Protein AF-A0A8T4CJ80-F1 (afdb_monomer_lite)

Structure (mmCIF, N/CA/C/O backbone):
data_AF-A0A8T4CJ80-F1
#
_entry.id   AF-A0A8T4CJ80-F1
#
loop_
_atom_site.group_PDB
_atom_site.id
_atom_site.type_symbol
_atom_site.label_atom_id
_atom_site.label_alt_id
_atom_site.label_comp_id
_atom_site.label_asym_id
_atom_site.label_entity_id
_atom_site.label_seq_id
_atom_site.pdbx_PDB_ins_code
_atom_site.Cartn_x
_atom_site.Cartn_y
_atom_site.Cartn_z
_atom_site.occupancy
_atom_site.B_iso_or_equiv
_atom_site.auth_seq_id
_atom_site.auth_comp_id
_atom_site.auth_asym_id
_atom_site.auth_atom_id
_atom_site.pdbx_PDB_model_num
ATOM 1 N N . MET A 1 1 ? 26.804 6.834 -13.868 1.00 74.44 1 MET A N 1
ATOM 2 C CA . MET A 1 1 ? 25.940 6.673 -15.054 1.00 74.44 1 MET A CA 1
ATOM 3 C C . MET A 1 1 ? 25.341 5.275 -15.182 1.00 74.44 1 MET A C 1
ATOM 5 O O . MET A 1 1 ? 24.161 5.162 -14.907 1.00 74.44 1 MET A O 1
ATOM 9 N N . PHE A 1 2 ? 26.087 4.205 -15.516 1.00 83.94 2 PHE A N 1
ATOM 10 C CA . PHE A 1 2 ? 25.503 2.849 -15.661 1.00 83.94 2 PHE A CA 1
ATOM 11 C C . PHE A 1 2 ? 24.674 2.415 -14.438 1.00 83.94 2 PHE A C 1
ATOM 13 O O . PHE A 1 2 ? 23.489 2.118 -14.555 1.00 83.94 2 PHE A O 1
ATOM 20 N N . SER A 1 3 ? 25.291 2.445 -13.252 1.00 81.19 3 SER A N 1
ATOM 21 C CA . SER A 1 3 ? 24.628 2.026 -12.013 1.00 81.19 3 SER A CA 1
ATOM 22 C C . SER A 1 3 ? 23.407 2.896 -11.685 1.00 81.19 3 SER A C 1
ATOM 24 O O . SER A 1 3 ? 22.388 2.382 -11.243 1.00 81.19 3 SER A O 1
ATOM 26 N N . GLU A 1 4 ? 23.478 4.193 -11.989 1.00 82.25 4 GLU A N 1
ATOM 27 C CA . GLU A 1 4 ? 22.396 5.155 -11.750 1.00 82.25 4 GLU A CA 1
ATOM 28 C C . GLU A 1 4 ? 21.189 4.863 -12.648 1.00 82.25 4 GLU A C 1
ATOM 30 O O . GLU A 1 4 ? 20.060 4.832 -12.177 1.00 82.25 4 GLU A O 1
ATOM 35 N N . VAL A 1 5 ? 21.432 4.566 -13.926 1.00 84.69 5 VAL A N 1
ATOM 36 C CA . VAL A 1 5 ? 20.388 4.276 -14.916 1.00 84.69 5 VAL A CA 1
ATOM 37 C C . VAL A 1 5 ? 19.645 2.971 -14.596 1.00 84.69 5 VAL A C 1
ATOM 39 O O . VAL A 1 5 ? 18.416 2.930 -14.639 1.00 84.69 5 VAL A O 1
ATOM 42 N N . PHE A 1 6 ? 20.362 1.896 -14.250 1.00 85.75 6 PHE A N 1
ATOM 43 C CA . PHE A 1 6 ? 19.729 0.593 -14.002 1.00 85.75 6 PHE A CA 1
ATOM 44 C C . PHE A 1 6 ? 19.243 0.410 -12.561 1.00 85.75 6 PHE A C 1
ATOM 46 O O . PHE A 1 6 ? 18.170 -0.155 -12.357 1.00 85.75 6 PHE A O 1
ATOM 53 N N . TYR A 1 7 ? 19.998 0.875 -11.563 1.00 82.94 7 TYR A N 1
ATOM 54 C CA . TYR A 1 7 ? 19.721 0.608 -10.145 1.00 82.94 7 TYR A CA 1
ATOM 55 C C . TYR A 1 7 ? 19.278 1.829 -9.339 1.00 82.94 7 TYR A C 1
ATOM 57 O O . TYR A 1 7 ? 18.952 1.660 -8.152 1.00 82.94 7 TYR A O 1
ATOM 65 N N . GLY A 1 8 ? 19.280 3.009 -9.962 1.00 78.62 8 GLY A N 1
ATOM 66 C CA . GLY A 1 8 ? 18.877 4.261 -9.346 1.00 78.62 8 GLY A CA 1
ATOM 67 C C . GLY A 1 8 ? 19.971 4.924 -8.511 1.00 78.62 8 GLY A C 1
ATOM 68 O O . GLY A 1 8 ? 21.073 4.398 -8.332 1.00 78.62 8 GLY A O 1
ATOM 69 N N . VAL A 1 9 ? 19.637 6.085 -7.951 1.00 72.00 9 VAL A N 1
ATOM 70 C CA . VAL A 1 9 ? 20.486 6.839 -7.020 1.00 72.00 9 VAL A CA 1
ATOM 71 C C . VAL A 1 9 ? 19.752 6.989 -5.697 1.00 72.00 9 VAL A C 1
ATOM 73 O O . VAL A 1 9 ? 18.664 7.553 -5.627 1.00 72.00 9 VAL A O 1
ATOM 76 N N . SER A 1 10 ? 20.363 6.490 -4.622 1.00 59.50 10 SER A N 1
ATOM 77 C CA . SER A 1 10 ? 19.779 6.523 -3.272 1.00 59.50 10 SER A CA 1
ATOM 78 C C . SER A 1 10 ? 20.200 7.748 -2.445 1.00 59.50 10 SER A C 1
ATOM 80 O O . SER A 1 10 ? 19.813 7.859 -1.285 1.00 59.50 10 SER A O 1
ATOM 82 N N . ALA A 1 11 ? 21.018 8.650 -2.999 1.00 49.66 11 ALA A N 1
ATOM 83 C CA . ALA A 1 11 ? 21.613 9.771 -2.273 1.00 49.66 11 ALA A CA 1
ATOM 84 C C . ALA A 1 11 ? 20.952 11.119 -2.626 1.00 49.66 11 ALA A C 1
ATOM 86 O O . ALA A 1 11 ? 20.947 11.529 -3.782 1.00 49.66 11 ALA A O 1
ATOM 87 N N . GLY A 1 12 ? 20.466 11.844 -1.609 1.00 50.69 12 GLY A N 1
ATOM 88 C CA . GLY A 1 12 ? 19.946 13.215 -1.729 1.00 50.69 12 GLY A CA 1
ATOM 89 C C . GLY A 1 12 ? 18.418 13.344 -1.615 1.00 50.69 12 GLY A C 1
ATOM 90 O O . GLY A 1 12 ? 17.713 12.380 -1.348 1.00 50.69 12 GLY A O 1
ATOM 91 N N . LYS A 1 13 ? 17.893 14.569 -1.799 1.00 45.50 13 LYS A N 1
ATOM 92 C CA . LYS A 1 13 ? 16.449 14.898 -1.691 1.00 45.50 13 LYS A CA 1
ATOM 93 C C .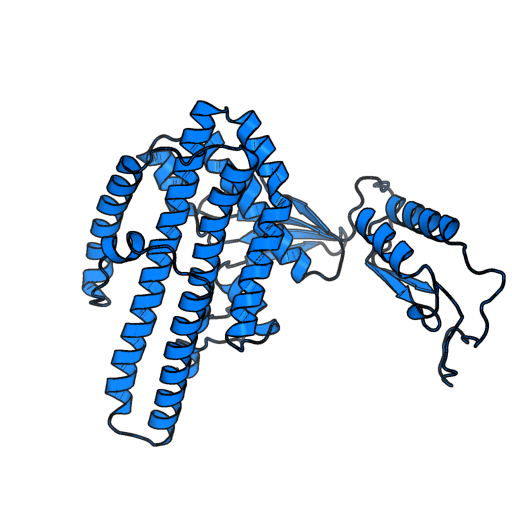 LYS A 1 13 ? 15.586 14.387 -2.861 1.00 45.50 13 LYS A C 1
ATOM 95 O O . LYS A 1 13 ? 14.375 14.574 -2.836 1.00 45.50 13 LYS A O 1
ATOM 100 N N . ARG A 1 14 ? 16.192 13.793 -3.892 1.00 55.84 14 ARG A N 1
ATOM 101 C CA . ARG A 1 14 ? 15.510 13.197 -5.049 1.00 55.84 14 ARG A CA 1
ATOM 102 C C . ARG A 1 14 ? 16.087 11.805 -5.264 1.00 55.84 14 ARG A C 1
ATOM 104 O O . ARG A 1 14 ? 17.134 11.672 -5.887 1.00 55.84 14 ARG A O 1
ATOM 111 N N . ALA A 1 15 ? 15.448 10.804 -4.669 1.00 63.31 15 ALA A N 1
ATOM 112 C CA . ALA A 1 15 ? 15.777 9.417 -4.947 1.00 63.31 15 ALA A CA 1
ATOM 113 C C . ALA A 1 15 ? 15.276 9.071 -6.354 1.00 63.31 15 ALA A C 1
ATOM 115 O O . ALA A 1 15 ? 14.109 9.310 -6.658 1.00 63.31 15 ALA A O 1
ATOM 116 N N . ASP A 1 16 ? 16.158 8.535 -7.191 1.00 70.44 16 ASP A N 1
ATOM 117 C CA . ASP A 1 16 ? 15.797 7.990 -8.499 1.00 70.44 16 ASP A CA 1
ATOM 118 C C . ASP A 1 16 ? 15.747 6.461 -8.366 1.00 70.44 16 ASP A C 1
ATOM 120 O O . ASP A 1 16 ? 16.745 5.875 -7.928 1.00 70.44 16 ASP A O 1
ATOM 124 N N . PRO A 1 17 ? 14.619 5.799 -8.676 1.00 74.06 17 PRO A N 1
ATOM 125 C CA . PRO A 1 17 ? 14.503 4.346 -8.585 1.00 74.06 17 PRO A CA 1
ATOM 126 C C . PRO A 1 17 ? 15.299 3.589 -9.667 1.00 74.06 17 PRO A C 1
ATOM 128 O O . PRO A 1 17 ? 15.524 2.382 -9.516 1.00 74.06 17 PRO A O 1
ATOM 131 N N . GLY A 1 18 ? 15.730 4.262 -10.740 1.00 83.88 18 GLY A N 1
ATOM 132 C CA . GLY A 1 18 ? 16.305 3.647 -11.935 1.00 83.88 18 GLY A CA 1
ATOM 133 C C . GLY A 1 18 ? 15.326 2.702 -12.640 1.00 83.88 18 GLY A C 1
ATOM 134 O O . GLY A 1 18 ? 14.174 2.531 -12.232 1.00 83.88 18 GLY A O 1
ATOM 135 N N . MET A 1 19 ? 15.790 2.023 -13.692 1.00 87.75 19 MET A N 1
ATOM 136 C CA . MET A 1 19 ? 14.949 1.077 -14.441 1.00 87.75 19 MET A CA 1
ATOM 137 C C . MET A 1 19 ? 14.449 -0.094 -13.582 1.00 87.75 19 MET A C 1
ATOM 139 O O . MET A 1 19 ? 13.290 -0.493 -13.699 1.00 87.75 19 MET A O 1
ATOM 143 N N . ALA A 1 20 ? 15.284 -0.617 -12.678 1.00 86.25 20 ALA A N 1
ATOM 144 C CA . ALA A 1 20 ? 14.893 -1.704 -11.785 1.00 86.25 20 ALA A CA 1
ATOM 145 C C . ALA A 1 20 ? 13.763 -1.298 -10.830 1.00 86.25 20 ALA A C 1
ATOM 147 O O . ALA A 1 20 ? 12.785 -2.034 -10.687 1.00 86.25 20 ALA A O 1
ATOM 148 N N . GLY A 1 21 ? 13.874 -0.134 -10.185 1.00 81.88 21 GLY A N 1
ATOM 149 C CA . GLY A 1 21 ? 12.830 0.339 -9.282 1.00 81.88 21 GLY A CA 1
ATOM 150 C C . GLY A 1 21 ? 11.551 0.732 -10.025 1.00 81.88 21 GLY A C 1
ATOM 151 O O . GLY A 1 21 ? 10.471 0.371 -9.565 1.00 81.88 21 GLY A O 1
ATOM 152 N N . SER A 1 22 ? 11.664 1.364 -11.200 1.00 84.50 22 SER A N 1
ATOM 153 C CA . SER A 1 22 ? 10.511 1.716 -12.045 1.00 84.50 22 SER A CA 1
ATOM 154 C C . SER A 1 22 ? 9.720 0.479 -12.494 1.00 84.50 22 SER A C 1
ATOM 156 O O . SER A 1 22 ? 8.495 0.441 -12.368 1.00 84.50 22 SER A O 1
ATOM 158 N N . LEU A 1 23 ? 10.401 -0.583 -12.944 1.00 86.44 23 LEU A N 1
ATOM 159 C CA . LEU A 1 23 ? 9.721 -1.816 -13.345 1.00 86.44 23 LEU A CA 1
ATOM 160 C C . LEU A 1 23 ? 8.989 -2.470 -12.163 1.00 86.44 23 LEU A C 1
ATOM 162 O O . LEU A 1 23 ? 7.819 -2.832 -12.290 1.00 86.44 23 LEU A O 1
ATOM 166 N N . LEU A 1 24 ? 9.650 -2.582 -11.004 1.00 83.56 24 LEU A N 1
ATOM 167 C CA . LEU A 1 24 ? 9.034 -3.142 -9.795 1.00 83.56 24 LEU A CA 1
ATOM 168 C C . LEU A 1 24 ? 7.819 -2.337 -9.341 1.00 83.56 24 LEU A C 1
ATOM 170 O O . LEU A 1 24 ? 6.811 -2.929 -8.950 1.00 83.56 24 LEU A O 1
ATOM 174 N N . TYR A 1 25 ? 7.898 -1.008 -9.419 1.00 81.75 25 TYR A N 1
ATOM 175 C CA . TYR A 1 25 ? 6.777 -0.132 -9.113 1.00 81.75 25 TYR A CA 1
ATOM 176 C C . TYR A 1 25 ? 5.570 -0.451 -10.001 1.00 81.75 25 TYR A C 1
ATOM 178 O O . TYR A 1 25 ? 4.498 -0.760 -9.479 1.00 81.75 25 TYR A O 1
ATOM 186 N N . HIS A 1 26 ? 5.735 -0.471 -11.327 1.00 83.88 26 HIS A N 1
ATOM 187 C CA . HIS A 1 26 ? 4.613 -0.752 -12.226 1.00 83.88 26 HIS A CA 1
ATOM 188 C C . HIS A 1 26 ? 4.068 -2.176 -12.054 1.00 83.88 26 HIS A C 1
ATOM 190 O O . HIS A 1 26 ? 2.856 -2.373 -12.083 1.00 83.88 26 HIS A O 1
ATOM 196 N N . MET A 1 27 ? 4.918 -3.170 -11.782 1.00 83.88 27 MET A N 1
ATOM 197 C CA . MET A 1 27 ? 4.465 -4.533 -11.469 1.00 83.88 27 MET A CA 1
ATOM 198 C C . MET A 1 27 ? 3.608 -4.589 -10.194 1.00 83.88 27 MET A C 1
ATOM 200 O O . MET A 1 27 ? 2.592 -5.297 -10.152 1.00 83.88 27 MET A O 1
ATOM 204 N N . ALA A 1 28 ? 4.001 -3.847 -9.154 1.00 80.56 28 ALA A N 1
ATOM 205 C CA . ALA A 1 28 ? 3.231 -3.730 -7.921 1.00 80.56 28 ALA A CA 1
ATOM 206 C C . ALA A 1 28 ? 1.901 -3.004 -8.167 1.00 80.56 28 ALA A C 1
ATOM 208 O O . ALA A 1 28 ? 0.858 -3.470 -7.708 1.00 80.56 28 ALA A O 1
ATOM 209 N N . MET A 1 29 ? 1.919 -1.923 -8.952 1.00 81.12 29 MET A N 1
ATOM 210 C CA . MET A 1 29 ? 0.723 -1.156 -9.302 1.00 81.12 29 MET A CA 1
ATOM 211 C C . MET A 1 29 ? -0.276 -1.968 -10.124 1.00 81.12 29 MET A C 1
ATOM 213 O O . MET A 1 29 ? -1.451 -1.970 -9.780 1.00 81.12 29 MET A O 1
ATOM 217 N N . VAL A 1 30 ? 0.158 -2.722 -11.140 1.00 84.12 30 VAL A N 1
ATOM 218 C CA . VAL A 1 30 ? -0.733 -3.629 -11.892 1.00 84.12 30 VAL A CA 1
ATOM 219 C C . VAL A 1 30 ? -1.451 -4.579 -10.934 1.00 84.12 30 VAL A C 1
ATOM 221 O O . VAL A 1 30 ? -2.672 -4.688 -10.960 1.00 84.12 30 VAL A O 1
ATOM 224 N N . THR A 1 31 ? -0.706 -5.199 -10.016 1.00 82.56 31 THR A N 1
ATOM 225 C CA . THR A 1 31 ? -1.287 -6.156 -9.064 1.00 82.56 31 THR A CA 1
ATOM 226 C C . THR A 1 31 ? -2.237 -5.484 -8.064 1.00 82.56 31 THR A C 1
ATOM 228 O O . THR A 1 31 ? -3.257 -6.064 -7.687 1.00 82.56 31 THR A O 1
ATOM 231 N N . LYS A 1 32 ? -1.933 -4.246 -7.651 1.00 84.25 32 LYS A N 1
ATOM 232 C CA . LYS A 1 32 ? -2.827 -3.410 -6.840 1.00 84.25 32 LYS A CA 1
ATOM 233 C C . LYS A 1 32 ? -4.156 -3.187 -7.564 1.00 84.25 32 LYS A C 1
ATOM 235 O O . LYS A 1 32 ? -5.191 -3.526 -7.001 1.00 84.25 32 LYS A O 1
ATOM 240 N N . MET A 1 33 ? -4.122 -2.696 -8.804 1.00 84.12 33 MET A N 1
ATOM 241 C CA . MET A 1 33 ? -5.334 -2.375 -9.572 1.00 84.12 33 MET A CA 1
ATOM 242 C C . MET A 1 33 ? -6.177 -3.628 -9.889 1.00 84.12 33 MET A C 1
ATOM 244 O O . MET A 1 33 ? -7.403 -3.589 -9.785 1.00 84.12 33 MET A O 1
ATOM 248 N N . GLU A 1 34 ? -5.543 -4.773 -10.175 1.00 84.62 34 GLU A N 1
ATOM 249 C CA . GLU A 1 34 ? -6.237 -6.067 -10.341 1.00 84.62 34 GLU A CA 1
ATOM 250 C C . GLU A 1 34 ? -6.986 -6.480 -9.057 1.00 84.62 34 GLU A C 1
ATOM 252 O O . GLU A 1 34 ? -8.118 -6.974 -9.102 1.00 84.62 34 GLU A O 1
ATOM 257 N N . THR A 1 35 ? -6.363 -6.256 -7.894 1.00 86.31 35 THR A N 1
ATOM 258 C CA . THR A 1 35 ? -6.918 -6.616 -6.580 1.00 86.31 35 THR A CA 1
ATOM 259 C C . THR A 1 35 ? -8.133 -5.758 -6.220 1.00 86.31 35 THR A C 1
ATOM 261 O O . THR A 1 35 ? -9.095 -6.295 -5.674 1.00 86.31 35 THR A O 1
ATOM 264 N N . GLU A 1 36 ? -8.123 -4.462 -6.559 1.00 86.31 36 GLU A N 1
ATOM 265 C CA . GLU A 1 36 ? -9.229 -3.519 -6.298 1.00 86.31 36 GLU A CA 1
ATOM 266 C C . GLU A 1 36 ? -10.553 -4.041 -6.864 1.00 86.31 36 GLU A C 1
ATOM 268 O O . GLU A 1 36 ? -11.538 -4.202 -6.141 1.00 86.31 36 GLU A O 1
ATOM 273 N N . THR A 1 37 ? -10.548 -4.374 -8.156 1.00 86.81 37 THR A N 1
ATOM 274 C CA . THR A 1 37 ? -11.738 -4.850 -8.870 1.00 86.81 37 THR A CA 1
ATOM 275 C C . THR A 1 37 ? -12.209 -6.198 -8.329 1.00 86.81 37 THR A C 1
ATOM 277 O O . THR A 1 37 ? -13.397 -6.386 -8.070 1.00 86.81 37 THR A O 1
ATOM 280 N N . ARG A 1 38 ? -11.282 -7.142 -8.123 1.00 90.31 38 ARG A N 1
ATOM 281 C CA . ARG A 1 38 ? -11.610 -8.494 -7.655 1.00 90.31 38 ARG A CA 1
ATOM 282 C C . ARG A 1 38 ? -12.254 -8.480 -6.271 1.00 90.31 38 ARG A C 1
ATOM 284 O O . ARG A 1 38 ? -13.310 -9.073 -6.084 1.00 90.31 38 ARG A O 1
ATOM 291 N N . VAL A 1 39 ? -11.623 -7.809 -5.309 1.00 90.19 39 VAL A N 1
ATOM 292 C CA . VAL A 1 39 ? -12.095 -7.779 -3.919 1.00 90.19 39 VAL A CA 1
ATOM 293 C C . VAL A 1 39 ? -13.457 -7.084 -3.815 1.00 90.19 39 VAL A C 1
ATOM 295 O O . VAL A 1 39 ? -14.304 -7.510 -3.032 1.00 90.19 39 VAL A O 1
ATOM 298 N N . LEU A 1 40 ? -13.699 -6.062 -4.639 1.00 90.25 40 LEU A N 1
ATOM 299 C CA . LEU A 1 40 ? -14.994 -5.391 -4.709 1.00 90.25 40 LEU A CA 1
ATOM 300 C C . LEU A 1 40 ? -16.111 -6.307 -5.234 1.00 90.25 40 LEU A C 1
ATOM 302 O O . LEU A 1 40 ? -17.201 -6.334 -4.664 1.00 90.25 40 LEU A O 1
ATOM 306 N N . LEU A 1 41 ? -15.844 -7.066 -6.301 1.00 91.19 41 LEU A N 1
ATOM 307 C CA . LEU A 1 41 ? -16.800 -8.031 -6.858 1.00 91.19 41 LEU A CA 1
ATOM 308 C C . LEU A 1 41 ? -17.100 -9.171 -5.874 1.00 91.19 41 LEU A C 1
ATOM 310 O O . LEU A 1 41 ? -18.261 -9.555 -5.725 1.00 91.19 41 LEU A O 1
ATOM 314 N N . GLU A 1 42 ? -16.077 -9.668 -5.166 1.00 92.25 42 GLU A N 1
ATOM 315 C CA . GLU A 1 42 ? -16.224 -10.675 -4.103 1.00 92.25 42 GLU A CA 1
ATOM 316 C C . GLU A 1 42 ? -17.163 -10.190 -2.987 1.00 92.25 42 GLU A C 1
ATOM 318 O O . GLU A 1 42 ? -18.074 -10.922 -2.596 1.00 92.25 42 GLU A O 1
ATOM 323 N N . GLU A 1 43 ? -16.978 -8.957 -2.501 1.00 92.81 43 GLU A N 1
ATOM 324 C CA . GLU A 1 43 ? -17.809 -8.380 -1.434 1.00 92.81 43 GLU A CA 1
ATOM 325 C C . GLU A 1 43 ? -19.258 -8.181 -1.876 1.00 92.81 43 GLU A C 1
ATOM 327 O O . GLU A 1 43 ? -20.203 -8.548 -1.178 1.00 92.81 43 GLU A O 1
ATOM 332 N N . LEU A 1 44 ? -19.451 -7.648 -3.083 1.00 91.81 44 LEU A N 1
ATOM 333 C CA . LEU A 1 44 ? -20.785 -7.423 -3.631 1.00 91.81 44 LEU A CA 1
ATOM 334 C C . LEU A 1 44 ? -21.475 -8.713 -4.084 1.00 91.81 44 LEU A C 1
ATOM 336 O O . LEU A 1 44 ? -22.679 -8.679 -4.352 1.00 91.81 44 LEU A O 1
ATOM 340 N N . ARG A 1 45 ? -20.739 -9.833 -4.157 1.00 91.69 45 ARG A N 1
ATOM 341 C CA . ARG A 1 45 ? -21.177 -11.099 -4.765 1.00 91.69 45 ARG A CA 1
ATOM 342 C C . ARG A 1 45 ? -21.761 -10.864 -6.159 1.00 91.69 45 ARG A C 1
ATOM 344 O O . ARG A 1 45 ? -22.841 -11.360 -6.480 1.00 91.69 45 ARG A O 1
ATOM 351 N N . ALA A 1 46 ? -21.067 -10.043 -6.939 1.00 90.25 46 ALA A N 1
ATOM 352 C CA . ALA A 1 46 ? -21.490 -9.616 -8.262 1.00 90.25 46 ALA A CA 1
ATOM 353 C C . ALA A 1 46 ? -20.582 -10.218 -9.336 1.00 90.25 46 ALA A C 1
ATOM 355 O O . ALA A 1 46 ? -19.371 -10.337 -9.144 1.00 90.25 46 ALA A O 1
ATOM 356 N N . ASP A 1 47 ? -21.173 -10.554 -10.479 1.00 90.88 47 ASP A N 1
ATOM 357 C CA . ASP A 1 47 ? -20.416 -10.933 -11.666 1.00 90.88 47 ASP A CA 1
ATOM 358 C C . ASP A 1 47 ? -19.765 -9.704 -12.312 1.00 90.88 47 ASP A C 1
ATOM 360 O O . ASP A 1 47 ? -20.211 -8.566 -12.138 1.00 90.88 47 ASP A O 1
ATOM 364 N N . MET A 1 48 ? -18.702 -9.944 -13.082 1.00 88.75 48 MET A N 1
ATOM 365 C CA . MET A 1 48 ? -18.019 -8.904 -13.847 1.00 88.75 48 MET A CA 1
ATOM 366 C C . MET A 1 48 ? -18.995 -8.255 -14.850 1.00 88.75 48 MET A C 1
ATOM 368 O O . MET A 1 48 ? -19.508 -8.962 -15.722 1.00 88.75 48 MET A O 1
ATOM 372 N N . PRO A 1 49 ? -19.235 -6.930 -14.782 1.00 91.06 49 PRO A N 1
ATOM 373 C CA . PRO A 1 49 ? -20.068 -6.237 -15.761 1.00 91.06 49 PRO A CA 1
ATOM 374 C C . PRO A 1 49 ? -19.456 -6.280 -17.167 1.00 91.06 49 PRO A C 1
ATOM 376 O O . PRO A 1 49 ? -18.230 -6.279 -17.316 1.00 91.06 49 PRO A O 1
ATOM 379 N N . ASP A 1 50 ? -20.298 -6.258 -18.203 1.00 89.75 50 ASP A N 1
ATOM 380 C CA . ASP A 1 50 ? -19.817 -6.138 -19.582 1.00 89.75 50 ASP A CA 1
ATOM 381 C C . ASP A 1 50 ? -19.339 -4.708 -19.864 1.00 89.75 50 ASP A C 1
ATOM 383 O O . ASP A 1 50 ? -20.120 -3.760 -19.951 1.00 89.75 50 ASP A O 1
ATOM 387 N N . ILE A 1 51 ? -18.021 -4.572 -19.981 1.00 88.50 51 ILE A N 1
ATOM 388 C CA . ILE A 1 51 ? -17.315 -3.314 -20.250 1.00 88.50 51 ILE A CA 1
ATOM 389 C C . ILE A 1 51 ? -16.384 -3.432 -21.466 1.00 88.50 51 ILE A C 1
ATOM 391 O O . ILE A 1 51 ? -15.482 -2.612 -21.660 1.00 88.50 51 ILE A O 1
ATOM 395 N N . ALA A 1 52 ? -16.544 -4.491 -22.269 1.00 84.75 52 ALA A N 1
ATOM 396 C CA . ALA A 1 52 ? -15.599 -4.836 -23.326 1.00 84.75 52 ALA A CA 1
ATOM 397 C C . ALA A 1 52 ? -15.560 -3.788 -24.449 1.00 84.75 52 ALA A C 1
ATOM 399 O O . ALA A 1 52 ? -14.516 -3.561 -25.062 1.00 84.75 52 ALA A O 1
ATOM 400 N N . GLU A 1 53 ? -16.685 -3.139 -24.749 1.00 84.31 53 GLU A N 1
ATOM 401 C CA . GLU A 1 53 ? -16.746 -2.073 -25.752 1.00 84.31 53 GLU A CA 1
ATOM 402 C C . GLU A 1 53 ? -16.056 -0.791 -25.271 1.00 84.31 53 GLU A C 1
ATOM 404 O O . GLU A 1 53 ? -15.216 -0.242 -25.984 1.00 84.31 53 GLU A O 1
ATOM 409 N N . GLN A 1 54 ? -16.345 -0.361 -24.041 1.00 85.06 54 GLN A N 1
ATOM 410 C CA . GLN A 1 54 ? -15.760 0.828 -23.423 1.00 85.06 54 GLN A CA 1
ATOM 411 C C . GLN A 1 54 ? -14.241 0.684 -23.293 1.00 85.06 54 GLN A C 1
ATOM 413 O O . GLN A 1 54 ? -13.502 1.605 -23.644 1.00 85.06 54 GLN A O 1
ATOM 418 N N . LEU A 1 55 ? -13.768 -0.493 -22.864 1.00 82.94 55 LEU A N 1
ATOM 419 C CA . LEU A 1 55 ? -12.340 -0.796 -22.817 1.00 82.94 55 LEU A CA 1
ATOM 420 C C . LEU A 1 55 ? -11.717 -0.771 -24.213 1.00 82.94 55 LEU A C 1
ATOM 422 O O . LEU A 1 55 ? -10.709 -0.098 -24.403 1.00 82.94 55 LEU A O 1
ATOM 426 N N . ARG A 1 56 ? -12.315 -1.434 -25.213 1.00 80.50 56 ARG A N 1
ATOM 427 C CA . ARG A 1 56 ? -11.789 -1.401 -26.592 1.00 80.50 56 ARG A CA 1
ATOM 428 C C . ARG A 1 56 ? -11.667 0.022 -27.132 1.00 80.50 56 ARG A C 1
ATOM 430 O O . ARG A 1 56 ? -10.679 0.318 -27.796 1.00 80.50 56 ARG A O 1
ATOM 437 N N . ARG A 1 57 ? -12.636 0.892 -26.834 1.00 80.75 57 ARG A N 1
ATOM 438 C CA . ARG A 1 57 ? -12.605 2.301 -27.238 1.00 80.75 57 ARG A CA 1
ATOM 439 C C . ARG A 1 57 ? -11.452 3.059 -26.580 1.00 80.75 57 ARG A C 1
ATOM 441 O O . ARG A 1 57 ? -10.645 3.631 -27.303 1.00 80.75 57 ARG A O 1
ATOM 448 N N . PHE A 1 58 ? -11.331 2.995 -25.251 1.00 80.94 58 PHE A N 1
ATOM 449 C CA . PHE A 1 58 ? -10.211 3.618 -24.533 1.00 80.94 58 PHE A CA 1
ATOM 450 C C . PHE A 1 58 ? -8.863 3.137 -25.082 1.00 80.94 58 PHE A C 1
ATOM 452 O O . PHE A 1 58 ? -7.966 3.935 -25.329 1.00 80.94 58 PHE A O 1
ATOM 459 N N . TYR A 1 59 ? -8.732 1.831 -25.324 1.00 74.50 59 TYR A N 1
ATOM 460 C CA . TYR A 1 59 ? -7.493 1.245 -25.825 1.00 74.50 59 TYR A CA 1
ATOM 461 C C . TYR A 1 59 ? -7.154 1.636 -27.256 1.00 74.50 59 TYR A C 1
ATOM 463 O O . TYR A 1 59 ? -5.975 1.785 -27.570 1.00 74.50 59 TYR A O 1
ATOM 471 N N . GLY A 1 60 ? -8.162 1.815 -28.111 1.00 72.19 60 GLY A N 1
ATOM 472 C CA . GLY A 1 60 ? -7.970 2.368 -29.448 1.00 72.19 60 GLY A CA 1
ATOM 473 C C . GLY A 1 60 ? -7.385 3.779 -29.391 1.00 72.19 60 GLY A C 1
ATOM 474 O O . GLY A 1 60 ? -6.359 4.034 -30.022 1.00 72.19 60 GLY A O 1
ATOM 475 N N . ASP A 1 61 ? -7.990 4.652 -28.581 1.00 73.38 61 ASP A N 1
ATOM 476 C CA . ASP A 1 61 ? -7.534 6.034 -28.385 1.00 73.38 61 ASP A CA 1
ATOM 477 C C . ASP A 1 61 ? -6.103 6.057 -27.809 1.00 73.38 61 ASP A C 1
ATOM 479 O O . ASP A 1 61 ? -5.190 6.661 -28.371 1.00 73.38 61 ASP A O 1
ATOM 483 N N . PHE A 1 62 ? -5.870 5.293 -26.741 1.00 73.88 62 PHE A N 1
ATOM 484 C CA . PHE A 1 62 ? -4.590 5.233 -26.040 1.00 73.88 62 PHE A CA 1
ATOM 485 C C . PHE A 1 62 ? -3.442 4.677 -26.895 1.00 73.88 62 PHE A C 1
ATOM 487 O O . PHE A 1 62 ? -2.315 5.177 -26.836 1.00 73.88 62 PHE A O 1
ATOM 494 N N . ALA A 1 63 ? -3.702 3.643 -27.704 1.00 68.62 63 ALA A N 1
ATOM 495 C CA . ALA A 1 63 ? -2.707 3.082 -28.614 1.00 68.62 63 ALA A CA 1
ATOM 496 C C . ALA A 1 63 ? -2.306 4.086 -29.704 1.00 68.62 63 ALA A C 1
ATOM 498 O O . ALA A 1 63 ? -1.123 4.187 -30.035 1.00 68.62 63 ALA A O 1
ATOM 499 N N . SER A 1 64 ? -3.280 4.839 -30.226 1.00 69.44 64 SER A N 1
ATOM 500 C CA . SER A 1 64 ? -3.046 5.915 -31.190 1.00 69.44 64 SER A CA 1
ATOM 501 C C . SER A 1 64 ? -2.169 7.018 -30.589 1.00 69.44 64 SER A C 1
ATOM 503 O O . SER A 1 64 ? -1.145 7.377 -31.172 1.00 69.44 64 SER A O 1
ATOM 505 N N . ASP A 1 65 ? -2.511 7.496 -29.391 1.00 69.88 65 ASP A N 1
ATOM 506 C CA . ASP A 1 65 ? -1.772 8.566 -28.710 1.00 69.88 65 ASP A CA 1
ATOM 507 C C . ASP A 1 65 ? -0.344 8.136 -28.345 1.00 69.88 65 ASP A C 1
ATOM 509 O O . ASP A 1 65 ? 0.620 8.877 -28.550 1.00 69.88 65 ASP A O 1
ATOM 513 N N . THR A 1 66 ? -0.182 6.902 -27.858 1.00 66.00 66 THR A N 1
ATOM 514 C CA . THR A 1 66 ? 1.135 6.343 -27.521 1.00 66.00 66 THR A CA 1
ATOM 515 C C . THR A 1 66 ? 2.033 6.253 -28.753 1.00 66.00 66 THR A C 1
ATOM 517 O O . THR A 1 66 ? 3.218 6.591 -28.676 1.00 66.00 66 THR A O 1
ATOM 520 N N . HIS A 1 67 ? 1.491 5.816 -29.895 1.00 66.62 67 HIS A N 1
ATOM 521 C CA . HIS A 1 67 ? 2.247 5.732 -31.144 1.00 66.62 67 HIS A CA 1
ATOM 522 C C . HIS A 1 67 ? 2.776 7.105 -31.578 1.00 66.62 67 HIS A C 1
ATOM 524 O O . HIS A 1 67 ? 3.946 7.223 -31.940 1.00 66.62 67 HIS A O 1
ATOM 530 N N . GLU A 1 68 ? 1.953 8.150 -31.483 1.00 67.88 68 GLU A N 1
ATOM 531 C CA . GLU A 1 68 ? 2.357 9.503 -31.872 1.00 67.88 68 GLU A CA 1
ATOM 532 C C . GLU A 1 68 ? 3.397 10.098 -30.907 1.00 67.88 68 GLU A C 1
ATOM 534 O O . GLU A 1 68 ? 4.400 10.659 -31.352 1.00 67.88 68 GLU A O 1
ATOM 539 N N . LEU A 1 69 ? 3.229 9.909 -29.591 1.00 63.31 69 LEU A N 1
ATOM 540 C CA . LEU A 1 69 ? 4.147 10.432 -28.568 1.00 63.31 69 LEU A CA 1
ATOM 541 C C . LEU A 1 69 ? 5.526 9.755 -28.571 1.00 63.31 69 LEU A C 1
ATOM 543 O O . LEU A 1 69 ? 6.529 10.379 -28.220 1.00 63.31 69 LEU A O 1
ATOM 547 N N . THR A 1 70 ? 5.598 8.474 -28.938 1.00 61.44 70 THR A N 1
ATOM 548 C CA . THR A 1 70 ? 6.848 7.690 -28.887 1.00 61.44 70 THR A CA 1
ATOM 549 C C . THR A 1 70 ? 7.636 7.693 -30.196 1.00 61.44 70 THR A C 1
ATOM 551 O O . THR A 1 70 ? 8.812 7.320 -30.204 1.00 61.44 70 THR A O 1
ATOM 554 N N . LYS A 1 71 ? 7.039 8.203 -31.280 1.00 66.19 71 LYS A N 1
ATOM 555 C CA . LYS A 1 71 ? 7.576 8.226 -32.651 1.00 66.19 71 LYS A CA 1
ATOM 556 C C . LYS A 1 71 ? 9.004 8.766 -32.784 1.00 66.19 71 LYS A C 1
ATOM 558 O O . LYS A 1 71 ? 9.732 8.337 -33.677 1.00 66.19 71 LYS A O 1
ATOM 563 N N . THR A 1 72 ? 9.411 9.705 -31.928 1.00 61.22 72 THR A N 1
ATOM 564 C CA . THR A 1 72 ? 10.698 10.419 -32.031 1.00 61.22 72 THR A CA 1
ATOM 565 C C . THR A 1 72 ? 11.764 9.984 -31.027 1.00 61.22 72 THR A C 1
ATOM 567 O O . THR A 1 72 ? 12.917 10.377 -31.186 1.00 61.22 72 THR A O 1
ATOM 570 N N . THR A 1 73 ? 11.410 9.221 -29.988 1.00 58.47 73 THR A N 1
ATOM 571 C CA . THR A 1 73 ? 12.282 9.042 -28.809 1.00 58.47 73 THR A CA 1
ATOM 572 C C . THR A 1 73 ? 12.843 7.626 -28.704 1.00 58.47 73 THR A C 1
ATOM 574 O O . THR A 1 73 ? 14.041 7.463 -28.494 1.00 58.47 73 THR A O 1
ATOM 577 N N . VAL A 1 74 ? 12.010 6.595 -28.888 1.00 55.56 74 VAL A N 1
ATOM 578 C CA . VAL A 1 74 ? 12.443 5.189 -28.942 1.00 55.56 74 VAL A CA 1
ATOM 579 C C . VAL A 1 74 ? 11.495 4.432 -29.873 1.00 55.56 74 VAL A C 1
ATOM 581 O O . VAL A 1 74 ? 10.289 4.434 -29.643 1.00 55.56 74 VAL A O 1
ATOM 584 N N . GLN A 1 75 ? 12.020 3.738 -30.890 1.00 58.75 75 GLN A N 1
ATOM 585 C CA . GLN A 1 75 ? 11.244 2.763 -31.671 1.00 58.75 75 GLN A CA 1
ATOM 586 C C . GLN A 1 75 ? 11.002 1.500 -30.827 1.00 58.75 75 GLN A C 1
ATOM 588 O O . GLN A 1 75 ? 11.551 0.432 -31.090 1.00 58.75 75 GLN A O 1
ATOM 593 N N . LEU A 1 76 ? 10.229 1.617 -29.748 1.00 61.12 76 LEU A N 1
ATOM 594 C CA . LEU A 1 76 ? 9.768 0.448 -29.012 1.00 61.12 76 LEU A CA 1
ATOM 595 C C . LEU A 1 76 ? 8.654 -0.203 -29.832 1.00 61.12 76 LEU A C 1
ATOM 597 O O . LEU A 1 76 ? 7.561 0.343 -29.947 1.00 61.12 76 LEU A O 1
ATOM 601 N N . ASN A 1 77 ? 8.918 -1.394 -30.374 1.00 62.47 77 ASN A N 1
ATOM 602 C CA . ASN A 1 77 ? 7.890 -2.266 -30.951 1.00 62.47 77 ASN A CA 1
ATOM 603 C C . ASN A 1 77 ? 7.028 -2.870 -29.826 1.00 62.47 77 ASN A C 1
ATOM 605 O O . ASN A 1 77 ? 7.059 -4.076 -29.580 1.00 62.47 77 ASN A O 1
ATOM 609 N N . VAL A 1 78 ? 6.301 -2.026 -29.094 1.00 64.62 78 VAL A N 1
ATOM 610 C CA . VAL A 1 78 ? 5.285 -2.456 -28.131 1.00 64.62 78 VAL A CA 1
ATOM 611 C C . VAL A 1 78 ? 3.944 -2.363 -28.831 1.00 64.62 78 VAL A C 1
ATOM 613 O O . VAL A 1 78 ? 3.522 -1.277 -29.211 1.00 64.62 78 VAL A O 1
ATOM 616 N N . ASN A 1 79 ? 3.272 -3.500 -29.005 1.00 70.19 79 ASN A N 1
ATOM 617 C CA . ASN A 1 79 ? 1.883 -3.524 -29.440 1.00 70.19 79 ASN A CA 1
ATOM 618 C C . ASN A 1 79 ? 0.992 -3.300 -28.204 1.00 70.19 79 ASN A C 1
ATOM 620 O O . ASN A 1 79 ? 0.908 -4.205 -27.365 1.00 70.19 79 ASN A O 1
ATOM 624 N N . PRO A 1 80 ? 0.319 -2.140 -28.063 1.00 67.50 80 PRO A N 1
ATOM 625 C CA . PRO A 1 80 ? -0.482 -1.848 -26.876 1.00 67.50 80 PRO A CA 1
ATOM 626 C C . PRO A 1 80 ? -1.621 -2.849 -26.687 1.00 67.50 80 PRO A C 1
ATOM 628 O O . PRO A 1 80 ? -1.929 -3.222 -25.560 1.00 67.50 80 PRO A O 1
ATOM 631 N N . GLN A 1 81 ? -2.196 -3.344 -27.787 1.00 67.00 81 GLN A N 1
ATOM 632 C CA . GLN A 1 81 ? -3.271 -4.326 -27.758 1.00 67.00 81 GLN A CA 1
ATOM 633 C C . GLN A 1 81 ? -2.771 -5.686 -27.259 1.00 67.00 81 GLN A C 1
ATOM 635 O O . GLN A 1 81 ? -3.432 -6.310 -26.435 1.00 67.00 81 GLN A O 1
ATOM 640 N N . GLU A 1 82 ? -1.588 -6.136 -27.683 1.00 70.31 82 GLU A N 1
ATOM 641 C CA . GLU A 1 82 ? -0.974 -7.375 -27.174 1.00 70.31 82 GLU A CA 1
ATOM 642 C C . GLU A 1 82 ? -0.576 -7.250 -25.694 1.00 70.31 82 GLU A C 1
ATOM 644 O O . GLU A 1 82 ? -0.744 -8.193 -24.918 1.00 70.31 82 GLU A O 1
ATOM 649 N N . ALA A 1 83 ? -0.083 -6.076 -25.286 1.00 67.06 83 ALA A N 1
ATOM 650 C CA . ALA A 1 83 ? 0.327 -5.816 -23.910 1.00 67.06 83 ALA A CA 1
ATOM 651 C C . ALA A 1 83 ? -0.832 -5.980 -22.917 1.00 67.06 83 ALA A C 1
ATOM 653 O O . ALA A 1 83 ? -0.597 -6.443 -21.803 1.00 67.06 83 ALA A O 1
ATOM 654 N N . VAL A 1 84 ? -2.063 -5.653 -23.322 1.00 66.94 84 VAL A N 1
ATOM 655 C CA . VAL A 1 84 ? -3.242 -5.697 -22.443 1.00 66.94 84 VAL A CA 1
ATOM 656 C C . VAL A 1 84 ? -4.157 -6.900 -22.654 1.00 66.94 84 VAL A C 1
ATOM 658 O O . VAL A 1 84 ? -4.875 -7.282 -21.737 1.00 66.94 84 VAL A O 1
ATOM 661 N N . THR A 1 85 ? -4.133 -7.526 -23.834 1.00 62.53 85 THR A N 1
ATOM 662 C CA . THR A 1 85 ? -4.912 -8.750 -24.103 1.00 62.53 85 THR A CA 1
ATOM 663 C C . THR A 1 85 ? -4.235 -10.015 -23.589 1.00 62.53 85 THR A C 1
ATOM 665 O O . THR A 1 85 ? -4.910 -11.026 -23.388 1.00 62.53 85 THR A O 1
ATOM 668 N N . LYS A 1 86 ? -2.916 -9.986 -23.342 1.00 61.84 86 LYS A N 1
ATOM 669 C CA . LYS A 1 86 ? -2.239 -11.069 -22.622 1.00 61.84 86 LYS A CA 1
ATOM 670 C C . LYS A 1 86 ? -2.842 -11.207 -21.228 1.00 61.84 86 LYS A C 1
ATOM 672 O O . LYS A 1 86 ? -2.935 -10.224 -20.497 1.00 61.84 86 LYS A O 1
ATOM 677 N N . THR A 1 87 ? -3.173 -12.445 -20.865 1.00 59.78 87 THR A N 1
ATOM 678 C CA . THR A 1 87 ? -3.634 -12.857 -19.535 1.00 59.78 87 THR A CA 1
ATOM 679 C C . THR A 1 87 ? -2.825 -12.160 -18.436 1.00 59.78 87 THR A C 1
ATOM 681 O O . THR A 1 87 ? -1.623 -11.912 -18.608 1.00 59.78 87 THR A O 1
ATOM 684 N N . SER A 1 88 ? -3.481 -11.815 -17.321 1.00 65.88 88 SER A N 1
ATOM 685 C CA . SER A 1 88 ? -2.831 -11.204 -16.153 1.00 65.88 88 SER A CA 1
ATOM 686 C C . SER A 1 88 ? -1.554 -11.971 -15.813 1.00 65.88 88 SER A C 1
ATOM 688 O O . SER A 1 88 ? -1.612 -13.184 -15.604 1.00 65.88 88 SER A O 1
ATOM 690 N N . LEU A 1 89 ? -0.411 -11.282 -15.771 1.00 72.69 89 LEU A N 1
ATOM 691 C CA . LEU A 1 89 ? 0.847 -11.921 -15.395 1.00 72.69 89 LEU A CA 1
ATOM 692 C C . LEU A 1 89 ? 0.765 -12.334 -13.927 1.00 72.69 89 LEU A C 1
ATOM 694 O O . LEU A 1 89 ? 0.550 -11.493 -13.041 1.00 72.69 89 LEU A O 1
ATOM 698 N N . SER A 1 90 ? 0.976 -13.620 -13.678 1.00 80.56 90 SER A N 1
ATOM 699 C CA . SER A 1 90 ? 1.104 -14.157 -12.332 1.00 80.56 90 SER A CA 1
ATOM 700 C C . SER A 1 90 ? 2.282 -13.510 -11.601 1.00 80.56 90 SER A C 1
ATOM 702 O O . SER A 1 90 ? 3.222 -12.975 -12.200 1.00 80.56 90 SER A O 1
ATOM 704 N N . THR A 1 91 ? 2.247 -13.560 -10.269 1.00 77.94 91 THR A N 1
ATOM 705 C CA . THR A 1 91 ? 3.348 -13.068 -9.433 1.00 77.94 91 THR A CA 1
ATOM 706 C C . THR A 1 91 ? 4.675 -13.747 -9.784 1.00 77.94 91 THR A C 1
ATOM 708 O O . THR A 1 91 ? 5.708 -13.082 -9.784 1.00 77.94 91 THR A O 1
ATOM 711 N N . ASP A 1 92 ? 4.658 -15.035 -10.132 1.00 82.12 92 ASP A N 1
ATOM 712 C CA . ASP A 1 92 ? 5.872 -15.784 -10.460 1.00 82.12 92 ASP A CA 1
ATOM 713 C C . ASP A 1 92 ? 6.434 -15.409 -11.841 1.00 82.12 92 ASP A C 1
ATOM 715 O O . ASP A 1 92 ? 7.643 -15.236 -11.967 1.00 82.12 92 ASP A O 1
ATOM 719 N N . GLU A 1 93 ? 5.587 -15.173 -12.851 1.00 84.81 93 GLU A N 1
ATOM 720 C CA . GLU A 1 93 ? 6.031 -14.662 -14.163 1.00 84.81 93 GLU A CA 1
ATOM 721 C C . GLU A 1 93 ? 6.643 -13.262 -14.049 1.00 84.81 93 GLU A C 1
ATOM 723 O O . GLU A 1 93 ? 7.690 -12.976 -14.632 1.00 84.81 93 GLU A O 1
ATOM 728 N N . LYS A 1 94 ? 6.009 -12.397 -13.247 1.00 84.31 94 LYS A N 1
ATOM 729 C CA . LYS A 1 94 ? 6.516 -11.071 -12.880 1.00 84.31 94 LYS A CA 1
ATOM 730 C C . LYS A 1 94 ? 7.931 -11.184 -12.278 1.00 84.31 94 LYS A C 1
ATOM 732 O O . LYS A 1 94 ? 8.850 -10.490 -12.718 1.00 84.31 94 LYS A O 1
ATOM 737 N N . ILE A 1 95 ? 8.125 -12.079 -11.308 1.00 83.38 95 ILE A N 1
ATOM 738 C CA . ILE A 1 95 ? 9.422 -12.303 -10.648 1.00 83.38 95 ILE A CA 1
ATOM 739 C C . ILE A 1 95 ? 10.463 -12.872 -11.619 1.00 83.38 95 ILE A C 1
ATOM 741 O O . ILE A 1 95 ? 11.586 -12.374 -11.652 1.00 83.38 95 ILE A O 1
ATOM 745 N N . ASP A 1 96 ? 10.114 -13.883 -12.415 1.00 87.38 96 ASP A N 1
ATOM 746 C CA . ASP A 1 96 ? 11.021 -14.505 -13.388 1.00 87.38 96 ASP A CA 1
ATOM 747 C C . ASP A 1 96 ? 11.529 -13.488 -14.421 1.00 87.38 96 ASP A C 1
ATOM 749 O O . ASP A 1 96 ? 12.735 -13.393 -14.665 1.00 87.38 96 ASP A O 1
ATOM 753 N N . MET A 1 97 ? 10.628 -12.660 -14.958 1.00 88.06 97 MET A N 1
ATOM 754 C CA . MET A 1 97 ? 10.968 -11.559 -15.861 1.00 88.06 97 MET A CA 1
ATOM 755 C C . MET A 1 97 ? 11.990 -10.605 -15.226 1.00 88.06 97 MET A C 1
ATOM 757 O O . MET A 1 97 ? 13.030 -10.317 -15.827 1.00 88.06 97 MET A O 1
ATOM 761 N N . PHE A 1 98 ? 11.725 -10.135 -14.003 1.00 88.94 98 PHE A N 1
ATOM 762 C CA . PHE A 1 98 ? 12.617 -9.213 -13.298 1.00 88.94 98 PHE A CA 1
ATOM 763 C C . PHE A 1 98 ? 13.986 -9.844 -12.997 1.00 88.94 98 PHE A C 1
ATOM 765 O O . PHE A 1 98 ? 15.029 -9.215 -13.205 1.00 88.94 98 PHE A O 1
ATOM 772 N N . THR A 1 99 ? 14.002 -11.100 -12.548 1.00 88.88 99 THR A N 1
ATOM 773 C CA . THR A 1 99 ? 15.235 -11.839 -12.251 1.00 88.88 99 THR A CA 1
ATOM 774 C C . THR A 1 99 ? 16.087 -12.012 -13.507 1.00 88.88 99 THR A C 1
ATOM 776 O O . THR A 1 99 ? 17.283 -11.726 -13.472 1.00 88.88 99 THR A O 1
ATOM 779 N N . LYS A 1 100 ? 15.487 -12.389 -14.644 1.00 91.38 100 LYS A N 1
ATOM 780 C CA . LYS A 1 100 ? 16.202 -12.517 -15.926 1.00 91.38 100 LYS A CA 1
ATOM 781 C C . LYS A 1 100 ? 16.849 -11.206 -16.360 1.00 91.38 100 LYS A C 1
ATOM 783 O O . LYS A 1 100 ? 18.018 -11.203 -16.742 1.00 91.38 100 LYS A O 1
ATOM 788 N N . LEU A 1 101 ? 16.120 -10.093 -16.284 1.00 91.56 101 LEU A N 1
ATOM 789 C CA . LEU A 1 101 ? 16.667 -8.776 -16.615 1.00 91.56 101 LEU A CA 1
ATOM 790 C C . LEU A 1 101 ? 17.818 -8.393 -15.682 1.00 91.56 101 LEU A C 1
ATOM 792 O O . LEU A 1 101 ? 18.847 -7.911 -16.145 1.00 91.56 101 LEU A O 1
ATOM 796 N N . THR A 1 102 ? 17.676 -8.668 -14.386 1.00 89.38 102 THR A N 1
ATOM 797 C CA . THR A 1 102 ? 18.710 -8.389 -13.383 1.00 89.38 102 THR A CA 1
ATOM 798 C C . THR A 1 102 ? 19.985 -9.196 -13.633 1.00 89.38 102 THR A C 1
ATOM 800 O O . THR A 1 102 ? 21.083 -8.645 -13.570 1.00 89.38 102 THR A O 1
ATOM 803 N N . GLU A 1 103 ? 19.872 -10.482 -13.971 1.00 91.44 103 GLU A N 1
ATOM 804 C CA . GLU A 1 103 ? 21.032 -11.316 -14.310 1.00 91.44 103 GLU A CA 1
ATOM 805 C C . GLU A 1 103 ? 21.741 -10.836 -15.582 1.00 91.44 103 GLU A C 1
ATOM 807 O O . GLU A 1 103 ? 22.974 -10.811 -15.637 1.00 91.44 103 GLU A O 1
ATOM 812 N N . ARG A 1 104 ? 20.984 -10.363 -16.580 1.00 93.38 104 ARG A N 1
ATOM 813 C CA . ARG A 1 104 ? 21.557 -9.718 -17.771 1.00 93.38 104 ARG A CA 1
ATOM 814 C C . ARG A 1 104 ? 22.270 -8.409 -17.432 1.00 93.38 104 ARG A C 1
ATOM 816 O O . ARG A 1 104 ? 23.363 -8.174 -17.940 1.00 93.38 104 ARG A O 1
ATOM 823 N N . THR A 1 105 ? 21.719 -7.596 -16.531 1.00 92.44 105 THR A N 1
ATOM 824 C CA . THR A 1 105 ? 22.385 -6.379 -16.038 1.00 92.44 105 THR A CA 1
ATOM 825 C C . THR A 1 105 ? 23.715 -6.708 -15.356 1.00 92.44 105 THR A C 1
ATOM 827 O O . THR A 1 105 ? 24.728 -6.089 -15.674 1.00 92.44 105 THR A O 1
ATOM 830 N N . LYS A 1 106 ? 23.765 -7.745 -14.509 1.00 91.31 106 LYS A N 1
ATOM 831 C CA . LYS A 1 106 ? 25.021 -8.221 -13.892 1.00 91.31 106 LYS A CA 1
ATOM 832 C C . LYS A 1 106 ? 26.017 -8.781 -14.912 1.00 91.31 106 LYS A C 1
ATOM 834 O O . LYS A 1 106 ? 27.229 -8.711 -14.709 1.00 91.31 106 LYS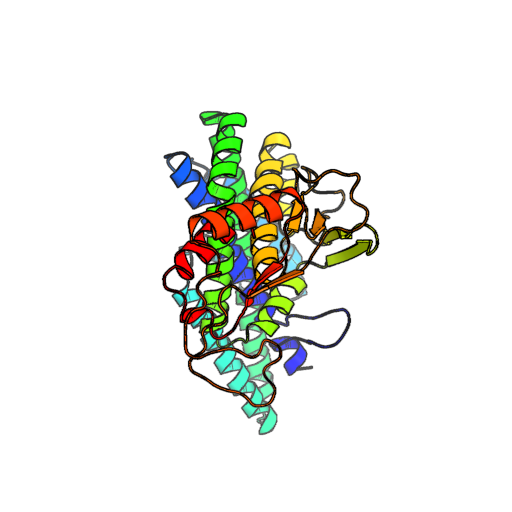 A O 1
ATOM 839 N N . ALA A 1 107 ? 25.540 -9.413 -15.985 1.00 92.44 107 ALA A N 1
ATOM 840 C CA . ALA A 1 107 ? 26.403 -9.870 -17.074 1.00 92.44 107 ALA A CA 1
ATOM 841 C C . ALA A 1 107 ? 27.056 -8.680 -17.789 1.00 92.44 107 ALA A C 1
ATOM 843 O O . ALA A 1 107 ? 28.270 -8.678 -17.981 1.00 92.44 107 ALA A O 1
ATOM 844 N N . LEU A 1 108 ? 26.279 -7.636 -18.080 1.00 91.88 108 LEU A N 1
ATOM 845 C CA . LEU A 1 108 ? 26.794 -6.404 -18.666 1.00 91.88 108 LEU A CA 1
ATOM 846 C C . LEU A 1 108 ? 27.802 -5.693 -17.751 1.00 91.88 108 LEU A C 1
ATOM 848 O O . LEU A 1 108 ? 28.833 -5.234 -18.232 1.00 91.88 108 LEU A O 1
ATOM 852 N N . GLU A 1 109 ? 27.572 -5.648 -16.435 1.00 90.69 109 GLU A N 1
ATOM 853 C CA . GLU A 1 109 ? 28.550 -5.098 -15.478 1.00 90.69 109 GLU A CA 1
ATOM 854 C C . GLU A 1 109 ? 29.909 -5.797 -15.554 1.00 90.69 109 GLU A C 1
ATOM 856 O O . GLU A 1 109 ? 30.954 -5.137 -15.537 1.00 90.69 109 GLU A O 1
ATOM 861 N N . ARG A 1 110 ? 29.904 -7.130 -15.678 1.00 92.38 110 ARG A N 1
ATOM 862 C CA . ARG A 1 110 ? 31.127 -7.916 -15.890 1.00 92.38 110 ARG A CA 1
ATOM 863 C C . ARG A 1 110 ? 31.782 -7.566 -17.225 1.00 92.38 110 ARG A C 1
ATOM 865 O O . ARG A 1 110 ? 32.957 -7.226 -17.239 1.00 92.38 110 ARG A O 1
ATOM 872 N N . MET A 1 111 ? 31.013 -7.524 -18.315 1.00 91.62 111 MET A N 1
ATOM 873 C CA . MET A 1 111 ? 31.527 -7.146 -19.640 1.00 91.62 111 MET A CA 1
ATOM 874 C C . MET A 1 111 ? 32.157 -5.745 -19.658 1.00 91.62 111 MET A C 1
ATOM 876 O O . MET A 1 111 ? 33.210 -5.554 -20.264 1.00 91.62 111 MET A O 1
ATOM 880 N N . LEU A 1 112 ? 31.541 -4.771 -18.979 1.00 89.25 112 LEU A N 1
ATOM 881 C CA . LEU A 1 112 ? 32.074 -3.413 -18.843 1.00 89.25 112 LEU A CA 1
ATOM 882 C C . LEU A 1 112 ? 33.368 -3.391 -18.016 1.00 89.25 112 LEU A C 1
ATOM 884 O O . LEU A 1 112 ? 34.307 -2.681 -18.375 1.00 89.25 112 LEU A O 1
ATOM 888 N N . SER A 1 113 ? 33.436 -4.186 -16.943 1.00 90.31 113 SER A N 1
ATOM 889 C CA . SER A 1 113 ? 34.641 -4.330 -16.108 1.00 90.31 113 SER A CA 1
ATOM 890 C C . SER A 1 113 ? 35.804 -4.949 -16.889 1.00 90.31 113 SER A C 1
ATOM 892 O O . SER A 1 113 ? 36.939 -4.482 -16.785 1.00 90.31 113 SER A O 1
ATOM 894 N N . ASP A 1 114 ? 35.499 -5.931 -17.736 1.00 93.25 114 ASP A N 1
ATOM 895 C CA . ASP A 1 114 ? 36.459 -6.635 -18.590 1.00 93.25 114 ASP A CA 1
ATOM 896 C C . ASP A 1 114 ? 36.824 -5.850 -19.866 1.00 93.25 114 ASP A C 1
ATOM 898 O O . ASP A 1 114 ? 37.629 -6.315 -20.673 1.00 93.25 114 ASP A O 1
ATOM 902 N N . LYS A 1 115 ? 36.251 -4.650 -20.064 1.00 90.31 115 LYS A N 1
ATOM 903 C CA . LYS A 1 115 ? 36.409 -3.812 -21.270 1.00 90.31 115 LYS A CA 1
ATOM 904 C C . LYS A 1 115 ? 36.088 -4.567 -22.567 1.00 90.31 115 LYS A C 1
ATOM 906 O O . LYS A 1 115 ? 36.733 -4.356 -23.595 1.00 90.31 115 LYS A O 1
ATOM 911 N N . ASN A 1 116 ? 35.091 -5.448 -22.517 1.00 91.12 116 ASN A N 1
ATOM 912 C CA . ASN A 1 116 ? 34.654 -6.226 -23.668 1.00 91.12 116 ASN A CA 1
ATOM 913 C C . ASN A 1 116 ? 34.098 -5.283 -24.764 1.00 91.12 116 ASN A C 1
ATOM 915 O O . ASN A 1 116 ? 33.207 -4.481 -24.467 1.00 91.12 116 ASN A O 1
ATOM 919 N N . PRO A 1 117 ? 34.575 -5.367 -26.022 1.00 89.31 117 PRO A N 1
ATOM 920 C CA . PRO A 1 117 ? 34.108 -4.509 -27.115 1.00 89.31 117 PRO A CA 1
ATOM 921 C C . PRO A 1 117 ? 32.615 -4.678 -27.450 1.00 89.31 117 PRO A C 1
ATOM 923 O O . PRO A 1 117 ? 31.997 -3.744 -27.952 1.00 89.31 117 PRO A O 1
ATOM 926 N N . GLU A 1 118 ? 32.009 -5.824 -27.132 1.00 92.56 118 GLU A N 1
ATOM 927 C CA . GLU A 1 118 ? 30.580 -6.098 -27.352 1.00 92.56 118 GLU A CA 1
ATOM 928 C C . GLU A 1 118 ? 29.672 -5.479 -26.276 1.00 92.56 118 GLU A C 1
ATOM 930 O O . GLU A 1 118 ? 28.449 -5.469 -26.423 1.00 92.56 118 GLU A O 1
ATOM 935 N N . ALA A 1 119 ? 30.241 -4.929 -25.195 1.00 90.06 119 ALA A N 1
ATOM 936 C CA . ALA A 1 119 ? 29.468 -4.395 -24.074 1.00 90.06 119 ALA A CA 1
ATOM 937 C C . ALA A 1 119 ? 28.525 -3.250 -24.483 1.00 90.06 119 ALA A C 1
ATOM 939 O O . ALA A 1 119 ? 27.457 -3.105 -23.896 1.00 90.06 119 ALA A O 1
ATOM 940 N N . ILE A 1 120 ? 28.890 -2.452 -25.494 1.00 88.00 120 ILE A N 1
ATOM 941 C CA . ILE A 1 120 ? 28.060 -1.335 -25.975 1.00 88.00 120 ILE A CA 1
ATOM 942 C C . ILE A 1 120 ? 26.801 -1.856 -26.680 1.00 88.00 120 ILE A C 1
ATOM 944 O O . ILE A 1 120 ? 25.699 -1.443 -26.332 1.00 88.00 120 ILE A O 1
ATOM 948 N N . ALA A 1 121 ? 26.946 -2.805 -27.609 1.00 89.00 121 ALA A N 1
ATOM 949 C CA . ALA A 1 121 ? 25.801 -3.405 -28.297 1.00 89.00 121 ALA A CA 1
ATOM 950 C C . ALA A 1 121 ? 24.881 -4.142 -27.307 1.00 89.00 121 ALA A C 1
ATOM 952 O O . ALA A 1 121 ? 23.659 -4.006 -27.360 1.00 89.00 121 ALA A O 1
ATOM 953 N N . TYR A 1 122 ? 25.47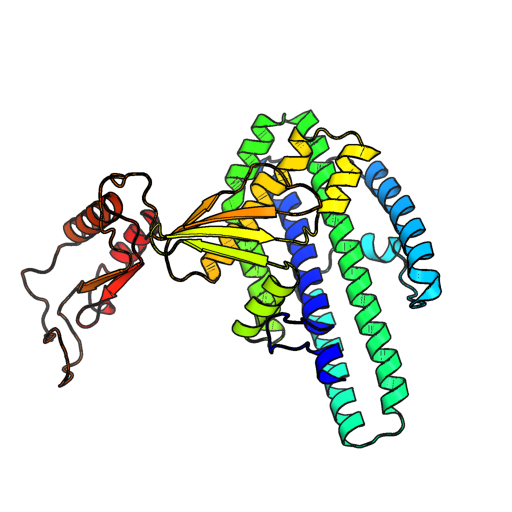2 -4.857 -26.341 1.00 92.19 122 TYR A N 1
ATOM 954 C CA . TYR A 1 122 ? 24.715 -5.520 -25.279 1.00 92.19 122 TYR A CA 1
ATOM 955 C C . TYR A 1 122 ? 23.970 -4.520 -24.378 1.00 92.19 122 TYR A C 1
ATOM 957 O O . TYR A 1 122 ? 22.843 -4.788 -23.960 1.00 92.19 122 TYR A O 1
ATOM 965 N N . LEU A 1 123 ? 24.574 -3.364 -24.075 1.00 90.31 123 LEU A N 1
ATOM 966 C CA . LEU A 1 123 ? 23.937 -2.284 -23.316 1.00 90.31 123 LEU A CA 1
ATOM 967 C C . LEU A 1 123 ? 22.706 -1.737 -24.035 1.00 90.31 123 LEU A C 1
ATOM 969 O O . LEU A 1 123 ? 21.667 -1.587 -23.395 1.00 90.31 123 LEU A O 1
ATOM 973 N N . GLU A 1 124 ? 22.807 -1.452 -25.333 1.00 86.75 124 GLU A N 1
ATOM 974 C CA . GLU A 1 124 ? 21.682 -0.951 -26.129 1.00 86.75 124 GLU A CA 1
ATOM 975 C C . GLU A 1 124 ? 20.523 -1.954 -26.148 1.00 86.75 124 GLU A C 1
ATOM 977 O O . GLU A 1 124 ? 19.383 -1.592 -25.845 1.00 86.75 124 GLU A O 1
ATOM 982 N N . GLU A 1 125 ? 20.816 -3.230 -26.409 1.00 90.00 125 GLU A N 1
ATOM 983 C CA . GLU A 1 125 ? 19.816 -4.301 -26.398 1.00 90.00 125 GLU A CA 1
ATOM 984 C C . GLU A 1 125 ? 19.167 -4.460 -25.011 1.00 90.00 125 GLU A C 1
ATOM 986 O O . GLU A 1 125 ? 17.947 -4.592 -24.880 1.00 90.00 125 GLU A O 1
ATOM 991 N N . LEU A 1 126 ? 19.970 -4.435 -23.944 1.00 91.44 126 LEU A N 1
ATOM 992 C CA . LEU A 1 126 ? 19.467 -4.548 -22.579 1.00 91.44 126 LEU A CA 1
ATOM 993 C C . LEU A 1 126 ? 18.597 -3.344 -22.197 1.00 91.44 126 LEU A C 1
ATOM 995 O O . LEU A 1 126 ? 17.534 -3.525 -21.603 1.00 91.44 126 LEU A O 1
ATOM 999 N N . PHE A 1 127 ? 19.019 -2.129 -22.547 1.00 89.50 127 PHE A N 1
ATOM 1000 C CA . PHE A 1 127 ? 18.263 -0.903 -22.300 1.00 89.50 127 PHE A CA 1
ATOM 1001 C C . PHE A 1 127 ? 16.904 -0.933 -23.010 1.00 89.50 127 PHE A C 1
ATOM 1003 O O . PHE A 1 127 ? 15.882 -0.603 -22.401 1.00 89.50 127 PHE A O 1
ATOM 1010 N N . GLN A 1 128 ? 16.867 -1.389 -24.267 1.00 85.19 128 GLN A N 1
ATOM 1011 C CA . GLN A 1 128 ? 15.621 -1.571 -25.013 1.00 85.19 128 GLN A CA 1
ATOM 1012 C C . GLN A 1 128 ? 14.700 -2.592 -24.339 1.00 85.19 128 GLN A C 1
ATOM 1014 O O . GLN A 1 128 ? 13.502 -2.339 -24.217 1.00 85.19 128 GLN A O 1
ATOM 1019 N N . HIS A 1 129 ? 15.239 -3.711 -23.846 1.00 88.81 129 HIS A N 1
ATOM 1020 C CA . HIS A 1 129 ? 14.450 -4.707 -23.120 1.00 88.81 129 HIS A CA 1
ATOM 1021 C C . HIS A 1 129 ? 13.843 -4.158 -21.828 1.00 88.81 129 HIS A C 1
ATOM 1023 O O . HIS A 1 129 ? 12.643 -4.320 -21.610 1.00 88.81 129 HIS A O 1
ATOM 1029 N N . TRP A 1 130 ? 14.631 -3.479 -20.992 1.00 90.75 130 TRP A N 1
ATOM 1030 C CA . TRP A 1 130 ? 14.107 -2.834 -19.785 1.00 90.75 130 TRP A CA 1
ATOM 1031 C C . TRP A 1 130 ? 13.027 -1.802 -20.117 1.00 90.75 130 TRP A C 1
ATOM 1033 O O . TRP A 1 130 ? 11.933 -1.859 -19.557 1.00 90.75 130 TRP A O 1
ATOM 1043 N N . SER A 1 131 ? 13.306 -0.910 -21.071 1.00 85.88 131 SER A N 1
ATOM 1044 C CA . SER A 1 131 ? 12.369 0.130 -21.509 1.00 85.88 131 SER A CA 1
ATOM 1045 C C . SER A 1 131 ? 11.056 -0.470 -22.009 1.00 85.88 131 SER A C 1
ATOM 1047 O O . SER A 1 131 ? 9.981 -0.021 -21.620 1.00 85.88 131 SER A O 1
ATOM 1049 N N . ARG A 1 132 ? 11.132 -1.532 -22.819 1.00 84.12 132 ARG A N 1
ATOM 1050 C CA . ARG A 1 132 ? 9.965 -2.260 -23.321 1.00 84.12 132 ARG A CA 1
ATOM 1051 C C . ARG A 1 132 ? 9.092 -2.785 -22.181 1.00 84.12 132 ARG A C 1
ATOM 1053 O O . ARG A 1 132 ? 7.893 -2.531 -22.188 1.00 84.12 132 ARG A O 1
ATOM 1060 N N . TYR A 1 133 ? 9.670 -3.492 -21.208 1.00 86.56 133 TYR A N 1
ATOM 1061 C CA . TYR A 1 133 ? 8.894 -4.061 -20.100 1.00 86.56 133 TYR A CA 1
ATOM 1062 C C . TYR A 1 133 ? 8.312 -2.993 -19.172 1.00 86.56 133 TYR A C 1
ATOM 1064 O O . TYR A 1 133 ? 7.176 -3.139 -18.728 1.00 86.56 133 TYR A O 1
ATOM 1072 N N . ILE A 1 134 ? 9.048 -1.909 -18.907 1.00 85.94 134 ILE A N 1
ATOM 1073 C CA . ILE A 1 134 ? 8.537 -0.767 -18.134 1.00 85.94 134 ILE A CA 1
ATOM 1074 C C . ILE A 1 134 ? 7.311 -0.173 -18.830 1.00 85.94 134 ILE A C 1
ATOM 1076 O O . ILE A 1 134 ? 6.267 -0.009 -18.198 1.00 85.94 134 ILE A O 1
ATOM 1080 N N . VAL A 1 135 ? 7.411 0.079 -20.139 1.00 82.19 135 VAL A N 1
ATOM 1081 C CA . VAL A 1 135 ? 6.291 0.588 -20.936 1.00 82.19 135 VAL A CA 1
ATOM 1082 C C . VAL A 1 135 ? 5.129 -0.400 -20.917 1.00 82.19 135 VAL A C 1
ATOM 1084 O O . VAL A 1 135 ? 4.031 -0.008 -20.547 1.00 82.19 135 VAL A O 1
ATOM 1087 N N . GLU A 1 136 ? 5.347 -1.685 -21.214 1.00 82.06 136 GLU A N 1
ATOM 1088 C CA . GLU A 1 136 ? 4.289 -2.706 -21.177 1.00 82.06 136 GLU A CA 1
ATOM 1089 C C . GLU A 1 136 ? 3.574 -2.763 -19.815 1.00 82.06 136 GLU A C 1
ATOM 1091 O O . GLU A 1 136 ? 2.343 -2.822 -19.771 1.00 82.06 136 GLU A O 1
ATOM 1096 N N . MET A 1 137 ? 4.312 -2.707 -18.699 1.00 84.62 137 MET A N 1
ATOM 1097 C CA . MET A 1 137 ? 3.710 -2.688 -17.362 1.00 84.62 137 MET A CA 1
ATOM 1098 C C . MET A 1 137 ? 2.941 -1.393 -17.097 1.00 84.62 137 MET A C 1
ATOM 1100 O O . MET A 1 137 ? 1.874 -1.447 -16.485 1.00 84.62 137 MET A O 1
ATOM 1104 N N . ARG A 1 138 ? 3.415 -0.241 -17.591 1.00 83.44 138 ARG A N 1
ATOM 1105 C CA . ARG A 1 138 ? 2.669 1.018 -17.486 1.00 83.44 138 ARG A CA 1
ATOM 1106 C C . ARG A 1 138 ? 1.361 0.970 -18.274 1.00 83.44 138 ARG A C 1
ATOM 1108 O O . ARG A 1 138 ? 0.335 1.373 -17.736 1.00 83.44 138 ARG A O 1
ATOM 1115 N N . LEU A 1 139 ? 1.369 0.441 -19.500 1.00 80.75 139 LEU A N 1
ATOM 1116 C CA . LEU A 1 139 ? 0.148 0.282 -20.303 1.00 80.75 139 LEU A CA 1
ATOM 1117 C C . LEU A 1 139 ? -0.868 -0.614 -19.571 1.00 80.75 139 LEU A C 1
ATOM 1119 O O . LEU A 1 139 ? -2.044 -0.275 -19.471 1.00 80.75 139 LEU A O 1
ATOM 1123 N N . ARG A 1 140 ? -0.411 -1.733 -18.991 1.00 82.94 140 ARG A N 1
ATOM 1124 C CA . ARG A 1 140 ? -1.262 -2.625 -18.182 1.00 82.94 140 ARG A CA 1
ATOM 1125 C C . ARG A 1 140 ? -1.792 -1.954 -16.917 1.00 82.94 140 ARG A C 1
ATOM 1127 O O . ARG A 1 140 ? -2.928 -2.202 -16.528 1.00 82.94 140 ARG A O 1
ATOM 1134 N N . GLN A 1 141 ? -0.989 -1.115 -16.267 1.00 84.81 141 GLN A N 1
ATOM 1135 C CA . GLN A 1 141 ? -1.432 -0.364 -15.096 1.00 84.81 141 GLN A CA 1
ATOM 1136 C C . GLN A 1 141 ? -2.608 0.553 -15.457 1.00 84.81 141 GLN A C 1
ATOM 1138 O O . GLN A 1 141 ? -3.612 0.548 -14.746 1.00 84.81 141 GLN A O 1
ATOM 1143 N N . GLU A 1 142 ? -2.517 1.300 -16.561 1.00 83.00 142 GLU A N 1
ATOM 1144 C CA . GLU A 1 142 ? -3.636 2.124 -17.045 1.00 83.00 142 GLU A CA 1
ATOM 1145 C C . GLU A 1 142 ? -4.854 1.259 -17.409 1.00 83.00 142 GLU A C 1
ATOM 1147 O O . GLU A 1 142 ? -5.986 1.633 -17.115 1.00 83.00 142 GLU A O 1
ATOM 1152 N N . TYR A 1 143 ? -4.643 0.059 -17.965 1.00 84.88 143 TYR A N 1
ATOM 1153 C CA . TYR A 1 143 ? -5.721 -0.892 -18.289 1.00 84.88 143 TYR A CA 1
ATOM 1154 C C . TYR A 1 143 ? -6.546 -1.260 -17.085 1.00 84.88 143 TYR A C 1
ATOM 1156 O O . TYR A 1 143 ? -7.760 -1.064 -17.079 1.00 84.88 143 TYR A O 1
ATOM 1164 N N . GLU A 1 144 ? -5.881 -1.769 -16.061 1.00 85.94 144 GLU A N 1
ATOM 1165 C CA . GLU A 1 144 ? -6.558 -2.218 -14.857 1.00 85.94 144 GLU A CA 1
ATOM 1166 C C . GLU A 1 144 ? -7.166 -1.034 -14.092 1.00 85.94 144 GLU A C 1
ATOM 1168 O O . GLU A 1 144 ? -8.233 -1.175 -13.498 1.00 85.94 144 GLU A O 1
ATOM 1173 N N . THR A 1 145 ? -6.568 0.159 -14.199 1.00 87.06 145 THR A N 1
ATOM 1174 C CA . THR A 1 145 ? -7.132 1.401 -13.648 1.00 87.06 145 THR A CA 1
ATOM 1175 C C . THR A 1 145 ? -8.464 1.760 -14.309 1.00 87.06 145 THR A C 1
ATOM 1177 O O . THR A 1 145 ? -9.486 1.859 -13.628 1.00 87.06 145 THR A O 1
ATOM 1180 N N . ILE A 1 146 ? -8.490 1.914 -15.638 1.00 87.31 146 ILE A N 1
ATOM 1181 C CA . ILE A 1 146 ? -9.712 2.253 -16.386 1.00 87.31 146 ILE A CA 1
ATOM 1182 C C . ILE A 1 146 ? -10.774 1.170 -16.226 1.00 87.31 146 ILE A C 1
ATOM 1184 O O . ILE A 1 146 ? -11.947 1.475 -16.013 1.00 87.31 146 ILE A O 1
ATOM 1188 N N . LYS A 1 147 ? -10.368 -0.101 -16.278 1.00 88.25 147 LYS A N 1
ATOM 1189 C CA . LYS A 1 147 ? -11.245 -1.241 -16.014 1.00 88.25 147 LYS A CA 1
ATOM 1190 C C . LYS A 1 147 ? -11.904 -1.127 -14.643 1.00 88.25 147 LYS A C 1
ATOM 1192 O O . LYS A 1 147 ? -13.125 -1.234 -14.571 1.00 88.25 147 LYS A O 1
ATOM 1197 N N . GLY A 1 148 ? -11.141 -0.863 -13.583 1.00 89.44 148 GLY A N 1
ATOM 1198 C CA . GLY A 1 148 ? -11.686 -0.698 -12.236 1.00 89.44 148 GLY A CA 1
ATOM 1199 C C . GLY A 1 148 ? -12.741 0.407 -12.161 1.00 89.44 148 GLY A C 1
ATOM 1200 O O . GLY A 1 148 ? -13.828 0.202 -11.609 1.00 89.44 148 GLY A O 1
ATOM 1201 N N . PHE A 1 149 ? -12.468 1.558 -12.772 1.00 89.25 149 PHE A N 1
ATOM 1202 C CA . PHE A 1 149 ? -13.427 2.658 -12.838 1.00 89.25 149 PHE A CA 1
ATOM 1203 C C . PHE A 1 149 ? -14.697 2.311 -13.618 1.00 89.25 149 PHE A C 1
ATOM 1205 O O . PHE A 1 149 ? -15.794 2.607 -13.146 1.00 89.25 149 PHE A O 1
ATOM 1212 N N . LEU A 1 150 ? -14.571 1.665 -14.780 1.00 89.81 150 LEU A N 1
ATOM 1213 C CA . LEU A 1 150 ? -15.714 1.225 -15.583 1.00 89.81 150 LEU A CA 1
ATOM 1214 C C . LEU A 1 150 ? -16.575 0.213 -14.822 1.00 89.81 150 LEU A C 1
ATOM 1216 O O . LEU A 1 150 ? -17.793 0.369 -14.772 1.00 89.81 150 LEU A O 1
ATOM 1220 N N . VAL A 1 151 ? -15.951 -0.775 -14.171 1.00 90.94 151 VAL A N 1
ATOM 1221 C CA . VAL A 1 151 ? -16.657 -1.739 -13.313 1.00 90.94 151 VAL A CA 1
ATOM 1222 C C . VAL A 1 151 ? -17.414 -1.014 -12.212 1.00 90.94 151 VAL A C 1
ATOM 1224 O O . VAL A 1 151 ? -18.598 -1.256 -12.015 1.00 90.94 151 VAL A O 1
ATOM 1227 N N . THR A 1 152 ? -16.756 -0.088 -11.523 1.00 90.44 152 THR A N 1
ATOM 1228 C CA . THR A 1 152 ? -17.360 0.679 -10.426 1.00 90.44 152 THR A CA 1
ATOM 1229 C C . THR A 1 152 ? -18.515 1.544 -10.921 1.00 90.44 152 THR A C 1
ATOM 1231 O O . THR A 1 152 ? -19.538 1.638 -10.249 1.00 90.44 152 THR A O 1
ATOM 1234 N N . ALA A 1 153 ? -18.409 2.119 -12.119 1.00 90.38 153 ALA A N 1
ATOM 1235 C CA . ALA A 1 153 ? -19.485 2.879 -12.740 1.00 90.38 153 ALA A CA 1
ATOM 1236 C C . ALA A 1 153 ? -20.688 2.012 -13.128 1.00 90.38 153 ALA A C 1
ATOM 1238 O O . ALA A 1 153 ? -21.824 2.413 -12.875 1.00 90.38 153 ALA A O 1
ATOM 1239 N N . GLU A 1 154 ? -20.470 0.821 -13.684 1.00 91.25 154 GLU A N 1
ATOM 1240 C CA . GLU A 1 154 ? -21.563 -0.111 -13.982 1.00 91.25 154 GLU A CA 1
ATOM 1241 C C . GLU A 1 154 ? -22.195 -0.681 -12.704 1.00 91.25 154 GLU A C 1
ATOM 1243 O O . GLU A 1 154 ? -23.420 -0.738 -12.585 1.00 91.25 154 GLU A O 1
ATOM 1248 N N . LEU A 1 155 ? -21.390 -1.011 -11.691 1.00 91.31 155 LEU A N 1
ATOM 1249 C CA . LEU A 1 155 ? -21.889 -1.419 -10.377 1.00 91.31 155 LEU A CA 1
ATOM 1250 C C . LEU A 1 155 ? -22.696 -0.298 -9.711 1.00 91.31 155 LEU A C 1
ATOM 1252 O O . LEU A 1 155 ? -23.758 -0.549 -9.148 1.00 91.31 155 LEU A O 1
ATOM 1256 N N . ALA A 1 156 ? -22.263 0.958 -9.823 1.00 90.94 156 ALA A N 1
ATOM 1257 C CA . ALA A 1 156 ? -23.007 2.093 -9.283 1.00 90.94 156 ALA A CA 1
ATOM 1258 C C . ALA A 1 156 ? -24.411 2.219 -9.897 1.00 90.94 156 ALA A C 1
ATOM 1260 O O . ALA A 1 156 ? -25.341 2.612 -9.189 1.00 90.94 156 ALA A O 1
ATOM 1261 N N . LYS A 1 157 ? -24.588 1.855 -11.176 1.00 90.56 157 LYS A N 1
ATOM 1262 C CA . LYS A 1 157 ? -25.905 1.823 -11.836 1.00 90.56 157 LYS A CA 1
ATOM 1263 C C . LYS A 1 157 ? -26.780 0.671 -11.339 1.00 90.56 157 LYS A C 1
ATOM 1265 O O . LYS A 1 157 ? -27.992 0.841 -11.256 1.00 90.56 157 LYS A O 1
ATOM 1270 N N . THR A 1 158 ? -26.192 -0.485 -11.026 1.00 89.38 158 THR A N 1
ATOM 1271 C CA . THR A 1 158 ? -26.945 -1.697 -10.656 1.00 89.38 158 THR A CA 1
ATOM 1272 C C . THR A 1 158 ? -27.256 -1.786 -9.164 1.00 89.38 158 THR A C 1
ATOM 1274 O O . THR A 1 158 ? -28.396 -2.063 -8.796 1.00 89.38 158 THR A O 1
ATOM 1277 N N . VAL A 1 159 ? -26.274 -1.542 -8.292 1.00 89.25 159 VAL A N 1
ATOM 1278 C CA . VAL A 1 159 ? -26.425 -1.664 -6.829 1.00 89.25 159 VAL A CA 1
ATOM 1279 C C . VAL A 1 159 ? -26.613 -0.325 -6.116 1.00 89.25 159 VAL A C 1
ATOM 1281 O O . VAL A 1 159 ? -27.008 -0.308 -4.949 1.00 89.25 159 VAL A O 1
ATOM 1284 N N . GLY A 1 160 ? -26.365 0.791 -6.806 1.00 90.31 160 GLY A N 1
ATOM 1285 C CA . GLY A 1 160 ? -26.432 2.140 -6.251 1.00 90.31 160 GLY A CA 1
ATOM 1286 C C . GLY A 1 160 ? -25.139 2.578 -5.554 1.00 90.31 160 GLY A C 1
ATOM 1287 O O . GLY A 1 160 ? -24.431 1.784 -4.934 1.00 90.31 160 GLY A O 1
ATOM 1288 N N . VAL A 1 161 ? -24.852 3.883 -5.612 1.00 89.31 161 VAL A N 1
ATOM 1289 C CA . VAL A 1 161 ? -23.610 4.489 -5.087 1.00 89.31 161 VAL A CA 1
ATOM 1290 C C . VAL A 1 161 ? -23.421 4.252 -3.585 1.00 89.31 161 VAL A C 1
ATOM 1292 O O . VAL A 1 161 ? -22.314 3.948 -3.157 1.00 89.31 161 VAL A O 1
ATOM 1295 N N . SER A 1 162 ? -24.490 4.340 -2.785 1.00 90.31 162 SER A N 1
ATOM 1296 C CA . SER A 1 162 ? -24.400 4.155 -1.326 1.00 90.31 162 SER A CA 1
ATOM 1297 C C . SER A 1 162 ? -23.947 2.742 -0.955 1.00 90.31 162 SER A C 1
ATOM 1299 O O . SER A 1 162 ? -23.035 2.573 -0.156 1.00 90.31 162 SER A O 1
ATOM 1301 N N . ARG A 1 163 ? -24.549 1.716 -1.570 1.00 90.31 163 ARG A N 1
ATOM 1302 C CA . ARG A 1 163 ? -24.196 0.319 -1.291 1.00 90.31 163 ARG A CA 1
ATOM 1303 C C . ARG A 1 163 ? -22.786 -0.013 -1.777 1.00 90.31 163 ARG A C 1
ATOM 1305 O O . ARG A 1 163 ? -22.080 -0.788 -1.141 1.00 90.31 163 ARG A O 1
ATOM 1312 N N . LEU A 1 164 ? -22.379 0.590 -2.892 1.00 90.88 164 LEU A N 1
ATOM 1313 C CA . LEU A 1 164 ? -21.026 0.477 -3.420 1.00 90.88 164 LEU A CA 1
ATOM 1314 C C . LEU A 1 164 ? -19.990 1.077 -2.458 1.00 90.88 164 LEU A C 1
ATOM 1316 O O . LEU A 1 164 ? -18.987 0.431 -2.170 1.00 90.88 164 LEU A O 1
ATOM 1320 N N . GLN A 1 165 ? -20.259 2.266 -1.911 1.00 90.75 165 GLN A N 1
ATOM 1321 C CA . GLN A 1 165 ? -19.427 2.896 -0.879 1.00 90.75 165 GLN A CA 1
ATOM 1322 C C . GLN A 1 165 ? -19.279 2.017 0.365 1.00 90.75 165 GLN A C 1
ATOM 1324 O O . GLN A 1 165 ? -18.168 1.846 0.866 1.00 90.75 165 GLN A O 1
ATOM 1329 N N . ASP A 1 166 ? -20.378 1.432 0.844 1.00 91.31 166 ASP A N 1
ATOM 1330 C CA . ASP A 1 166 ? -20.354 0.549 2.012 1.00 91.31 166 ASP A CA 1
ATOM 1331 C C . ASP A 1 166 ? -19.500 -0.701 1.762 1.00 91.31 166 ASP A C 1
ATOM 1333 O O . ASP A 1 166 ? -18.655 -1.039 2.593 1.00 91.31 166 ASP A O 1
ATOM 1337 N N . ALA A 1 167 ? -19.643 -1.334 0.593 1.00 91.31 167 ALA A N 1
ATOM 1338 C CA . ALA A 1 167 ? -18.823 -2.482 0.208 1.00 91.31 167 ALA A CA 1
ATOM 1339 C C . ALA A 1 167 ? -17.334 -2.111 0.105 1.00 91.31 167 ALA A C 1
ATOM 1341 O O . ALA A 1 167 ? -16.479 -2.791 0.670 1.00 91.31 167 ALA A O 1
ATOM 1342 N N . MET A 1 168 ? -17.008 -0.987 -0.545 1.00 90.88 168 MET A N 1
ATOM 1343 C CA . MET A 1 168 ? -15.627 -0.500 -0.645 1.00 90.88 168 MET A CA 1
ATOM 1344 C C . MET A 1 168 ? -15.016 -0.202 0.729 1.00 90.88 168 MET A C 1
ATOM 1346 O O . MET A 1 168 ? -13.844 -0.501 0.957 1.00 90.88 168 MET A O 1
ATOM 1350 N N . LYS A 1 169 ? -15.806 0.343 1.661 1.00 90.00 169 LYS A N 1
ATOM 1351 C CA . LYS A 1 169 ? -15.387 0.589 3.046 1.00 90.00 169 LYS A CA 1
ATOM 1352 C C . LYS A 1 169 ? -15.124 -0.712 3.808 1.00 90.00 169 LYS A C 1
ATOM 1354 O O . LYS A 1 169 ? -14.159 -0.770 4.566 1.00 90.00 169 LYS A O 1
ATOM 1359 N N . GLN A 1 170 ? -15.945 -1.743 3.609 1.00 89.19 170 GLN A N 1
ATOM 1360 C CA . GLN A 1 170 ? -15.785 -3.049 4.262 1.00 89.19 170 GLN A CA 1
ATOM 1361 C C . GLN A 1 170 ? -14.509 -3.765 3.821 1.00 89.19 170 GLN A C 1
ATOM 1363 O O . GLN A 1 170 ? -13.800 -4.338 4.646 1.00 89.19 170 GLN A O 1
ATOM 1368 N N . VAL A 1 171 ? -14.166 -3.682 2.536 1.00 88.56 171 VAL A N 1
ATOM 1369 C CA . VAL A 1 171 ? -12.966 -4.345 2.011 1.00 88.56 171 VAL A CA 1
ATOM 1370 C C . VAL A 1 171 ? -11.690 -3.523 2.134 1.00 88.56 171 VAL A C 1
ATOM 1372 O O . VAL A 1 171 ? -10.609 -4.018 1.822 1.00 88.56 171 VAL A O 1
ATOM 1375 N N . GLN A 1 172 ? -11.798 -2.273 2.575 1.00 86.88 172 GLN A N 1
ATOM 1376 C CA . GLN A 1 172 ? -10.719 -1.294 2.552 1.00 86.88 172 GLN A CA 1
ATOM 1377 C C . GLN A 1 172 ? -9.459 -1.781 3.286 1.00 86.88 172 GLN A C 1
ATOM 1379 O O . GLN A 1 172 ? -8.349 -1.649 2.773 1.00 86.88 172 GLN A O 1
ATOM 1384 N N . GLU A 1 173 ? -9.622 -2.373 4.470 1.00 83.62 173 GLU A N 1
ATOM 1385 C CA . GLU A 1 173 ? -8.501 -2.866 5.280 1.00 83.62 173 GLU A CA 1
ATOM 1386 C C . GLU A 1 173 ? -7.873 -4.120 4.667 1.00 83.62 173 GLU A C 1
ATOM 1388 O O . GLU A 1 173 ? -6.668 -4.132 4.413 1.00 83.62 173 GLU A O 1
ATOM 1393 N N . LYS A 1 174 ? -8.700 -5.112 4.303 1.00 85.06 174 LYS A N 1
ATOM 1394 C CA . LYS A 1 174 ? -8.272 -6.332 3.593 1.00 85.06 174 LYS A CA 1
ATOM 1395 C C . LYS A 1 174 ? -7.479 -5.992 2.327 1.00 85.06 174 LYS A C 1
ATOM 1397 O O . LYS A 1 174 ? -6.409 -6.547 2.094 1.00 85.06 174 LYS A O 1
ATOM 1402 N N . PHE A 1 175 ? -7.989 -5.057 1.528 1.00 87.12 175 PHE A N 1
ATOM 1403 C CA . PHE A 1 175 ? -7.343 -4.578 0.311 1.00 87.12 175 PHE A CA 1
ATOM 1404 C C . PHE A 1 175 ? -5.983 -3.922 0.599 1.00 87.12 175 PHE A C 1
ATOM 1406 O O . PHE A 1 175 ? -4.978 -4.243 -0.045 1.00 87.12 175 PHE A O 1
ATOM 1413 N N . GLY A 1 176 ? -5.932 -3.015 1.579 1.00 83.50 176 GLY A N 1
ATOM 1414 C CA . GLY A 1 176 ? -4.694 -2.345 1.973 1.00 83.50 176 GLY A CA 1
ATOM 1415 C C . GLY A 1 176 ? -3.611 -3.344 2.388 1.00 83.50 176 GLY A C 1
ATOM 1416 O O . GLY A 1 176 ? -2.497 -3.302 1.867 1.00 83.50 176 GLY A O 1
ATOM 1417 N N . GLU A 1 177 ? -3.945 -4.286 3.268 1.00 82.62 177 GLU A N 1
ATOM 1418 C CA . GLU A 1 177 ? -3.012 -5.316 3.737 1.00 82.62 177 GLU A CA 1
ATOM 1419 C C . GLU A 1 177 ? -2.538 -6.243 2.614 1.00 82.62 177 GLU A C 1
ATOM 1421 O O . GLU A 1 177 ? -1.343 -6.534 2.501 1.00 82.62 177 GLU A O 1
ATOM 1426 N N . GLU A 1 178 ? -3.456 -6.701 1.760 1.00 85.94 178 GLU A N 1
ATOM 1427 C CA . GLU A 1 178 ? -3.137 -7.614 0.666 1.00 85.94 178 GLU A CA 1
ATOM 1428 C C . GLU A 1 178 ? -2.179 -6.973 -0.344 1.00 85.94 178 GLU A C 1
ATOM 1430 O O . GLU A 1 178 ? -1.171 -7.586 -0.708 1.00 85.94 178 GLU A O 1
ATOM 1435 N N . THR A 1 179 ? -2.431 -5.722 -0.738 1.00 80.94 179 THR A N 1
ATOM 1436 C CA . THR A 1 179 ? -1.592 -5.019 -1.721 1.00 80.94 179 THR A CA 1
ATOM 1437 C C . THR A 1 179 ? -0.189 -4.731 -1.199 1.00 80.94 179 THR A C 1
ATOM 1439 O O . THR A 1 179 ? 0.791 -4.948 -1.917 1.00 80.94 179 THR A O 1
ATOM 1442 N N . VAL A 1 180 ? -0.059 -4.330 0.069 1.00 78.31 180 VAL A N 1
ATOM 1443 C CA . VAL A 1 180 ? 1.250 -4.120 0.705 1.00 78.31 180 VAL A CA 1
ATOM 1444 C C . VAL A 1 180 ? 2.004 -5.440 0.865 1.00 78.31 180 VAL A C 1
ATOM 1446 O O . VAL A 1 180 ? 3.194 -5.517 0.552 1.00 78.31 180 VAL A O 1
ATOM 1449 N N . ARG A 1 181 ? 1.323 -6.513 1.283 1.00 81.25 181 ARG A N 1
ATOM 1450 C CA . ARG A 1 181 ? 1.928 -7.844 1.427 1.00 81.25 181 ARG A CA 1
ATOM 1451 C C . ARG A 1 181 ? 2.451 -8.382 0.098 1.00 81.25 181 ARG A C 1
ATOM 1453 O O . ARG A 1 181 ? 3.547 -8.938 0.065 1.00 81.25 181 ARG A O 1
ATOM 1460 N N . ILE A 1 182 ? 1.693 -8.228 -0.987 1.00 76.94 182 ILE A N 1
ATOM 1461 C CA . ILE A 1 182 ? 2.124 -8.653 -2.324 1.00 76.94 182 ILE A CA 1
ATOM 1462 C C . ILE A 1 182 ? 3.376 -7.881 -2.750 1.00 76.94 182 ILE A C 1
ATOM 1464 O O . ILE A 1 182 ? 4.354 -8.505 -3.166 1.00 76.94 182 ILE A O 1
ATOM 1468 N N . ALA A 1 183 ? 3.382 -6.554 -2.588 1.00 73.06 183 ALA A N 1
ATOM 1469 C CA . ALA A 1 183 ? 4.539 -5.723 -2.919 1.00 73.06 183 ALA A CA 1
ATOM 1470 C C . ALA A 1 183 ? 5.788 -6.137 -2.117 1.00 73.06 183 ALA A C 1
ATOM 1472 O O . ALA A 1 183 ? 6.866 -6.318 -2.690 1.00 73.06 183 ALA A O 1
ATOM 1473 N N . LEU A 1 184 ? 5.637 -6.374 -0.809 1.00 73.94 184 LEU A N 1
ATOM 1474 C CA . LEU A 1 184 ? 6.713 -6.874 0.053 1.00 73.94 184 LEU A CA 1
ATOM 1475 C C . LEU A 1 184 ? 7.219 -8.250 -0.400 1.00 73.94 184 LEU A C 1
ATOM 1477 O O . LEU A 1 184 ? 8.427 -8.457 -0.484 1.00 73.94 184 LEU A O 1
ATOM 1481 N N . ASN A 1 185 ? 6.318 -9.180 -0.723 1.00 74.56 185 ASN A N 1
ATOM 1482 C CA . ASN A 1 185 ? 6.673 -10.537 -1.140 1.00 74.56 185 ASN A CA 1
ATOM 1483 C C . ASN A 1 185 ? 7.460 -10.544 -2.458 1.00 74.56 185 ASN A C 1
ATOM 1485 O O . ASN A 1 185 ? 8.528 -11.150 -2.527 1.00 74.56 185 ASN A O 1
ATOM 1489 N N . VAL A 1 186 ? 6.979 -9.822 -3.478 1.00 70.44 186 VAL A N 1
ATOM 1490 C CA . VAL A 1 186 ? 7.690 -9.675 -4.761 1.00 70.44 186 VAL A CA 1
ATOM 1491 C C . VAL A 1 186 ? 9.092 -9.130 -4.520 1.00 70.44 186 VAL A C 1
ATOM 1493 O O . VAL A 1 186 ? 10.067 -9.708 -4.989 1.00 70.44 186 VAL A O 1
ATOM 1496 N N . THR A 1 187 ? 9.201 -8.077 -3.713 1.00 69.25 187 THR A N 1
ATOM 1497 C CA . THR A 1 187 ? 10.472 -7.412 -3.413 1.00 69.25 187 THR A CA 1
ATOM 1498 C C . THR A 1 187 ? 11.477 -8.329 -2.718 1.00 69.25 187 THR A C 1
ATOM 1500 O O . THR A 1 187 ? 12.645 -8.391 -3.106 1.00 69.25 187 THR A O 1
ATOM 1503 N N . LEU A 1 188 ? 11.028 -9.060 -1.695 1.00 73.06 188 LEU A N 1
ATOM 1504 C CA . LEU A 1 188 ? 11.881 -9.990 -0.959 1.00 73.06 188 LEU A CA 1
ATOM 1505 C C . LEU A 1 188 ? 12.344 -11.142 -1.858 1.00 73.06 188 LEU A C 1
ATOM 1507 O O . LEU A 1 188 ? 13.514 -11.520 -1.815 1.00 73.06 188 LEU A O 1
ATOM 1511 N N . LYS A 1 189 ? 11.455 -11.663 -2.713 1.00 77.25 189 LYS A N 1
ATOM 1512 C CA . LYS A 1 189 ? 11.780 -12.745 -3.652 1.00 77.25 189 LYS A CA 1
ATOM 1513 C C . LYS A 1 189 ? 12.768 -12.324 -4.740 1.00 77.25 189 LYS A C 1
ATOM 1515 O O . LYS A 1 189 ? 13.580 -13.149 -5.146 1.00 77.25 189 LYS A O 1
ATOM 1520 N N . VAL A 1 190 ? 12.759 -11.061 -5.172 1.00 71.94 190 VAL A N 1
ATOM 1521 C CA . VAL A 1 190 ? 13.754 -10.537 -6.131 1.00 71.94 190 VAL A CA 1
ATOM 1522 C C . VAL A 1 190 ? 15.081 -10.122 -5.472 1.00 71.94 190 VAL A C 1
ATOM 1524 O O . VAL A 1 190 ? 15.937 -9.519 -6.117 1.00 71.94 190 VAL A O 1
ATOM 1527 N N . GLY A 1 191 ? 15.279 -10.438 -4.185 1.00 67.88 191 GLY A N 1
ATOM 1528 C CA . GLY A 1 191 ? 16.542 -10.217 -3.473 1.00 67.88 191 GLY A CA 1
ATOM 1529 C C . GLY A 1 191 ? 16.807 -8.762 -3.081 1.00 67.88 191 GLY A C 1
ATOM 1530 O O . GLY A 1 191 ? 17.943 -8.400 -2.768 1.00 67.88 191 GLY A O 1
ATOM 1531 N N . MET A 1 192 ? 15.780 -7.910 -3.094 1.00 71.62 192 MET A N 1
ATOM 1532 C CA . MET A 1 192 ? 15.905 -6.512 -2.701 1.00 71.62 192 MET A CA 1
ATOM 1533 C C . MET A 1 192 ? 15.704 -6.344 -1.189 1.00 71.62 192 MET A C 1
ATOM 1535 O O . MET A 1 192 ? 14.801 -6.924 -0.587 1.00 71.62 192 MET A O 1
ATOM 1539 N N . ARG A 1 193 ? 16.553 -5.521 -0.558 1.00 68.12 193 ARG A N 1
ATOM 1540 C CA . ARG A 1 193 ? 16.440 -5.207 0.875 1.00 68.12 193 ARG A CA 1
ATOM 1541 C C . ARG A 1 193 ? 15.197 -4.366 1.163 1.00 68.12 193 ARG A C 1
ATOM 1543 O O . ARG A 1 193 ? 14.839 -3.492 0.371 1.00 68.12 193 ARG A O 1
ATOM 1550 N N . ARG A 1 194 ? 14.598 -4.567 2.340 1.00 66.12 194 ARG A N 1
ATOM 1551 C CA . ARG A 1 194 ? 13.383 -3.861 2.779 1.00 66.12 194 ARG A CA 1
ATOM 1552 C C . ARG A 1 194 ? 13.572 -2.341 2.834 1.00 66.12 194 ARG A C 1
ATOM 1554 O O . ARG A 1 194 ? 12.652 -1.615 2.479 1.00 66.12 194 ARG A O 1
ATOM 1561 N N . GLU A 1 195 ? 14.756 -1.855 3.210 1.00 65.06 195 GLU A N 1
ATOM 1562 C CA . GLU A 1 195 ? 15.037 -0.408 3.241 1.00 65.06 195 GLU A CA 1
ATOM 1563 C C . GLU A 1 195 ? 14.946 0.234 1.845 1.00 65.06 195 GLU A C 1
ATOM 1565 O O . GLU A 1 195 ? 14.399 1.324 1.691 1.00 65.06 195 GLU A O 1
ATOM 1570 N N . LYS A 1 196 ? 15.425 -0.463 0.803 1.00 65.94 196 LYS A N 1
ATOM 1571 C CA . LYS A 1 196 ? 15.409 0.040 -0.582 1.00 65.94 196 LYS A CA 1
ATOM 1572 C C . LYS A 1 196 ? 13.989 0.071 -1.160 1.00 65.94 196 LYS A C 1
ATOM 1574 O O . LYS A 1 196 ? 13.679 0.937 -1.975 1.00 65.94 196 LYS A O 1
ATOM 1579 N N . LEU A 1 197 ? 13.115 -0.823 -0.691 1.00 63.56 197 LEU A N 1
ATOM 1580 C CA . LEU A 1 197 ? 11.699 -0.831 -1.057 1.00 63.56 197 LEU A CA 1
ATOM 1581 C C . LEU A 1 197 ? 10.989 0.448 -0.632 1.00 63.56 197 LEU A C 1
ATOM 1583 O O . LEU A 1 197 ? 10.237 1.014 -1.415 1.00 63.56 197 LEU A O 1
ATOM 1587 N N . GLN A 1 198 ? 11.236 0.902 0.600 1.00 61.56 198 GLN A N 1
ATOM 1588 C CA . GLN A 1 198 ? 10.628 2.129 1.111 1.00 61.56 198 GLN A CA 1
ATOM 1589 C C . GLN A 1 198 ? 10.991 3.306 0.208 1.00 61.56 198 GLN A C 1
ATOM 1591 O O . GLN A 1 198 ? 10.118 4.070 -0.183 1.00 61.56 198 GLN A O 1
ATOM 1596 N N . THR A 1 199 ? 12.254 3.399 -0.208 1.00 63.41 199 THR A N 1
ATOM 1597 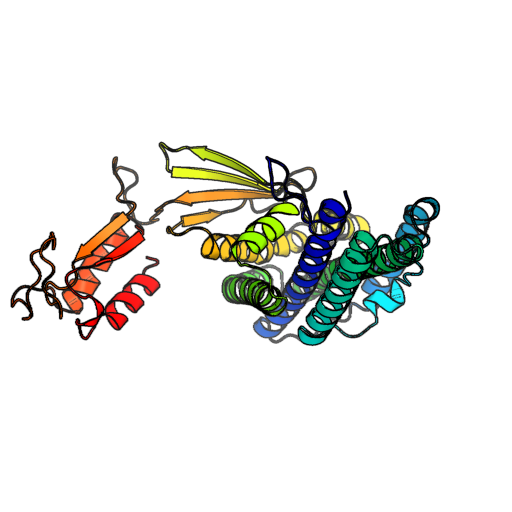C CA . THR A 1 199 ? 12.705 4.429 -1.146 1.00 63.41 199 THR A CA 1
ATOM 1598 C C . THR A 1 199 ? 12.019 4.319 -2.508 1.00 63.41 199 THR A C 1
ATOM 1600 O O . THR A 1 199 ? 11.575 5.334 -3.026 1.00 63.41 199 THR A O 1
ATOM 1603 N N . ILE A 1 200 ? 11.877 3.115 -3.071 1.00 64.12 200 ILE A N 1
ATOM 1604 C CA . ILE A 1 200 ? 11.235 2.914 -4.382 1.00 64.12 200 ILE A CA 1
ATOM 1605 C C . ILE A 1 200 ? 9.737 3.239 -4.322 1.00 64.12 200 ILE A C 1
ATOM 1607 O O . ILE A 1 200 ? 9.244 4.012 -5.140 1.00 64.12 200 ILE A O 1
ATOM 1611 N N . MET A 1 201 ? 9.015 2.734 -3.319 1.00 60.75 201 MET A N 1
ATOM 1612 C CA . MET A 1 201 ? 7.571 2.971 -3.174 1.00 60.75 201 MET A CA 1
ATOM 1613 C C . MET A 1 201 ? 7.232 4.441 -2.878 1.00 60.75 201 MET A C 1
ATOM 1615 O O . MET A 1 201 ? 6.149 4.910 -3.237 1.00 60.75 201 MET A O 1
ATOM 1619 N N . LEU A 1 202 ? 8.160 5.172 -2.251 1.00 59.72 202 LEU A N 1
ATOM 1620 C CA . LEU A 1 202 ? 8.055 6.611 -2.000 1.00 59.72 202 LEU A CA 1
ATOM 1621 C C . LEU A 1 202 ? 8.623 7.471 -3.142 1.00 59.72 202 LEU A C 1
ATOM 1623 O O . LEU A 1 202 ? 8.423 8.677 -3.118 1.00 59.72 202 LEU A O 1
ATOM 1627 N N . SER A 1 203 ? 9.337 6.899 -4.119 1.00 56.22 203 SER A N 1
ATOM 1628 C CA . SER A 1 203 ? 9.998 7.685 -5.177 1.00 56.22 203 SER A CA 1
ATOM 1629 C C . SER A 1 203 ? 9.053 8.146 -6.289 1.00 56.22 203 SER A C 1
ATOM 1631 O O . SER A 1 203 ? 9.180 9.278 -6.744 1.00 56.22 203 SER A O 1
ATOM 1633 N N . ASP A 1 204 ? 8.061 7.332 -6.670 1.00 56.03 204 ASP A N 1
ATOM 1634 C CA . ASP A 1 204 ? 7.072 7.701 -7.705 1.00 56.03 204 ASP A CA 1
ATOM 1635 C C . ASP A 1 204 ? 5.934 8.584 -7.183 1.00 56.03 204 ASP A C 1
ATOM 1637 O O . ASP A 1 204 ? 5.212 9.243 -7.935 1.00 56.03 204 ASP A O 1
ATOM 1641 N N . HIS A 1 205 ? 5.810 8.646 -5.865 1.00 63.50 205 HIS A N 1
ATOM 1642 C CA . HIS A 1 205 ? 4.984 9.608 -5.176 1.00 63.50 205 HIS A CA 1
ATOM 1643 C C . HIS A 1 205 ? 5.902 10.720 -4.688 1.00 63.50 205 HIS A C 1
ATOM 1645 O O . HIS A 1 205 ? 6.419 10.653 -3.579 1.00 63.50 205 HIS A O 1
ATOM 1651 N N . PHE A 1 206 ? 6.140 11.749 -5.499 1.00 65.00 206 PHE A N 1
ATOM 1652 C CA . PHE A 1 206 ? 6.847 12.929 -5.004 1.00 65.00 206 PHE A CA 1
ATOM 1653 C C . PHE A 1 206 ? 6.066 13.498 -3.812 1.00 65.00 206 PHE A C 1
ATOM 1655 O O . PHE A 1 206 ? 5.006 14.090 -3.999 1.00 65.00 206 PHE A O 1
ATOM 1662 N N . ILE A 1 207 ? 6.541 13.258 -2.589 1.00 71.56 207 ILE A N 1
ATOM 1663 C CA . ILE A 1 207 ? 5.820 13.620 -1.367 1.00 71.56 207 ILE A CA 1
ATOM 1664 C C . ILE A 1 207 ? 6.432 14.885 -0.778 1.00 71.56 207 ILE A C 1
ATOM 1666 O O . ILE A 1 207 ? 7.579 14.899 -0.331 1.00 71.56 207 ILE A O 1
ATOM 1670 N N . ASN A 1 208 ? 5.628 15.939 -0.711 1.00 77.88 208 ASN A N 1
ATOM 1671 C CA . ASN A 1 208 ? 5.858 17.045 0.206 1.00 77.88 208 ASN A CA 1
ATOM 1672 C C . ASN A 1 208 ? 5.227 16.699 1.551 1.00 77.88 208 ASN A C 1
ATOM 1674 O O . ASN A 1 208 ? 4.102 16.219 1.597 1.00 77.88 208 ASN A O 1
ATOM 1678 N N . TYR A 1 209 ? 5.900 16.975 2.661 1.00 82.88 209 TYR A N 1
ATOM 1679 C CA . TYR A 1 209 ? 5.301 16.778 3.977 1.00 82.88 209 TYR A CA 1
ATOM 1680 C C . TYR A 1 209 ? 5.662 17.906 4.934 1.00 82.88 209 TYR A C 1
ATOM 1682 O O . TYR A 1 209 ? 6.715 18.535 4.824 1.00 82.88 209 TYR A O 1
ATOM 1690 N N . THR A 1 210 ? 4.770 18.159 5.885 1.00 87.06 210 THR A N 1
ATOM 1691 C CA . THR A 1 210 ? 4.969 19.129 6.966 1.00 87.06 210 THR A CA 1
ATOM 1692 C C . THR A 1 210 ? 4.382 18.568 8.251 1.00 87.06 210 THR A C 1
ATOM 1694 O O . THR A 1 210 ? 3.225 18.153 8.241 1.00 87.06 210 THR A O 1
ATOM 1697 N N . MET A 1 211 ? 5.156 18.593 9.336 1.00 83.50 211 MET A N 1
ATOM 1698 C CA . MET A 1 211 ? 4.733 18.166 10.673 1.00 83.50 211 MET A CA 1
ATOM 1699 C C . MET A 1 211 ? 4.791 19.350 11.642 1.00 83.50 211 MET A C 1
ATOM 1701 O O . MET A 1 211 ? 5.799 20.056 11.686 1.00 83.50 211 MET A O 1
ATOM 1705 N N . ASP A 1 212 ? 3.740 19.540 12.434 1.00 82.94 212 ASP A N 1
ATOM 1706 C CA . ASP A 1 212 ? 3.719 20.420 13.601 1.00 82.94 212 ASP A CA 1
ATOM 1707 C C . ASP A 1 212 ? 4.079 19.584 14.837 1.00 82.94 212 ASP A C 1
ATOM 1709 O O . ASP A 1 212 ? 3.295 18.769 15.323 1.00 82.94 212 ASP A O 1
ATOM 1713 N N . LEU A 1 213 ? 5.294 19.770 15.356 1.00 78.56 213 LEU A N 1
ATOM 1714 C CA . LEU A 1 213 ? 5.780 19.022 16.520 1.00 78.56 213 LEU A CA 1
ATOM 1715 C C . LEU A 1 213 ? 5.035 19.370 17.816 1.00 78.56 213 LEU A C 1
ATOM 1717 O O . LEU A 1 213 ? 5.047 18.566 18.743 1.00 78.56 213 LEU A O 1
ATOM 1721 N N . ALA A 1 214 ? 4.399 20.542 17.901 1.00 71.69 214 ALA A N 1
ATOM 1722 C CA . ALA A 1 214 ? 3.644 20.935 19.088 1.00 71.69 214 ALA A CA 1
ATOM 1723 C C . ALA A 1 214 ? 2.272 20.252 19.134 1.00 71.69 214 ALA A C 1
ATOM 1725 O O . ALA A 1 214 ? 1.780 19.933 20.214 1.00 71.69 214 ALA A O 1
ATOM 1726 N N . LYS A 1 215 ? 1.660 20.020 17.968 1.00 74.94 215 LYS A N 1
ATOM 1727 C CA . LYS A 1 215 ? 0.339 19.376 17.846 1.00 74.94 215 LYS A CA 1
ATOM 1728 C C . LYS A 1 215 ? 0.401 17.897 17.486 1.00 74.94 215 LYS A C 1
ATOM 1730 O O . LYS A 1 215 ? -0.617 17.209 17.582 1.00 74.94 215 LYS A O 1
ATOM 1735 N N . LEU A 1 216 ? 1.583 17.424 17.086 1.00 77.31 216 LEU A N 1
ATOM 1736 C CA . LEU A 1 216 ? 1.836 16.072 16.590 1.00 77.31 216 LEU A CA 1
ATOM 1737 C C . LEU A 1 216 ? 0.928 15.697 15.414 1.00 77.31 216 LEU A C 1
ATOM 1739 O O . LEU A 1 216 ? 0.579 14.530 15.221 1.00 77.31 216 LEU A O 1
ATOM 1743 N N . ASP A 1 217 ? 0.548 16.696 14.627 1.00 85.75 217 ASP A N 1
ATOM 1744 C CA . ASP A 1 217 ? -0.199 16.536 13.393 1.00 85.75 217 ASP A CA 1
ATOM 1745 C C . ASP A 1 217 ? 0.614 17.041 12.203 1.00 85.75 217 ASP A C 1
ATOM 1747 O O . ASP A 1 217 ? 1.668 17.668 12.332 1.00 85.75 217 ASP A O 1
ATOM 1751 N N . GLY A 1 218 ? 0.172 16.679 11.010 1.00 87.44 218 GLY A N 1
ATOM 1752 C CA . GLY A 1 218 ? 0.847 17.074 9.796 1.00 87.44 218 GLY A CA 1
ATOM 1753 C C . GLY A 1 218 ? 0.078 16.698 8.552 1.00 87.44 218 GLY A C 1
ATOM 1754 O O . GLY A 1 218 ? -1.011 16.124 8.603 1.00 87.44 218 GLY A O 1
ATOM 1755 N N . ARG A 1 219 ? 0.676 17.031 7.413 1.00 87.81 219 ARG A N 1
ATOM 1756 C CA . ARG A 1 219 ? 0.164 16.679 6.092 1.00 87.81 219 ARG A CA 1
ATOM 1757 C C . ARG A 1 219 ? 1.251 16.078 5.219 1.00 87.81 219 ARG A C 1
ATOM 1759 O O . ARG A 1 219 ? 2.421 16.441 5.338 1.00 87.81 219 ARG A O 1
ATOM 1766 N N . MET A 1 220 ? 0.831 15.199 4.323 1.00 84.62 220 MET A N 1
ATOM 1767 C CA . MET A 1 220 ? 1.619 14.590 3.261 1.00 84.62 220 MET A CA 1
ATOM 1768 C C . MET A 1 220 ? 0.894 14.833 1.942 1.00 84.62 220 MET A C 1
ATOM 1770 O O . MET A 1 220 ? -0.228 14.377 1.750 1.00 84.62 220 MET A O 1
ATOM 1774 N N . GLN A 1 221 ? 1.528 15.560 1.040 1.00 82.50 221 GLN A N 1
ATOM 1775 C CA . GLN A 1 221 ? 1.024 15.890 -0.277 1.00 82.50 221 GLN A CA 1
ATOM 1776 C C . GLN A 1 221 ? 1.797 15.105 -1.330 1.00 82.50 221 GLN A C 1
ATOM 1778 O O . GLN A 1 221 ? 2.992 15.301 -1.513 1.00 82.50 221 GLN A O 1
ATOM 1783 N N . PHE A 1 222 ? 1.084 14.249 -2.041 1.00 79.62 222 PHE A N 1
ATOM 1784 C CA . PHE A 1 222 ? 1.544 13.484 -3.183 1.00 79.62 222 PHE A CA 1
ATOM 1785 C C . PHE A 1 222 ? 1.391 14.358 -4.427 1.00 79.62 222 PHE A C 1
ATOM 1787 O O . PHE A 1 222 ? 0.269 14.721 -4.777 1.00 79.62 222 PHE A O 1
ATOM 1794 N N . LEU A 1 223 ? 2.505 14.709 -5.068 1.00 76.38 223 LEU A N 1
ATOM 1795 C CA . LEU A 1 223 ? 2.551 15.654 -6.190 1.00 76.38 223 LEU A CA 1
ATOM 1796 C C . LEU A 1 223 ? 2.325 15.004 -7.563 1.00 76.38 223 LEU A C 1
ATOM 1798 O O . LEU A 1 223 ? 2.288 15.694 -8.575 1.00 76.38 223 LEU A O 1
ATOM 1802 N N . ASN A 1 224 ? 2.225 13.675 -7.608 1.00 77.31 224 ASN A N 1
ATOM 1803 C CA . ASN A 1 224 ? 1.982 12.922 -8.832 1.00 77.31 224 ASN A CA 1
ATOM 1804 C C . ASN A 1 224 ? 1.002 11.781 -8.547 1.00 77.31 224 ASN A C 1
ATOM 1806 O O . ASN A 1 224 ? 1.395 10.708 -8.088 1.00 77.31 224 ASN A O 1
ATOM 1810 N N . CYS A 1 225 ? -0.291 12.028 -8.753 1.00 78.69 225 CYS A N 1
ATOM 1811 C CA . CYS A 1 225 ? -1.308 10.993 -8.630 1.00 78.69 225 CYS A CA 1
ATOM 1812 C C . CYS A 1 225 ? -1.262 10.065 -9.858 1.00 78.69 225 CYS A C 1
ATOM 1814 O O . CYS A 1 225 ? -1.551 10.513 -10.971 1.00 78.69 225 CYS A O 1
ATOM 1816 N N . PRO A 1 226 ? -0.975 8.760 -9.684 1.00 75.81 226 PRO A N 1
ATOM 1817 C CA . PRO A 1 226 ? -0.819 7.840 -10.807 1.00 75.81 226 PRO A CA 1
ATOM 1818 C C . PRO A 1 226 ? -2.120 7.584 -11.576 1.00 75.81 226 PRO A C 1
ATOM 1820 O O . PRO A 1 226 ? -2.049 7.111 -12.703 1.00 75.81 226 PRO A O 1
ATOM 1823 N N . ILE A 1 227 ? -3.279 7.895 -10.985 1.00 80.19 227 ILE A N 1
ATOM 1824 C CA . ILE A 1 227 ? -4.603 7.699 -11.591 1.00 80.19 227 ILE A CA 1
ATOM 1825 C C . ILE A 1 227 ? -5.256 9.012 -12.052 1.00 80.19 227 ILE A C 1
ATOM 1827 O O . ILE A 1 227 ? -6.408 8.985 -12.474 1.00 80.19 227 ILE A O 1
ATOM 1831 N N . PHE A 1 228 ? -4.557 10.157 -11.974 1.00 83.75 228 PHE A N 1
ATOM 1832 C CA . PHE A 1 228 ? -5.128 11.470 -12.314 1.00 83.75 228 PHE A CA 1
ATOM 1833 C C . PHE A 1 228 ? -5.675 11.514 -13.745 1.00 83.75 228 PHE A C 1
ATOM 1835 O O . PHE A 1 228 ? -6.849 11.821 -13.928 1.00 83.75 228 PHE A O 1
ATOM 1842 N N . GLY A 1 229 ? -4.860 11.141 -14.738 1.00 82.00 229 GLY A N 1
ATOM 1843 C CA . GLY A 1 229 ? -5.278 11.158 -16.145 1.00 82.00 229 GLY A CA 1
ATOM 1844 C C . GLY A 1 229 ? -6.411 10.172 -16.441 1.00 82.00 229 GLY A C 1
ATOM 1845 O O . GLY A 1 229 ? -7.351 10.502 -17.157 1.00 82.00 229 GLY A O 1
ATOM 1846 N N . SER A 1 230 ? -6.377 8.987 -15.822 1.00 81.94 230 SER A N 1
ATOM 1847 C CA . SER A 1 230 ? -7.475 8.015 -15.899 1.00 81.94 230 SER A CA 1
ATOM 1848 C C . SER A 1 230 ? -8.783 8.593 -15.332 1.00 81.94 230 SER A C 1
ATOM 1850 O O . SER A 1 230 ? -9.832 8.498 -15.968 1.00 81.94 230 SER A O 1
ATOM 1852 N N . HIS A 1 231 ? -8.728 9.243 -14.166 1.00 82.69 231 HIS A N 1
ATOM 1853 C CA . HIS A 1 231 ? -9.888 9.892 -13.553 1.00 82.69 231 HIS A CA 1
ATOM 1854 C C . HIS A 1 231 ? -10.436 11.032 -14.429 1.00 82.69 231 HIS A C 1
ATOM 1856 O O . HIS A 1 231 ? -11.645 11.115 -14.627 1.00 82.69 231 HIS A O 1
ATOM 1862 N N . GLU A 1 232 ? -9.570 11.896 -14.967 1.00 83.25 232 GLU A N 1
ATOM 1863 C CA . GLU A 1 232 ? -9.954 12.984 -15.879 1.00 83.25 232 GLU A CA 1
ATOM 1864 C C . GLU A 1 232 ? -10.635 12.439 -17.142 1.00 83.25 232 GLU A C 1
ATOM 1866 O O . GLU A 1 232 ? -11.734 12.872 -17.484 1.00 83.25 232 GLU A O 1
ATOM 1871 N N . TYR A 1 233 ? -10.061 11.407 -17.774 1.00 83.06 233 TYR A N 1
ATOM 1872 C CA . TYR A 1 233 ? -10.660 10.756 -18.942 1.00 83.06 233 TYR A CA 1
ATOM 1873 C C . TYR A 1 233 ? -12.072 10.236 -18.643 1.00 83.06 233 TYR A C 1
ATOM 1875 O O . TYR A 1 233 ? -13.002 10.439 -19.421 1.00 83.06 233 TYR A O 1
ATOM 1883 N N . ILE A 1 234 ? -12.261 9.569 -17.508 1.00 82.06 234 ILE A N 1
ATOM 1884 C CA . ILE A 1 234 ? -13.547 8.971 -17.147 1.00 82.06 234 ILE A CA 1
ATOM 1885 C C . ILE A 1 234 ? -14.611 10.024 -16.818 1.00 82.06 234 ILE A C 1
ATOM 1887 O O . ILE A 1 234 ? -15.755 9.885 -17.265 1.00 82.06 234 ILE A O 1
ATOM 1891 N N . SER A 1 235 ? -14.246 11.084 -16.095 1.00 82.19 235 SER A N 1
ATOM 1892 C CA . SER A 1 235 ? -15.162 12.194 -15.816 1.00 82.19 235 SER A CA 1
ATOM 1893 C C . SER A 1 235 ? -15.517 12.962 -17.098 1.00 82.19 235 SER A C 1
ATOM 1895 O O . SER A 1 235 ? -16.694 13.188 -17.374 1.00 82.19 235 SER A O 1
ATOM 1897 N N . GLU A 1 236 ? -14.528 13.328 -17.920 1.00 83.88 236 GLU A N 1
ATOM 1898 C CA . GLU A 1 236 ? -14.733 14.229 -19.063 1.00 83.88 236 GLU A CA 1
ATOM 1899 C C . GLU A 1 236 ? -15.183 13.526 -20.349 1.00 83.88 236 GLU A C 1
ATOM 1901 O O . GLU A 1 236 ? -16.054 14.031 -21.059 1.00 83.88 236 GLU A O 1
ATOM 1906 N N . LYS A 1 237 ? -14.595 12.371 -20.689 1.00 81.06 237 LYS A N 1
ATOM 1907 C CA . LYS A 1 237 ? -14.866 11.664 -21.957 1.00 81.06 237 LYS A CA 1
ATOM 1908 C C . LYS A 1 237 ? -15.992 10.650 -21.841 1.00 81.06 237 LYS A C 1
ATOM 1910 O O . LYS A 1 237 ? -16.721 10.452 -22.813 1.00 81.06 237 LYS A O 1
ATOM 1915 N N . LEU A 1 238 ? -16.127 10.001 -20.685 1.00 78.81 238 LEU A N 1
ATOM 1916 C CA . LEU A 1 238 ? -17.157 8.982 -20.455 1.00 78.81 238 LEU A CA 1
ATOM 1917 C C . LEU A 1 238 ? -18.363 9.504 -19.666 1.00 78.81 238 LEU A C 1
ATOM 1919 O O . LEU A 1 238 ? -19.369 8.801 -19.573 1.00 78.81 238 LEU A O 1
ATOM 1923 N N . GLY A 1 239 ? -18.293 10.729 -19.133 1.00 79.81 239 GLY A N 1
ATOM 1924 C CA . GLY A 1 239 ? -19.404 11.375 -18.430 1.00 79.81 239 GLY A CA 1
ATOM 1925 C C . GLY A 1 239 ? -19.802 10.672 -17.131 1.00 79.81 239 GLY A C 1
ATOM 1926 O O . GLY A 1 239 ? -20.947 10.795 -16.688 1.00 79.81 239 GLY A O 1
ATOM 1927 N N . ILE A 1 240 ? -18.894 9.898 -16.530 1.00 82.81 240 ILE A N 1
ATOM 1928 C CA . ILE A 1 240 ? -19.129 9.268 -15.229 1.00 82.81 240 ILE A CA 1
ATOM 1929 C C . ILE A 1 240 ? -19.082 10.362 -14.163 1.00 82.81 240 ILE A C 1
ATOM 1931 O O . ILE A 1 240 ? -18.193 11.207 -14.159 1.00 82.81 240 ILE A O 1
ATOM 1935 N N . SER A 1 241 ? -20.059 10.366 -13.255 1.00 80.94 241 SER A N 1
ATOM 1936 C CA . SER A 1 241 ? -20.146 11.418 -12.245 1.00 80.94 241 SER A CA 1
ATOM 1937 C C . SER A 1 241 ? -18.941 11.393 -11.300 1.00 80.94 241 SER A C 1
ATOM 1939 O O . SER A 1 241 ? -18.491 10.330 -10.865 1.00 80.94 241 SER A O 1
ATOM 1941 N N . ASP A 1 242 ? -18.484 12.575 -10.887 1.00 79.88 242 ASP A N 1
ATOM 1942 C CA . ASP A 1 242 ? -17.401 12.721 -9.903 1.00 79.88 242 ASP A CA 1
ATOM 1943 C C . ASP A 1 242 ? -17.698 12.002 -8.579 1.00 79.88 242 ASP A C 1
ATOM 1945 O O . ASP A 1 242 ? -16.785 11.587 -7.867 1.00 79.88 242 ASP A O 1
ATOM 1949 N N . ALA A 1 243 ? -18.976 11.807 -8.242 1.00 79.75 243 ALA A N 1
ATOM 1950 C CA . ALA A 1 243 ? -19.380 11.051 -7.060 1.00 79.75 243 ALA A CA 1
ATOM 1951 C C . ALA A 1 243 ? -18.972 9.569 -7.141 1.00 79.75 243 ALA A C 1
ATOM 1953 O O . ALA A 1 243 ? -18.685 8.966 -6.113 1.00 79.75 243 ALA A O 1
ATOM 1954 N N . VAL A 1 244 ? -18.926 8.997 -8.347 1.00 82.44 244 VAL A N 1
ATOM 1955 C CA . VAL A 1 244 ? -18.508 7.611 -8.594 1.00 82.44 244 VAL A CA 1
ATOM 1956 C C . VAL A 1 244 ? -17.010 7.540 -8.883 1.00 82.44 244 VAL A C 1
ATOM 1958 O O . VAL A 1 244 ? -16.321 6.681 -8.337 1.00 82.44 244 VAL A O 1
ATOM 1961 N N . ALA A 1 245 ? -16.477 8.474 -9.675 1.00 77.75 245 ALA A N 1
ATOM 1962 C CA . ALA A 1 245 ? -15.047 8.527 -9.979 1.00 77.75 245 ALA A CA 1
ATOM 1963 C C . ALA A 1 245 ? -14.191 8.768 -8.716 1.00 77.75 245 ALA A C 1
ATOM 1965 O O . ALA A 1 245 ? -13.127 8.175 -8.551 1.00 77.75 245 ALA A O 1
ATOM 1966 N N . SER A 1 246 ? -14.681 9.546 -7.746 1.00 82.12 246 SER A N 1
ATOM 1967 C CA . SER A 1 246 ? -13.941 9.808 -6.500 1.00 82.12 246 SER A CA 1
ATOM 1968 C C . SER A 1 246 ? -13.923 8.636 -5.503 1.00 82.12 246 SER A C 1
ATOM 1970 O O . SER A 1 246 ? -13.177 8.686 -4.518 1.00 82.12 246 SER A O 1
ATOM 1972 N N . LEU A 1 247 ? -14.676 7.554 -5.746 1.00 85.00 247 LEU A N 1
ATOM 1973 C CA . LEU A 1 247 ? -14.734 6.392 -4.850 1.00 85.00 247 LEU A CA 1
ATOM 1974 C C . LEU A 1 247 ? -13.391 5.665 -4.732 1.00 85.00 247 LEU A C 1
ATOM 1976 O O . LEU A 1 247 ? -12.987 5.303 -3.626 1.00 85.00 247 LEU A O 1
ATOM 1980 N N . PHE A 1 248 ? -12.661 5.512 -5.842 1.00 82.56 248 PHE A N 1
ATOM 1981 C CA . PHE A 1 248 ? -11.312 4.931 -5.832 1.00 82.56 248 PHE A CA 1
ATOM 1982 C C . PHE A 1 248 ? -10.362 5.735 -4.954 1.00 82.56 248 PHE A C 1
ATOM 1984 O O . PHE A 1 248 ? -9.662 5.170 -4.112 1.00 82.56 248 PHE A O 1
ATOM 1991 N N . CYS A 1 249 ? -10.375 7.060 -5.113 1.00 80.38 249 CYS A N 1
ATOM 1992 C CA . CYS A 1 249 ? -9.561 7.967 -4.313 1.00 80.38 249 CYS A CA 1
ATOM 1993 C C . CYS A 1 249 ? -9.893 7.822 -2.822 1.00 80.38 249 CYS A C 1
ATOM 1995 O O . CYS A 1 249 ? -8.995 7.655 -2.000 1.00 80.38 249 CYS A O 1
ATOM 1997 N N . THR A 1 250 ? -11.187 7.829 -2.496 1.00 83.12 250 THR A N 1
ATOM 1998 C CA . THR A 1 250 ? -11.688 7.848 -1.115 1.00 83.12 250 THR A CA 1
ATOM 1999 C C . THR A 1 250 ? -11.447 6.535 -0.375 1.00 83.12 250 THR A C 1
ATOM 2001 O O . THR A 1 250 ? -11.182 6.556 0.826 1.00 83.12 250 THR A O 1
ATOM 2004 N N . HIS A 1 251 ? -11.521 5.398 -1.069 1.00 86.62 251 HIS A N 1
ATOM 2005 C CA . HIS A 1 251 ? -11.439 4.085 -0.431 1.00 86.62 251 HIS A CA 1
ATOM 2006 C C . HIS A 1 251 ? -10.125 3.371 -0.726 1.00 86.62 251 HIS A C 1
ATOM 2008 O O . HIS A 1 251 ? -9.381 3.072 0.204 1.00 86.62 251 HIS A O 1
ATOM 2014 N N . PHE A 1 252 ? -9.786 3.121 -1.990 1.00 85.38 252 PHE A N 1
ATOM 2015 C CA . PHE A 1 252 ? -8.635 2.279 -2.334 1.00 85.38 252 PHE A CA 1
ATOM 2016 C C . PHE A 1 252 ? -7.298 3.020 -2.287 1.00 85.38 252 PHE A C 1
ATOM 2018 O O . PHE A 1 252 ? -6.329 2.486 -1.744 1.00 85.38 252 PHE A O 1
ATOM 2025 N N . CYS A 1 253 ? -7.219 4.268 -2.762 1.00 81.44 253 CYS A N 1
ATOM 2026 C CA . CYS A 1 253 ? -5.994 5.056 -2.587 1.00 81.44 253 CYS A CA 1
ATOM 2027 C C . CYS A 1 253 ? -5.727 5.332 -1.104 1.00 81.44 253 CYS A C 1
ATOM 2029 O O . CYS A 1 253 ? -4.599 5.142 -0.644 1.00 81.44 253 CYS A O 1
ATOM 2031 N N . TYR A 1 254 ? -6.762 5.691 -0.340 1.00 85.44 254 TYR A N 1
ATOM 2032 C CA . TYR A 1 254 ? -6.647 5.848 1.108 1.00 85.44 254 TYR A CA 1
ATOM 2033 C C . TYR A 1 254 ? -6.242 4.544 1.811 1.00 85.44 254 TYR A C 1
ATOM 2035 O O . TYR A 1 254 ? -5.325 4.561 2.631 1.00 85.44 254 TYR A O 1
ATOM 2043 N N . ALA A 1 255 ? -6.873 3.409 1.483 1.00 86.88 255 ALA A N 1
ATOM 2044 C CA . ALA A 1 255 ? -6.520 2.096 2.031 1.00 86.88 255 ALA A CA 1
ATOM 2045 C C . ALA A 1 255 ? -5.041 1.778 1.843 1.00 86.88 255 ALA A C 1
ATOM 2047 O O . ALA A 1 255 ? -4.349 1.392 2.783 1.00 86.88 255 ALA A O 1
ATOM 2048 N N . HIS A 1 256 ? -4.571 1.962 0.610 1.00 83.00 256 HIS A N 1
ATOM 2049 C CA . HIS A 1 256 ? -3.203 1.681 0.230 1.00 83.00 256 HIS A CA 1
ATOM 2050 C C . HIS A 1 256 ? -2.226 2.589 0.982 1.00 83.00 256 HIS A C 1
ATOM 2052 O O . HIS A 1 256 ? -1.269 2.098 1.578 1.00 83.00 256 HIS A O 1
ATOM 2058 N N . ALA A 1 257 ? -2.498 3.898 1.030 1.00 81.25 257 ALA A N 1
ATOM 2059 C CA . ALA A 1 257 ? -1.681 4.848 1.780 1.00 81.25 257 ALA A CA 1
ATOM 2060 C C . ALA A 1 257 ? -1.638 4.507 3.280 1.00 81.25 257 ALA A C 1
ATOM 2062 O O . ALA A 1 257 ? -0.560 4.474 3.872 1.00 81.25 257 ALA A O 1
ATOM 2063 N N . LYS A 1 258 ? -2.787 4.182 3.889 1.00 85.19 258 LYS A N 1
ATOM 2064 C CA . LYS A 1 258 ? -2.884 3.776 5.301 1.00 85.19 258 LYS A CA 1
ATOM 2065 C C . LYS A 1 258 ? -2.073 2.511 5.582 1.00 85.19 258 LYS A C 1
ATOM 2067 O O . LYS A 1 258 ? -1.268 2.506 6.509 1.00 85.19 258 LYS A O 1
ATOM 2072 N N . ALA A 1 259 ? -2.237 1.464 4.774 1.00 84.25 259 ALA A N 1
ATOM 2073 C CA . ALA A 1 259 ? -1.516 0.203 4.945 1.00 84.25 259 ALA A CA 1
ATOM 2074 C C . ALA A 1 259 ? 0.004 0.365 4.755 1.00 84.25 259 ALA A C 1
ATOM 2076 O O . ALA A 1 259 ? 0.800 -0.217 5.497 1.00 84.25 259 ALA A O 1
ATOM 2077 N N . MET A 1 260 ? 0.417 1.210 3.806 1.00 79.62 260 MET A N 1
ATOM 2078 C CA . MET A 1 260 ? 1.822 1.568 3.618 1.00 79.62 260 MET A CA 1
ATOM 2079 C C . MET A 1 260 ? 2.393 2.282 4.843 1.00 79.62 260 MET A C 1
ATOM 2081 O O . MET A 1 260 ? 3.447 1.893 5.344 1.00 79.62 260 MET A O 1
ATOM 2085 N N . LEU A 1 261 ? 1.685 3.281 5.372 1.00 79.44 261 LEU A N 1
ATOM 2086 C CA . LEU A 1 261 ? 2.114 4.011 6.564 1.00 79.44 261 LEU A CA 1
ATOM 2087 C C . LEU A 1 261 ? 2.165 3.113 7.803 1.00 79.44 261 LEU A C 1
ATOM 2089 O O . LEU A 1 261 ? 3.138 3.196 8.543 1.00 79.44 261 LEU A O 1
ATOM 2093 N N . ASN A 1 262 ? 1.215 2.188 7.974 1.00 80.00 262 ASN A N 1
ATOM 2094 C CA . ASN A 1 262 ? 1.247 1.176 9.041 1.00 80.00 262 ASN A CA 1
ATOM 2095 C C . ASN A 1 262 ? 2.508 0.297 8.992 1.00 80.00 262 ASN A C 1
ATOM 2097 O O . ASN A 1 262 ? 2.956 -0.213 10.012 1.00 80.00 262 ASN A O 1
ATOM 2101 N N . THR A 1 263 ? 3.094 0.112 7.808 1.00 75.00 263 THR A N 1
ATOM 2102 C CA . THR A 1 263 ? 4.303 -0.709 7.633 1.00 75.00 263 THR A CA 1
ATOM 2103 C C . THR A 1 263 ? 5.589 0.051 7.972 1.00 75.00 263 THR A C 1
ATOM 2105 O O . THR A 1 263 ? 6.626 -0.573 8.218 1.00 75.00 263 THR A O 1
ATOM 2108 N N . VAL A 1 264 ? 5.547 1.387 7.935 1.00 71.38 264 VAL A N 1
ATOM 2109 C CA . VAL A 1 264 ? 6.727 2.261 8.042 1.00 71.38 264 VAL A CA 1
ATOM 2110 C C . VAL A 1 264 ? 6.754 3.030 9.362 1.00 71.38 264 VAL A C 1
ATOM 2112 O O . VAL A 1 264 ? 7.830 3.225 9.924 1.00 71.38 264 VAL A O 1
ATOM 2115 N N . LEU A 1 265 ? 5.599 3.469 9.863 1.00 74.00 265 LEU A N 1
ATOM 2116 C CA . LEU A 1 265 ? 5.492 4.226 11.103 1.00 74.00 265 LEU A CA 1
ATOM 2117 C C . LEU A 1 265 ? 5.419 3.265 12.297 1.00 74.00 265 LEU A C 1
ATOM 2119 O O . LEU A 1 265 ? 4.489 2.468 12.376 1.00 74.00 265 LEU A O 1
ATOM 2123 N N . PRO A 1 266 ? 6.359 3.349 13.255 1.00 69.12 266 PRO A N 1
ATOM 2124 C CA . PRO A 1 266 ? 6.387 2.463 14.417 1.00 69.12 266 PRO A CA 1
ATOM 2125 C C . PRO A 1 266 ? 5.468 2.941 15.555 1.00 69.12 266 PRO A C 1
ATOM 2127 O O . PRO A 1 266 ? 5.575 2.452 16.674 1.00 69.12 266 PRO A O 1
ATOM 2130 N N . PHE A 1 267 ? 4.612 3.932 15.302 1.00 72.12 267 PHE A N 1
ATOM 2131 C CA . PHE A 1 267 ? 3.726 4.538 16.291 1.00 72.12 267 PHE A CA 1
ATOM 2132 C C . PHE A 1 267 ? 2.300 4.525 15.762 1.00 72.12 267 PHE A C 1
ATOM 2134 O O . PHE A 1 267 ? 2.091 4.610 14.551 1.00 72.12 267 PHE A O 1
ATOM 2141 N N . THR A 1 268 ? 1.325 4.491 16.665 1.00 73.06 268 THR A N 1
ATOM 2142 C CA . THR A 1 268 ? -0.075 4.623 16.269 1.00 73.06 268 THR A CA 1
ATOM 2143 C C . THR A 1 268 ? -0.335 6.013 15.676 1.00 73.06 268 THR A C 1
ATOM 2145 O O . THR A 1 268 ? 0.266 7.028 16.063 1.00 73.06 268 THR A O 1
ATOM 2148 N N . PHE A 1 269 ? -1.259 6.067 14.723 1.00 80.56 269 PHE A N 1
ATOM 2149 C CA . PHE A 1 269 ? -1.663 7.311 14.095 1.00 80.56 269 PHE A CA 1
ATOM 2150 C C . PHE A 1 269 ? -3.115 7.271 13.628 1.00 80.56 269 PHE A C 1
ATOM 2152 O O . PHE A 1 269 ? -3.689 6.216 13.365 1.00 80.56 269 PHE A O 1
ATOM 2159 N N . ALA A 1 270 ? -3.697 8.455 13.480 1.00 83.38 270 ALA A N 1
ATOM 2160 C CA . ALA A 1 270 ? -4.898 8.670 12.694 1.00 83.38 270 ALA A CA 1
ATOM 2161 C C . ALA A 1 270 ? -4.513 9.250 11.334 1.00 83.38 270 ALA A C 1
ATOM 2163 O O . ALA A 1 270 ? -3.693 10.164 11.256 1.00 83.38 270 ALA A O 1
ATOM 2164 N N . LEU A 1 271 ? -5.120 8.722 10.273 1.00 86.62 271 LEU A N 1
ATOM 2165 C CA . LEU A 1 271 ? -4.955 9.202 8.906 1.00 86.62 271 LEU A CA 1
ATOM 2166 C C . LEU A 1 271 ? -6.315 9.612 8.356 1.00 86.62 271 LEU A C 1
ATOM 2168 O O . LEU A 1 271 ? -7.276 8.849 8.464 1.00 86.62 271 LEU A O 1
ATOM 2172 N N . TRP A 1 272 ? -6.395 10.769 7.715 1.00 86.88 272 TRP A N 1
ATOM 2173 C CA . TRP A 1 272 ? -7.567 11.184 6.948 1.00 86.88 272 TRP A CA 1
ATOM 2174 C C . TRP A 1 272 ? -7.139 11.877 5.655 1.00 86.88 272 TRP A C 1
ATOM 2176 O O . TRP A 1 272 ? -5.993 12.292 5.504 1.00 86.88 272 TRP A O 1
ATOM 2186 N N . GLN A 1 273 ? -8.051 11.970 4.697 1.00 80.88 273 GLN A N 1
ATOM 2187 C CA . GLN A 1 273 ? -7.817 12.580 3.390 1.00 80.88 273 GLN A CA 1
ATOM 2188 C C . GLN A 1 273 ? -9.010 13.492 3.073 1.00 80.88 273 GLN A C 1
ATOM 2190 O O . GLN A 1 273 ? -10.138 13.139 3.433 1.00 80.88 273 GLN A O 1
ATOM 2195 N N . PRO A 1 274 ? -8.829 14.642 2.399 1.00 69.19 274 PRO A N 1
ATOM 2196 C CA . PRO A 1 274 ? -9.928 15.288 1.699 1.00 69.19 274 PRO A CA 1
ATOM 2197 C C . PRO A 1 274 ? -10.585 14.267 0.763 1.00 69.19 274 PRO A C 1
ATOM 2199 O O . PRO A 1 274 ? -9.893 13.532 0.064 1.00 69.19 274 PRO A O 1
ATOM 2202 N N . GLN A 1 275 ? -11.917 14.225 0.720 1.00 64.19 275 GLN A N 1
ATOM 2203 C CA . GLN A 1 275 ? -12.681 13.245 -0.075 1.00 64.19 275 GLN A CA 1
ATOM 2204 C C . GLN A 1 275 ? -12.510 13.396 -1.603 1.00 64.19 275 GLN A C 1
ATOM 2206 O O . GLN A 1 275 ? -13.244 12.786 -2.375 1.00 64.19 275 GLN A O 1
ATOM 2211 N N . ARG A 1 276 ? -11.598 14.255 -2.072 1.00 64.81 276 ARG A N 1
ATOM 2212 C CA . ARG A 1 276 ? -11.383 14.544 -3.490 1.00 64.81 276 ARG A CA 1
ATOM 2213 C C . ARG A 1 276 ? -9.901 14.680 -3.797 1.00 64.81 276 ARG A C 1
ATOM 2215 O O . ARG A 1 276 ? -9.127 15.186 -2.985 1.00 64.81 276 ARG A O 1
ATOM 2222 N N . MET A 1 277 ? -9.542 14.265 -5.007 1.00 68.00 277 MET A N 1
ATOM 2223 C CA . MET A 1 277 ? -8.262 14.596 -5.622 1.00 68.00 277 MET A CA 1
ATOM 2224 C C . MET A 1 277 ? -8.127 16.124 -5.686 1.00 68.00 277 MET A C 1
ATOM 2226 O O . MET A 1 277 ? -9.064 16.812 -6.096 1.00 68.00 277 MET A O 1
ATOM 2230 N N . ALA A 1 278 ? -7.001 16.659 -5.220 1.00 61.91 278 ALA A N 1
ATOM 2231 C CA . ALA A 1 278 ? -6.750 18.092 -5.248 1.00 61.91 278 ALA A CA 1
ATOM 2232 C C . ALA A 1 278 ? -6.382 18.542 -6.672 1.00 61.91 278 ALA A C 1
ATOM 2234 O O . ALA A 1 278 ? -6.011 17.742 -7.534 1.00 61.91 278 ALA A O 1
ATOM 2235 N N . THR A 1 279 ? -6.485 19.846 -6.925 1.00 65.94 279 THR A N 1
ATOM 2236 C CA . THR A 1 279 ? -6.234 20.445 -8.240 1.00 65.94 279 THR A CA 1
ATOM 2237 C C . THR A 1 279 ? -4.842 20.072 -8.770 1.00 65.94 279 THR A C 1
ATOM 2239 O O . THR A 1 279 ? -3.859 20.133 -8.023 1.00 65.94 279 THR A O 1
ATOM 2242 N N . HIS A 1 280 ? -4.757 19.748 -10.066 1.00 73.12 280 HIS A N 1
ATOM 2243 C CA . HIS A 1 280 ? -3.525 19.368 -10.781 1.00 73.12 280 HIS A CA 1
ATOM 2244 C C . HIS A 1 280 ? -2.927 18.004 -10.382 1.00 73.12 280 HIS A C 1
ATOM 2246 O O . HIS A 1 280 ? -1.710 17.857 -10.335 1.00 73.12 280 HIS A O 1
ATOM 2252 N N . GLY A 1 281 ? -3.761 17.010 -10.056 1.00 75.81 281 GLY A N 1
ATOM 2253 C CA . GLY A 1 281 ? -3.285 15.647 -9.778 1.00 75.81 281 GLY A CA 1
ATOM 2254 C C . GLY A 1 281 ? -2.551 15.488 -8.451 1.00 75.81 281 GLY A C 1
ATOM 2255 O O . GLY A 1 281 ? -1.829 14.512 -8.258 1.00 75.81 281 GLY A O 1
ATOM 2256 N N . ASN A 1 282 ? -2.761 16.417 -7.519 1.00 81.25 282 ASN A N 1
ATOM 2257 C CA . ASN A 1 282 ? -2.187 16.343 -6.184 1.00 81.25 282 ASN A CA 1
ATOM 2258 C C . ASN A 1 282 ? -3.137 15.597 -5.236 1.00 81.25 282 ASN A C 1
ATOM 2260 O O . ASN A 1 282 ? -4.351 15.773 -5.299 1.00 81.25 282 ASN A O 1
ATOM 2264 N N . CYS A 1 283 ? -2.612 14.787 -4.320 1.00 80.94 283 CYS A N 1
ATOM 2265 C CA . CYS A 1 283 ? -3.405 14.154 -3.258 1.00 80.94 283 CYS A CA 1
ATOM 2266 C C . CYS A 1 283 ? -2.830 14.527 -1.893 1.00 80.94 283 CYS A C 1
ATOM 2268 O O . CYS A 1 283 ? -1.642 14.340 -1.662 1.00 80.94 283 CYS A O 1
ATOM 2270 N N . GLU A 1 284 ? -3.649 15.042 -0.979 1.00 84.25 284 GLU A N 1
ATOM 2271 C CA . GLU A 1 284 ? -3.204 15.399 0.374 1.00 84.25 284 GLU A CA 1
ATOM 2272 C C . GLU A 1 284 ? -3.766 14.434 1.408 1.00 84.25 284 GLU A C 1
ATOM 2274 O O . GLU A 1 284 ? -4.965 14.212 1.457 1.00 84.25 284 GLU A O 1
ATOM 2279 N N . PHE A 1 285 ? -2.913 13.907 2.272 1.00 86.25 285 PHE A N 1
ATOM 2280 C CA . PHE A 1 285 ? -3.291 13.156 3.459 1.00 86.25 285 PHE A CA 1
ATOM 2281 C C . PHE A 1 285 ? -2.889 13.944 4.690 1.00 86.25 285 PHE A C 1
ATOM 2283 O O . PHE A 1 285 ? -1.857 14.612 4.705 1.00 86.25 285 PHE A O 1
ATOM 2290 N N . TYR A 1 286 ? -3.672 13.814 5.742 1.00 87.88 286 TYR A N 1
ATOM 2291 C CA . TYR A 1 286 ? -3.379 14.378 7.040 1.00 87.88 286 TYR A CA 1
ATOM 2292 C C . TYR A 1 286 ? -3.176 13.260 8.043 1.00 87.88 286 TYR A C 1
ATOM 2294 O O . TYR A 1 286 ? -3.893 12.259 8.041 1.00 87.88 286 TYR A O 1
ATOM 2302 N N . LEU A 1 287 ? -2.178 13.450 8.890 1.00 87.56 287 LEU A N 1
ATOM 2303 C CA . LEU A 1 287 ? -1.723 12.486 9.871 1.00 87.56 287 LEU A CA 1
ATOM 2304 C C . LEU A 1 287 ? -1.769 13.138 11.248 1.00 87.56 287 LEU A C 1
ATOM 2306 O O . LEU A 1 287 ? -1.372 14.292 11.394 1.00 87.56 287 LEU A O 1
ATOM 2310 N N . LYS A 1 288 ? -2.180 12.383 12.264 1.00 84.69 288 LYS A N 1
ATOM 2311 C CA . LYS A 1 288 ? -2.012 12.760 13.668 1.00 84.69 288 LYS A CA 1
ATOM 2312 C C . LYS A 1 288 ? -1.457 11.589 14.462 1.00 84.69 288 LYS A C 1
ATOM 2314 O O . LYS A 1 288 ? -2.055 10.515 14.464 1.00 84.69 288 LYS A O 1
ATOM 2319 N N . LEU A 1 289 ? -0.321 11.788 15.118 1.00 80.38 289 LEU A N 1
ATOM 2320 C CA . LEU A 1 289 ? 0.336 10.760 15.925 1.00 80.38 289 LEU A CA 1
ATOM 2321 C C . LEU A 1 289 ? -0.347 10.629 17.290 1.00 80.38 289 LEU A C 1
ATOM 2323 O O . LEU A 1 289 ? -0.838 11.621 17.831 1.00 80.38 289 LEU A O 1
ATOM 2327 N N . ALA A 1 290 ? -0.375 9.408 17.834 1.00 70.19 290 ALA A N 1
ATOM 2328 C CA . ALA A 1 290 ? -0.943 9.088 19.150 1.00 70.19 290 ALA A CA 1
ATOM 2329 C C . ALA A 1 290 ? -2.370 9.627 19.389 1.00 70.19 290 ALA A C 1
ATOM 2331 O O . ALA A 1 290 ? -2.756 9.963 20.511 1.00 70.19 290 ALA A O 1
ATOM 2332 N N . HIS A 1 291 ? -3.167 9.730 18.322 1.00 67.38 291 HIS A N 1
ATOM 2333 C CA . HIS A 1 291 ? -4.535 10.224 18.398 1.00 67.38 291 HIS A CA 1
ATOM 2334 C C . HIS A 1 291 ? -5.453 9.203 19.077 1.00 67.38 291 HIS A C 1
ATOM 2336 O O . HIS A 1 291 ? -5.579 8.074 18.606 1.00 67.38 291 HIS A O 1
ATOM 2342 N N . SER A 1 292 ? -6.167 9.637 20.116 1.00 62.44 292 SER A N 1
ATOM 2343 C CA . SER A 1 292 ? -7.325 8.924 20.649 1.00 62.44 292 SER A CA 1
ATOM 2344 C C . SER A 1 292 ? -8.583 9.783 20.450 1.00 62.44 292 SER A C 1
ATOM 2346 O O . SER A 1 292 ? -8.591 10.940 20.877 1.00 62.44 292 SER A O 1
ATOM 2348 N N . PRO A 1 293 ? -9.638 9.265 19.792 1.00 61.47 293 PRO A N 1
ATOM 2349 C CA . PRO A 1 293 ? -10.892 9.997 19.608 1.00 61.47 293 PRO A CA 1
ATOM 2350 C C . PRO A 1 293 ? -11.682 10.161 20.916 1.00 61.47 293 PRO A C 1
ATOM 2352 O O . PRO A 1 293 ? -12.593 10.981 20.970 1.00 61.47 293 PRO A O 1
ATOM 2355 N N . THR A 1 294 ? -11.341 9.393 21.955 1.00 62.59 294 THR A N 1
ATOM 2356 C CA . THR A 1 294 ? -11.948 9.464 23.293 1.00 62.59 294 THR A CA 1
ATOM 2357 C C . THR A 1 294 ? -11.145 10.325 24.263 1.00 62.59 294 THR A C 1
ATOM 2359 O O . THR A 1 294 ? -11.676 10.705 25.304 1.00 62.59 294 THR A O 1
ATOM 2362 N N . ALA A 1 295 ? -9.889 10.647 23.938 1.00 60.31 295 ALA A N 1
ATOM 2363 C CA . ALA A 1 295 ? -9.053 11.466 24.801 1.00 60.31 295 ALA A CA 1
ATOM 2364 C C . ALA A 1 295 ? -9.586 12.896 24.892 1.00 60.31 295 ALA A C 1
ATOM 2366 O O . ALA A 1 295 ? -9.933 13.528 23.889 1.00 60.31 295 ALA A O 1
ATOM 2367 N N . SER A 1 296 ? -9.604 13.424 26.114 1.00 56.31 296 SER A N 1
ATOM 2368 C CA . SER A 1 296 ? -9.970 14.812 26.353 1.00 56.31 296 SER A CA 1
ATOM 2369 C C . SER A 1 296 ? -9.006 15.748 25.620 1.00 56.31 296 SER A C 1
ATOM 2371 O O . SER A 1 296 ? -7.793 15.705 25.828 1.00 56.31 296 SER A O 1
ATOM 2373 N N . VAL A 1 297 ? -9.548 16.660 24.809 1.00 55.91 297 VAL A N 1
ATOM 2374 C CA . VAL A 1 297 ? -8.786 17.684 24.061 1.00 55.91 297 VAL A CA 1
ATOM 2375 C C . VAL A 1 297 ? -8.077 18.684 24.998 1.00 55.91 297 VAL A C 1
ATOM 2377 O O . VAL A 1 297 ? -7.361 19.573 24.544 1.00 55.91 297 VAL A O 1
ATOM 2380 N N . THR A 1 298 ? -8.272 18.560 26.314 1.00 58.22 298 THR A N 1
ATOM 2381 C CA . THR A 1 298 ? -7.677 19.422 27.341 1.00 58.22 298 THR A CA 1
ATOM 2382 C C . THR A 1 298 ? -6.318 18.950 27.848 1.00 58.22 298 THR A C 1
ATOM 2384 O O . THR A 1 298 ? -5.639 19.730 28.516 1.00 58.22 298 THR A O 1
ATOM 2387 N N . GLU A 1 299 ? -5.911 17.704 27.583 1.00 63.78 299 GLU A N 1
ATOM 2388 C CA . GLU A 1 299 ? -4.671 17.176 28.154 1.00 63.78 299 GLU A CA 1
ATOM 2389 C C . GLU A 1 299 ? -3.440 17.778 27.474 1.00 63.78 299 GLU A C 1
ATOM 2391 O O . GLU A 1 299 ? -3.161 17.555 26.296 1.00 63.78 299 GLU A O 1
ATOM 2396 N N . LYS A 1 300 ? -2.681 18.568 28.242 1.00 64.25 300 LYS A N 1
ATOM 2397 C CA . LYS A 1 300 ? -1.496 19.291 27.756 1.00 64.25 300 LYS A CA 1
ATOM 2398 C C . LYS A 1 300 ? -0.346 18.352 27.376 1.00 64.25 300 LYS A C 1
ATOM 2400 O O . LYS A 1 300 ? 0.468 18.704 26.526 1.00 64.25 300 LYS A O 1
ATOM 2405 N N . PHE A 1 301 ? -0.259 17.189 28.020 1.00 73.50 301 PHE A N 1
ATOM 2406 C CA . PHE A 1 301 ? 0.794 16.203 27.794 1.00 73.50 301 PHE A CA 1
ATOM 2407 C C . PHE A 1 301 ? 0.172 14.828 27.577 1.00 73.50 301 PHE A C 1
ATOM 2409 O O . PHE A 1 301 ? -0.337 14.212 28.507 1.00 73.50 301 PHE A O 1
ATOM 2416 N N . VAL A 1 302 ? 0.239 14.349 26.339 1.00 74.69 302 VAL A N 1
ATOM 2417 C CA . VAL A 1 302 ? -0.299 13.050 25.934 1.00 74.69 302 VAL A CA 1
ATOM 2418 C C . VAL A 1 302 ? 0.864 12.053 25.842 1.00 74.69 302 VAL A C 1
ATOM 2420 O O . VAL A 1 302 ? 1.834 12.336 25.131 1.00 74.69 302 VAL A O 1
ATOM 2423 N N . PRO A 1 303 ? 0.830 10.904 26.548 1.00 80.25 303 PRO A N 1
ATOM 2424 C CA . PRO A 1 303 ? 1.904 9.922 26.460 1.00 80.25 303 PRO A CA 1
ATOM 2425 C C . PRO A 1 303 ? 1.925 9.279 25.067 1.00 80.25 303 PRO A C 1
ATOM 2427 O O . PRO A 1 303 ? 0.902 8.797 24.584 1.00 80.25 303 PRO A O 1
ATOM 2430 N N . LEU A 1 304 ? 3.102 9.273 24.430 1.00 78.50 304 LEU A N 1
ATOM 2431 C CA . LEU A 1 304 ? 3.317 8.711 23.084 1.00 78.50 304 LEU A CA 1
ATOM 2432 C C . LEU A 1 304 ? 3.941 7.317 23.113 1.00 78.50 304 LEU A C 1
ATOM 2434 O O . LEU A 1 304 ? 3.758 6.531 22.189 1.00 78.50 304 LEU A O 1
ATOM 2438 N N . VAL A 1 305 ? 4.706 7.029 24.164 1.00 86.38 305 VAL A N 1
ATOM 2439 C CA . VAL A 1 305 ? 5.391 5.756 24.372 1.00 86.38 305 VAL A CA 1
ATOM 2440 C C . VAL A 1 305 ? 5.212 5.381 25.832 1.00 86.38 305 VAL A C 1
ATOM 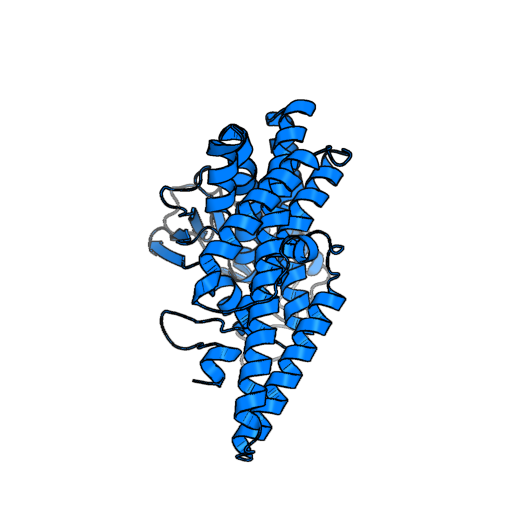2442 O O . VAL A 1 305 ? 5.536 6.171 26.719 1.00 86.38 305 VAL A O 1
ATOM 2445 N N . ILE A 1 306 ? 4.708 4.177 26.079 1.00 90.75 306 ILE A N 1
ATOM 2446 C CA . ILE A 1 306 ? 4.598 3.611 27.421 1.00 90.75 306 ILE A CA 1
ATOM 2447 C C . ILE A 1 306 ? 5.398 2.319 27.432 1.00 90.75 306 ILE A C 1
ATOM 2449 O O . ILE A 1 306 ? 5.077 1.385 26.709 1.00 90.75 306 ILE A O 1
ATOM 2453 N N . SER A 1 307 ? 6.438 2.260 28.262 1.00 93.75 307 SER A N 1
ATOM 2454 C CA . SER A 1 307 ? 7.135 1.009 28.558 1.00 93.75 307 SER A CA 1
ATOM 2455 C C . SER A 1 307 ? 6.592 0.437 29.856 1.00 93.75 307 SER A C 1
ATOM 2457 O O . SER A 1 307 ? 6.818 0.995 30.932 1.00 93.75 307 SER A O 1
ATOM 2459 N N . TRP A 1 308 ? 5.839 -0.653 29.755 1.00 95.44 308 TRP A N 1
ATOM 2460 C CA . TRP A 1 308 ? 5.206 -1.303 30.891 1.00 95.44 308 TRP A CA 1
ATOM 2461 C C . TRP A 1 308 ? 5.921 -2.609 31.230 1.00 95.44 308 TRP A C 1
ATOM 2463 O O . TRP A 1 308 ? 5.939 -3.556 30.452 1.00 95.44 308 TRP A O 1
ATOM 2473 N N . ASN A 1 309 ? 6.485 -2.670 32.435 1.00 95.00 309 ASN A N 1
ATOM 2474 C CA . ASN A 1 309 ? 7.060 -3.889 32.993 1.00 95.00 309 ASN A CA 1
ATOM 2475 C C . ASN A 1 309 ? 5.957 -4.877 33.416 1.00 95.00 309 ASN A C 1
ATOM 2477 O O . ASN A 1 309 ? 5.470 -4.808 34.545 1.00 95.00 309 ASN A O 1
ATOM 2481 N N . ILE A 1 310 ? 5.573 -5.799 32.525 1.00 95.12 310 ILE A N 1
ATOM 2482 C CA . ILE A 1 310 ? 4.426 -6.710 32.720 1.00 95.12 310 ILE A CA 1
ATOM 2483 C C . ILE A 1 310 ? 4.691 -7.825 33.741 1.00 95.12 310 ILE A C 1
ATOM 2485 O O . ILE A 1 310 ? 3.762 -8.440 34.265 1.00 95.12 310 ILE A O 1
ATOM 2489 N N . THR A 1 311 ? 5.965 -8.117 33.998 1.00 93.94 311 THR A N 1
ATOM 2490 C CA . THR A 1 311 ? 6.424 -9.082 35.001 1.00 93.94 311 THR A CA 1
ATOM 2491 C C . THR A 1 311 ? 7.823 -8.701 35.472 1.00 93.94 311 THR A C 1
ATOM 2493 O O . THR A 1 311 ? 8.601 -8.126 34.710 1.00 93.94 311 THR A O 1
ATOM 2496 N N . ARG A 1 312 ? 8.182 -9.029 36.716 1.00 93.94 312 ARG A N 1
ATOM 2497 C CA . ARG A 1 312 ? 9.580 -8.955 37.188 1.00 93.94 312 ARG A CA 1
ATOM 2498 C C . ARG A 1 312 ? 10.282 -10.307 37.119 1.00 93.94 312 ARG A C 1
ATOM 2500 O O . ARG A 1 312 ? 11.482 -10.368 37.386 1.00 93.94 312 ARG A O 1
ATOM 2507 N N . LYS A 1 313 ? 9.572 -11.372 36.729 1.00 95.00 313 LYS A N 1
ATOM 2508 C CA . LYS A 1 313 ? 10.158 -12.693 36.518 1.00 95.00 313 LYS A CA 1
ATOM 2509 C C . LYS A 1 313 ? 11.120 -12.663 35.328 1.00 95.00 313 LYS A C 1
ATOM 2511 O O . LYS A 1 313 ? 10.748 -12.245 34.238 1.00 95.00 313 LYS A O 1
ATOM 2516 N N . CYS A 1 314 ? 12.344 -13.138 35.521 1.00 95.69 314 CYS A N 1
ATOM 2517 C CA . CYS A 1 314 ? 13.349 -13.288 34.475 1.00 95.69 314 CYS A CA 1
ATOM 2518 C C . CYS A 1 314 ? 14.124 -14.596 34.666 1.00 95.69 314 CYS A C 1
ATOM 2520 O O . CYS A 1 314 ? 14.387 -15.033 35.785 1.00 95.69 314 CYS A O 1
ATOM 2522 N N . ASN A 1 315 ? 14.505 -15.223 33.562 1.00 95.81 315 ASN A N 1
ATOM 2523 C CA . ASN A 1 315 ? 15.376 -16.397 33.517 1.00 95.81 315 ASN A CA 1
ATOM 2524 C C . ASN A 1 315 ? 16.868 -16.030 33.627 1.00 95.81 315 ASN A C 1
ATOM 2526 O O . ASN A 1 315 ? 17.701 -16.929 33.726 1.00 95.81 315 ASN A O 1
ATOM 2530 N N . LEU A 1 316 ? 17.206 -14.735 33.645 1.00 94.62 316 LEU A N 1
ATOM 2531 C CA . LEU A 1 316 ? 18.567 -14.204 33.749 1.00 94.62 316 LEU A CA 1
ATOM 2532 C C . LEU A 1 316 ? 18.735 -13.297 34.982 1.00 94.62 316 LEU A C 1
ATOM 2534 O O . LEU A 1 316 ? 17.765 -12.890 35.621 1.00 94.62 316 LEU A O 1
ATOM 2538 N N . LYS A 1 317 ? 19.991 -12.981 35.325 1.00 92.94 317 LYS A N 1
ATOM 2539 C CA . LYS A 1 317 ? 20.376 -12.096 36.442 1.00 92.94 317 LYS A CA 1
ATOM 2540 C C . LYS A 1 317 ? 21.505 -11.148 36.028 1.00 92.94 317 LYS A C 1
ATOM 2542 O O . LYS A 1 317 ? 22.640 -11.272 36.482 1.00 92.94 317 LYS A O 1
ATOM 2547 N N . CYS A 1 318 ? 21.207 -10.236 35.107 1.00 94.81 318 CYS A N 1
ATOM 2548 C CA . CYS A 1 318 ? 22.197 -9.307 34.563 1.00 94.81 318 CYS A CA 1
ATOM 2549 C C . CYS A 1 318 ? 22.688 -8.311 35.638 1.00 94.81 318 CYS A C 1
ATOM 2551 O O . CYS A 1 318 ? 21.847 -7.703 36.303 1.00 94.81 318 CYS A O 1
ATOM 2553 N N . PRO A 1 319 ? 24.008 -8.052 35.766 1.00 94.88 319 PRO A N 1
ATOM 2554 C CA . PRO A 1 319 ? 24.545 -7.099 36.750 1.00 94.88 319 PRO A CA 1
ATOM 2555 C C . PRO A 1 319 ? 24.031 -5.657 36.606 1.00 94.88 319 PRO A C 1
ATOM 2557 O O . PRO A 1 319 ? 24.059 -4.891 37.560 1.00 94.88 319 PRO A O 1
ATOM 2560 N N . HIS A 1 320 ? 23.563 -5.286 35.414 1.00 95.75 320 HIS A N 1
ATOM 2561 C CA . HIS A 1 320 ? 23.084 -3.949 35.053 1.00 95.75 320 HIS A CA 1
ATOM 2562 C C . HIS A 1 320 ? 21.544 -3.871 34.953 1.00 95.75 320 HIS A C 1
ATOM 2564 O O . HIS A 1 320 ? 21.005 -2.980 34.300 1.00 95.75 320 HIS A O 1
ATOM 2570 N N . CYS A 1 321 ? 20.811 -4.824 35.543 1.00 94.19 321 CYS A N 1
ATOM 2571 C CA . CYS A 1 321 ? 19.351 -4.885 35.438 1.00 94.19 321 CYS A CA 1
ATOM 2572 C C . CYS A 1 321 ? 18.664 -3.748 36.219 1.00 94.19 321 CYS A C 1
ATOM 2574 O O . CYS A 1 321 ? 18.587 -3.791 37.447 1.00 94.19 321 CYS A O 1
ATOM 2576 N N . TYR A 1 322 ? 18.095 -2.768 35.507 1.00 93.31 322 TYR A N 1
ATOM 2577 C CA . TYR A 1 322 ? 17.471 -1.586 36.119 1.00 93.31 322 TYR A CA 1
ATOM 2578 C C . TYR A 1 322 ? 16.232 -1.902 36.975 1.00 93.31 322 TYR A C 1
ATOM 2580 O O . TYR A 1 322 ? 15.969 -1.207 37.953 1.00 93.31 322 TYR A O 1
ATOM 2588 N N . ILE A 1 323 ? 15.487 -2.967 36.652 1.00 91.25 323 ILE A N 1
ATOM 2589 C CA . ILE A 1 323 ? 14.314 -3.387 37.437 1.00 91.25 323 ILE A CA 1
ATOM 2590 C C . ILE A 1 323 ? 14.643 -4.393 38.536 1.00 91.25 323 ILE A C 1
ATOM 2592 O O . ILE A 1 323 ? 13.721 -4.835 39.223 1.00 91.25 323 ILE A O 1
ATOM 2596 N N . ASN A 1 324 ? 15.910 -4.801 38.681 1.00 90.75 324 ASN A N 1
ATOM 2597 C CA . ASN A 1 324 ? 16.338 -5.864 39.591 1.00 90.75 324 ASN A CA 1
ATOM 2598 C C . ASN A 1 324 ? 15.421 -7.105 39.496 1.00 90.75 324 ASN A C 1
ATOM 2600 O O . ASN A 1 324 ? 14.721 -7.458 40.449 1.00 90.75 324 ASN A O 1
ATOM 2604 N N . ALA A 1 325 ? 15.340 -7.677 38.290 1.00 91.75 325 ALA A N 1
ATOM 2605 C CA . ALA A 1 325 ? 14.451 -8.791 37.976 1.00 91.75 325 ALA A CA 1
ATOM 2606 C C . ALA A 1 325 ? 14.779 -10.035 38.818 1.00 91.75 325 ALA A C 1
ATOM 2608 O O . ALA A 1 325 ? 15.934 -10.299 39.159 1.00 91.75 325 ALA A O 1
ATOM 2609 N N . THR A 1 326 ? 13.757 -10.826 39.134 1.00 89.06 326 THR A N 1
ATOM 2610 C CA . THR A 1 326 ? 13.871 -12.002 40.004 1.00 89.06 326 THR A CA 1
ATOM 2611 C C . THR A 1 326 ? 13.550 -13.278 39.244 1.00 89.06 326 THR A C 1
ATOM 2613 O O . THR A 1 326 ? 12.795 -13.271 38.284 1.00 89.06 326 THR A O 1
ATOM 2616 N N . THR A 1 327 ? 14.065 -14.424 39.687 1.00 88.56 327 THR A N 1
ATOM 2617 C CA . THR A 1 327 ? 13.722 -15.720 39.066 1.00 88.56 327 THR A CA 1
ATOM 2618 C C . THR A 1 327 ? 12.309 -16.195 39.403 1.00 88.56 327 THR A C 1
ATOM 2620 O O . THR A 1 327 ? 11.772 -17.087 38.747 1.00 88.56 327 THR A O 1
ATOM 2623 N N . GLN A 1 328 ? 11.701 -15.607 40.431 1.00 84.81 328 GLN A N 1
ATOM 2624 C CA . GLN A 1 328 ? 10.346 -15.907 40.870 1.00 84.81 328 GLN A CA 1
ATOM 2625 C C . GLN A 1 328 ? 9.381 -14.815 40.419 1.00 84.81 328 GLN A C 1
ATOM 2627 O O . GLN A 1 328 ? 9.760 -13.649 40.306 1.00 84.81 328 GLN A O 1
ATOM 2632 N N . GLN A 1 329 ? 8.135 -15.222 40.182 1.00 79.56 329 GLN A N 1
ATOM 2633 C CA . GLN A 1 329 ? 7.023 -14.304 39.978 1.00 79.56 329 GLN A CA 1
ATOM 2634 C C . GLN A 1 329 ? 6.696 -13.614 41.303 1.00 79.56 329 GLN A C 1
ATOM 2636 O O . GLN A 1 329 ? 6.626 -14.275 42.344 1.00 79.56 329 GLN A O 1
ATOM 2641 N N . LEU A 1 330 ? 6.495 -12.298 41.272 1.00 80.56 330 LEU A N 1
ATOM 2642 C CA . LEU A 1 330 ? 6.062 -11.571 42.459 1.00 80.56 330 LEU A CA 1
ATOM 2643 C C . LEU A 1 330 ? 4.556 -11.741 42.676 1.00 80.56 330 LEU A C 1
ATOM 2645 O O . LEU A 1 330 ? 3.781 -11.856 41.731 1.00 80.56 330 LEU A O 1
ATOM 2649 N N . LYS A 1 331 ? 4.134 -11.737 43.945 1.00 78.75 331 LYS A N 1
ATOM 2650 C CA . LYS A 1 331 ? 2.723 -11.934 44.325 1.00 78.75 331 LYS A CA 1
ATOM 2651 C C . LYS A 1 331 ? 1.808 -10.760 43.958 1.00 78.75 331 LYS A C 1
ATOM 2653 O O . LYS A 1 331 ? 0.599 -10.915 44.012 1.00 78.75 331 LYS A O 1
ATOM 2658 N N . ASN A 1 332 ? 2.375 -9.602 43.640 1.00 85.69 332 ASN A N 1
ATOM 2659 C CA . ASN A 1 332 ? 1.674 -8.345 43.385 1.00 85.69 332 ASN A CA 1
ATOM 2660 C C . ASN A 1 332 ? 1.785 -7.885 41.920 1.00 85.69 332 ASN A C 1
ATOM 2662 O O . ASN A 1 332 ? 1.710 -6.691 41.644 1.00 85.69 332 ASN A O 1
ATOM 2666 N N . GLU A 1 333 ? 2.024 -8.811 40.988 1.00 91.00 333 GLU A N 1
ATOM 2667 C CA . GLU A 1 333 ? 1.886 -8.529 39.556 1.00 91.00 333 GLU A CA 1
ATOM 2668 C C . GLU A 1 333 ? 0.401 -8.484 39.179 1.00 91.00 333 GLU A C 1
ATOM 2670 O O . GLU A 1 333 ? -0.392 -9.243 39.737 1.00 91.00 333 GLU A O 1
ATOM 2675 N N . LEU A 1 334 ? 0.036 -7.621 38.225 1.00 94.81 334 LEU A N 1
ATOM 2676 C CA . LEU A 1 334 ? -1.342 -7.534 37.738 1.00 94.81 334 LEU A CA 1
ATOM 2677 C C . LEU A 1 334 ? -1.801 -8.888 37.196 1.00 94.81 334 LEU A C 1
ATOM 2679 O O . LEU A 1 334 ? -1.058 -9.552 36.464 1.00 94.81 334 LEU A O 1
ATOM 2683 N N . THR A 1 335 ? -3.030 -9.268 37.515 1.00 95.44 335 THR A N 1
ATOM 2684 C CA . THR A 1 335 ? -3.752 -10.368 36.868 1.00 95.44 335 THR A CA 1
ATOM 2685 C C . THR A 1 335 ? -4.030 -10.049 35.395 1.00 95.44 335 THR A C 1
ATOM 2687 O O . THR A 1 335 ? -3.838 -8.921 34.944 1.00 95.44 335 THR A O 1
ATOM 2690 N N . THR A 1 336 ? -4.470 -11.040 34.618 1.00 96.50 336 THR A N 1
ATOM 2691 C CA . THR A 1 336 ? -4.831 -10.854 33.201 1.00 96.50 336 THR A CA 1
ATOM 2692 C C . THR A 1 336 ? -5.949 -9.824 33.024 1.00 96.50 336 THR A C 1
ATOM 2694 O O . THR A 1 336 ? -5.880 -8.981 32.136 1.00 96.50 336 THR A O 1
ATOM 2697 N N . GLU A 1 337 ? -6.944 -9.826 33.910 1.00 97.50 337 GLU A N 1
ATOM 2698 C CA . GLU A 1 337 ? -8.059 -8.875 33.844 1.00 97.50 337 GLU A CA 1
ATOM 2699 C C . GLU A 1 337 ? -7.631 -7.459 34.248 1.00 97.50 337 GLU A C 1
ATOM 2701 O O . GLU A 1 337 ? -7.987 -6.489 33.583 1.00 97.50 337 GLU A O 1
ATOM 2706 N N . GLU A 1 338 ? -6.783 -7.315 35.270 1.00 97.31 338 GLU A N 1
ATOM 2707 C CA . GLU A 1 338 ? -6.210 -6.010 35.627 1.00 97.31 338 GLU A CA 1
ATOM 2708 C C . GLU A 1 338 ? -5.282 -5.468 34.530 1.00 97.31 338 GLU A C 1
ATOM 2710 O O . GLU A 1 338 ? -5.241 -4.263 34.297 1.00 97.31 338 GLU A O 1
ATOM 2715 N N . ALA A 1 339 ? -4.559 -6.352 33.837 1.00 96.94 339 ALA A N 1
ATOM 2716 C CA . ALA A 1 339 ? -3.738 -6.013 32.680 1.00 96.94 339 ALA A CA 1
ATOM 2717 C C . ALA A 1 339 ? -4.579 -5.451 31.522 1.00 96.94 339 ALA A C 1
ATOM 2719 O O . ALA A 1 339 ? -4.230 -4.412 30.960 1.00 96.94 339 ALA A O 1
ATOM 2720 N N . LYS A 1 340 ? -5.702 -6.101 31.195 1.00 97.50 340 LYS A N 1
ATOM 2721 C CA . LYS A 1 340 ? -6.662 -5.607 30.196 1.00 97.50 340 LYS A CA 1
ATOM 2722 C C . LYS A 1 340 ? -7.267 -4.267 30.616 1.00 97.50 340 LYS A C 1
ATOM 2724 O O . LYS A 1 340 ? -7.269 -3.329 29.828 1.00 97.50 340 LYS A O 1
ATOM 2729 N N . ASN A 1 341 ? -7.668 -4.140 31.879 1.00 96.94 341 ASN A N 1
ATOM 2730 C CA . ASN A 1 341 ? -8.199 -2.888 32.413 1.00 96.94 341 ASN A CA 1
ATOM 2731 C C . ASN A 1 341 ? -7.166 -1.742 32.374 1.00 96.94 341 ASN A C 1
ATOM 2733 O O . ASN A 1 341 ? -7.518 -0.601 32.095 1.00 96.94 341 ASN A O 1
ATOM 2737 N N . LEU A 1 342 ? -5.876 -2.026 32.596 1.00 95.88 342 LEU A N 1
ATOM 2738 C CA . LEU A 1 342 ? -4.812 -1.035 32.409 1.00 95.88 342 LEU A CA 1
ATOM 2739 C C . LEU A 1 342 ? -4.696 -0.599 30.939 1.00 95.88 342 LEU A C 1
ATOM 2741 O O . LEU A 1 342 ? -4.533 0.588 30.670 1.00 95.88 342 LEU A O 1
ATOM 2745 N N . ILE A 1 343 ? -4.794 -1.534 29.988 1.00 95.12 343 ILE A N 1
ATOM 2746 C CA . ILE A 1 343 ? -4.812 -1.218 28.549 1.00 95.12 343 ILE A CA 1
ATOM 2747 C C . ILE A 1 343 ? -6.007 -0.321 28.198 1.00 95.12 343 ILE A C 1
ATOM 2749 O O . ILE A 1 343 ? -5.847 0.626 27.423 1.00 95.12 343 ILE A O 1
ATOM 2753 N N . ASP A 1 344 ? -7.177 -0.576 28.785 1.00 92.88 344 ASP A N 1
ATOM 2754 C CA . ASP A 1 344 ? -8.363 0.265 28.599 1.00 92.88 344 ASP A CA 1
ATOM 2755 C C . ASP A 1 344 ? -8.114 1.694 29.095 1.00 92.88 344 ASP A C 1
ATOM 2757 O O . ASP A 1 344 ? -8.294 2.647 28.338 1.00 92.88 344 ASP A O 1
ATOM 2761 N N . GLN A 1 345 ? -7.576 1.846 30.308 1.00 91.06 345 GLN A N 1
ATOM 2762 C CA . GLN A 1 345 ? -7.220 3.152 30.875 1.00 91.06 345 GLN A CA 1
ATOM 2763 C C . GLN A 1 345 ? -6.164 3.893 30.046 1.00 91.06 345 GLN A C 1
ATOM 2765 O O . GLN A 1 345 ? -6.254 5.105 29.857 1.00 91.06 345 GLN A O 1
ATOM 2770 N N . ILE A 1 346 ? -5.160 3.179 29.527 1.00 89.81 346 ILE A N 1
ATOM 2771 C CA . ILE A 1 346 ? -4.169 3.762 28.615 1.00 89.81 346 ILE A CA 1
ATOM 2772 C C . ILE A 1 346 ? -4.873 4.310 27.369 1.00 89.81 346 ILE A C 1
ATOM 2774 O O . ILE A 1 346 ? -4.639 5.460 27.000 1.00 89.81 346 ILE A O 1
ATOM 2778 N N . SER A 1 347 ? -5.761 3.511 26.774 1.00 85.62 347 SER A N 1
ATOM 2779 C CA . SER A 1 347 ? -6.485 3.834 25.537 1.00 85.62 347 SER A CA 1
ATOM 2780 C C . SER A 1 347 ? -7.447 5.023 25.688 1.00 85.62 347 SER A C 1
ATOM 2782 O O . SER A 1 347 ? -7.684 5.766 24.727 1.00 85.62 347 SER A O 1
ATOM 2784 N N . GLU A 1 348 ? -7.986 5.232 26.893 1.00 84.25 348 GLU A N 1
ATOM 2785 C CA . GLU A 1 348 ? -8.812 6.397 27.236 1.00 84.25 348 GLU A CA 1
ATOM 2786 C C . GLU A 1 348 ? -8.015 7.708 27.191 1.00 84.25 348 GLU A C 1
ATOM 2788 O O . GLU A 1 348 ? -8.537 8.728 26.739 1.00 84.25 348 GLU A O 1
ATOM 2793 N N . VAL A 1 349 ? -6.746 7.681 27.613 1.00 80.00 349 VAL A N 1
ATOM 2794 C CA . VAL A 1 349 ? -5.877 8.867 27.674 1.00 80.00 349 VAL A CA 1
ATOM 2795 C C . VAL A 1 349 ? -5.179 9.129 26.340 1.00 80.00 349 VAL A C 1
ATOM 2797 O O . VAL A 1 349 ? -5.080 10.278 25.907 1.00 80.00 349 VAL A O 1
ATOM 2800 N N . SER A 1 350 ? -4.665 8.089 25.679 1.00 78.12 350 SER A N 1
ATOM 2801 C CA . SER A 1 350 ? -3.983 8.205 24.386 1.00 78.12 350 SER A CA 1
ATOM 2802 C C . SER A 1 350 ? -3.898 6.864 23.656 1.00 78.12 350 SER A C 1
ATOM 2804 O O . SER A 1 350 ? -4.295 5.829 24.174 1.00 78.12 350 SER A O 1
ATOM 2806 N N . ARG A 1 351 ? -3.356 6.856 22.434 1.00 81.00 351 ARG A N 1
ATOM 2807 C CA . ARG A 1 351 ? -2.921 5.615 21.774 1.00 81.00 351 ARG A CA 1
ATOM 2808 C C . ARG A 1 351 ? -1.395 5.590 21.690 1.00 81.00 351 ARG A C 1
ATOM 2810 O O . ARG A 1 351 ? -0.847 5.999 20.672 1.00 81.00 351 ARG A O 1
ATOM 2817 N N . PRO A 1 352 ? -0.663 5.224 22.748 1.00 83.81 352 PRO A N 1
ATOM 2818 C CA . PRO A 1 352 ? 0.792 5.215 22.697 1.00 83.81 352 PRO A CA 1
ATOM 2819 C C . PRO A 1 352 ? 1.317 3.964 21.988 1.00 83.81 352 PRO A C 1
ATOM 2821 O O . PRO A 1 352 ? 0.625 2.956 21.900 1.00 83.81 352 PRO A O 1
ATOM 2824 N N . LEU A 1 353 ? 2.588 3.989 21.586 1.00 84.88 353 LEU A N 1
ATOM 2825 C CA . LEU A 1 353 ? 3.351 2.755 21.408 1.00 84.88 353 LEU A CA 1
ATOM 2826 C C . LEU A 1 353 ? 3.498 2.079 22.779 1.00 84.88 353 LEU A C 1
ATOM 2828 O O . LEU A 1 353 ? 4.243 2.569 23.638 1.00 84.88 353 LEU A O 1
ATOM 2832 N N . LEU A 1 354 ? 2.778 0.976 22.987 1.00 90.81 354 LEU A N 1
ATOM 2833 C CA . LEU A 1 354 ? 2.837 0.197 24.221 1.00 90.81 354 LEU A CA 1
ATOM 2834 C C . LEU A 1 354 ? 3.924 -0.880 24.124 1.00 90.81 354 LEU A C 1
ATOM 2836 O O . LEU A 1 354 ? 3.782 -1.896 23.449 1.00 90.81 354 LEU A O 1
ATOM 2840 N N . ILE A 1 355 ? 5.025 -0.666 24.836 1.00 93.19 355 ILE A N 1
ATOM 2841 C CA . ILE A 1 355 ? 6.146 -1.599 24.920 1.00 93.19 355 ILE A CA 1
ATOM 2842 C C . ILE A 1 355 ? 5.931 -2.491 26.139 1.00 93.19 355 ILE A C 1
ATOM 2844 O O . ILE A 1 355 ? 6.047 -2.040 27.281 1.00 93.19 355 ILE A O 1
ATOM 2848 N N . LEU A 1 356 ? 5.661 -3.774 25.902 1.00 95.44 356 LEU A N 1
ATOM 2849 C CA . LEU A 1 356 ? 5.630 -4.773 26.965 1.00 95.44 356 LEU A CA 1
ATOM 2850 C C . LEU A 1 356 ? 7.069 -5.164 27.324 1.00 95.44 356 LEU A C 1
ATOM 2852 O O . LEU A 1 356 ? 7.754 -5.868 26.584 1.00 95.44 356 LEU A O 1
ATOM 2856 N N . SER A 1 357 ? 7.533 -4.658 28.459 1.00 94.69 357 S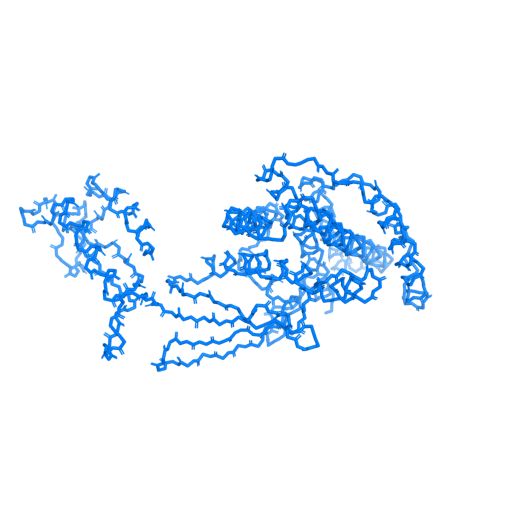ER A N 1
ATOM 2857 C CA . SER A 1 357 ? 8.867 -4.877 29.017 1.00 94.69 357 SER A CA 1
ATOM 2858 C C . SER A 1 357 ? 8.774 -5.650 30.339 1.00 94.69 357 SER A C 1
ATOM 2860 O O . SER A 1 357 ? 7.740 -6.234 30.667 1.00 94.69 357 SER A O 1
ATOM 2862 N N . GLY A 1 358 ? 9.849 -5.678 31.123 1.00 92.25 358 GLY A N 1
ATOM 2863 C CA . GLY A 1 358 ? 9.874 -6.311 32.436 1.00 92.25 358 GLY A CA 1
ATOM 2864 C C . GLY A 1 358 ? 11.190 -7.009 32.717 1.00 92.25 358 GLY A C 1
ATOM 2865 O O . GLY A 1 358 ? 12.265 -6.503 32.395 1.00 92.25 358 GLY A O 1
ATOM 2866 N N . GLY A 1 359 ? 11.081 -8.166 33.372 1.00 93.94 359 GLY A N 1
ATOM 2867 C CA . GLY A 1 359 ? 12.139 -9.164 33.416 1.00 93.94 359 GLY A CA 1
ATOM 2868 C C . GLY A 1 359 ? 12.280 -9.791 32.036 1.00 93.94 359 GLY A C 1
ATOM 2869 O O . GLY A 1 359 ? 12.821 -9.179 31.127 1.00 93.94 359 GLY A O 1
ATOM 2870 N N . GLU A 1 360 ? 11.756 -10.999 31.872 1.00 95.19 360 GLU A N 1
ATOM 2871 C CA . GLU A 1 360 ? 11.533 -11.592 30.554 1.00 95.19 360 GLU A CA 1
ATOM 2872 C C . GLU A 1 360 ? 10.014 -11.665 30.308 1.00 95.19 360 GLU A C 1
ATOM 2874 O O . GLU A 1 360 ? 9.357 -12.535 30.892 1.00 95.19 360 GLU A O 1
ATOM 2879 N N . PRO A 1 361 ? 9.434 -10.754 29.497 1.00 95.38 361 PRO A N 1
ATOM 2880 C CA . PRO A 1 361 ? 8.000 -10.725 29.194 1.00 95.38 361 PRO A CA 1
ATOM 2881 C C . PRO A 1 361 ? 7.451 -12.077 28.733 1.00 95.38 361 PRO A C 1
ATOM 2883 O O . PRO A 1 361 ? 6.347 -12.458 29.123 1.00 95.38 361 PRO A O 1
ATOM 2886 N N . LEU A 1 362 ? 8.245 -12.844 27.975 1.00 96.25 362 LEU A N 1
ATOM 2887 C CA . LEU A 1 362 ? 7.840 -14.147 27.443 1.00 96.25 362 LEU A CA 1
ATOM 2888 C C . LEU A 1 362 ? 7.686 -15.237 28.518 1.00 96.25 362 LEU A C 1
ATOM 2890 O O . LEU A 1 362 ? 7.152 -16.307 28.235 1.00 96.25 362 LEU A O 1
ATOM 2894 N N . LEU A 1 363 ? 8.117 -14.994 29.763 1.00 94.56 363 LEU A N 1
ATOM 2895 C CA . LEU A 1 363 ? 7.868 -15.908 30.886 1.00 94.56 363 LEU A CA 1
ATOM 2896 C C . LEU A 1 363 ? 6.479 -15.744 31.513 1.00 94.56 363 LEU A C 1
ATOM 2898 O O . LEU A 1 363 ? 6.100 -16.564 32.362 1.00 94.56 363 LEU A O 1
ATOM 2902 N N . ARG A 1 364 ? 5.741 -14.693 31.148 1.00 94.12 364 ARG A N 1
ATOM 2903 C CA . ARG A 1 364 ? 4.381 -14.447 31.621 1.00 94.12 364 ARG A CA 1
ATOM 2904 C C . ARG A 1 364 ? 3.396 -15.261 30.768 1.00 94.12 364 ARG A C 1
ATOM 2906 O O . ARG A 1 364 ? 3.400 -15.166 29.547 1.00 94.12 364 ARG A O 1
ATOM 2913 N N . LYS A 1 365 ? 2.568 -16.097 31.405 1.00 94.31 365 LYS A N 1
ATOM 2914 C CA . LYS A 1 365 ? 1.758 -17.124 30.713 1.00 94.31 365 LYS A CA 1
ATOM 2915 C C . LYS A 1 365 ? 0.708 -16.554 29.753 1.00 94.31 365 LYS A C 1
ATOM 2917 O O . LYS A 1 365 ? 0.409 -17.179 28.746 1.00 94.31 365 LYS A O 1
ATOM 2922 N N . ASP A 1 366 ? 0.161 -15.394 30.083 1.00 96.25 366 ASP A N 1
ATOM 2923 C CA . ASP A 1 366 ? -0.902 -14.673 29.378 1.00 96.25 366 ASP A CA 1
ATOM 2924 C C . ASP A 1 366 ? -0.356 -13.547 28.479 1.00 96.25 366 ASP A C 1
ATOM 2926 O O . ASP A 1 366 ? -1.121 -12.716 28.002 1.00 96.25 366 ASP A O 1
ATOM 2930 N N . VAL A 1 367 ? 0.959 -13.490 28.217 1.00 96.94 367 VAL A N 1
ATOM 2931 C CA . VAL A 1 367 ? 1.557 -12.386 27.440 1.00 96.94 367 VAL A CA 1
ATOM 2932 C C . VAL A 1 367 ? 0.939 -12.236 26.049 1.00 96.94 367 VAL A C 1
ATOM 2934 O O . VAL A 1 367 ? 0.648 -11.121 25.633 1.00 96.94 367 VAL A O 1
ATOM 2937 N N . PHE A 1 368 ? 0.677 -13.340 25.344 1.00 97.56 368 PHE A N 1
ATOM 2938 C CA . PHE A 1 368 ? 0.073 -13.294 24.008 1.00 97.56 368 PHE A CA 1
ATOM 2939 C C . PHE A 1 368 ? -1.390 -12.846 24.039 1.00 97.56 368 PHE A C 1
ATOM 2941 O O . PHE A 1 368 ? -1.839 -12.190 23.105 1.00 97.56 368 PHE A O 1
ATOM 2948 N N . GLU A 1 369 ? -2.112 -13.149 25.118 1.00 97.62 369 GLU A N 1
ATOM 2949 C CA . GLU A 1 369 ? -3.477 -12.662 25.327 1.00 97.62 369 GLU A CA 1
ATOM 2950 C C . GLU A 1 369 ? -3.481 -11.146 25.565 1.00 97.62 369 GLU A C 1
ATOM 2952 O O . GLU A 1 369 ? -4.268 -10.431 24.953 1.00 97.62 369 GLU A O 1
ATOM 2957 N N . ILE A 1 370 ? -2.546 -10.642 26.379 1.00 97.38 370 ILE A N 1
ATOM 2958 C CA . ILE A 1 370 ? -2.363 -9.202 26.620 1.00 97.38 370 ILE A CA 1
ATOM 2959 C C . ILE A 1 370 ? -1.986 -8.474 25.322 1.00 97.38 370 ILE A C 1
ATOM 2961 O O . ILE A 1 370 ? -2.542 -7.416 25.035 1.00 97.38 370 ILE A O 1
ATOM 2965 N N . VAL A 1 371 ? -1.069 -9.041 24.525 1.00 95.81 371 VAL A N 1
ATOM 2966 C CA . VAL A 1 371 ? -0.689 -8.491 23.211 1.00 95.81 371 VAL A CA 1
ATOM 2967 C C . VAL A 1 371 ? -1.902 -8.425 22.289 1.00 95.81 371 VAL A C 1
ATOM 2969 O O . VAL A 1 371 ? -2.165 -7.371 21.719 1.00 95.81 371 VAL A O 1
ATOM 2972 N N . HIS A 1 372 ? -2.659 -9.520 22.173 1.00 94.62 372 HIS A N 1
ATOM 2973 C CA . HIS A 1 372 ? -3.839 -9.567 21.313 1.00 94.62 372 HIS A CA 1
ATOM 2974 C C . HIS A 1 372 ? -4.883 -8.526 21.729 1.00 94.62 372 HIS A C 1
ATOM 2976 O O . HIS A 1 372 ? -5.337 -7.757 20.887 1.00 94.62 372 HIS A O 1
ATOM 2982 N N . TYR A 1 373 ? -5.173 -8.423 23.030 1.00 95.44 373 TYR A N 1
ATOM 2983 C CA . TYR A 1 373 ? -6.101 -7.425 23.561 1.00 95.44 373 TYR A CA 1
ATOM 2984 C C . TYR A 1 373 ? -5.634 -5.987 23.284 1.00 95.44 373 TYR A C 1
ATOM 2986 O O . TYR A 1 373 ? -6.428 -5.145 22.872 1.00 95.44 373 TYR A O 1
ATOM 2994 N N . GLY A 1 374 ? -4.339 -5.697 23.459 1.00 91.56 374 GLY A N 1
ATOM 2995 C CA . GLY A 1 374 ? -3.757 -4.397 23.109 1.00 91.56 374 GLY A CA 1
ATOM 2996 C C . GLY A 1 374 ? -3.936 -4.052 21.629 1.00 91.56 374 GLY A C 1
ATOM 2997 O O . GLY A 1 374 ? -4.383 -2.952 21.303 1.00 91.56 374 GLY A O 1
ATOM 2998 N N . THR A 1 375 ? -3.681 -5.014 20.738 1.00 85.19 375 THR A N 1
ATOM 2999 C CA . THR A 1 375 ? -3.888 -4.849 19.292 1.00 85.19 375 THR A CA 1
ATOM 3000 C C . THR A 1 375 ? -5.358 -4.599 18.946 1.00 85.19 375 THR A C 1
ATOM 3002 O O . THR A 1 375 ? -5.646 -3.695 18.164 1.00 85.19 375 THR A O 1
ATOM 3005 N N . GLU A 1 376 ? -6.303 -5.323 19.555 1.00 85.69 376 GLU A N 1
ATOM 3006 C CA . GLU A 1 376 ? -7.746 -5.090 19.361 1.00 85.69 376 GLU A CA 1
ATOM 3007 C C . GLU A 1 376 ? -8.188 -3.688 19.821 1.00 85.69 376 GLU A C 1
ATOM 3009 O O . GLU A 1 376 ? -9.124 -3.111 19.264 1.00 85.69 376 GLU A O 1
ATOM 3014 N N . LYS A 1 377 ? -7.492 -3.103 20.805 1.00 85.12 377 LYS A N 1
ATOM 3015 C CA . LYS A 1 377 ? -7.713 -1.724 21.281 1.00 85.12 377 LYS A CA 1
ATOM 3016 C C . LYS A 1 377 ? -7.016 -0.659 20.424 1.00 85.12 377 LYS A C 1
ATOM 3018 O O . LYS A 1 377 ? -7.272 0.536 20.602 1.00 85.12 377 LYS A O 1
ATOM 3023 N N . GLY A 1 378 ? -6.206 -1.076 19.451 1.00 77.25 378 GLY A N 1
ATOM 3024 C CA . GLY A 1 378 ? -5.497 -0.199 18.521 1.00 77.25 378 GLY A CA 1
ATOM 3025 C C . GLY A 1 378 ? -4.195 0.386 19.074 1.00 77.25 378 GLY A C 1
ATOM 3026 O O . GLY A 1 378 ? -3.865 1.521 18.715 1.00 77.25 378 GLY A O 1
ATOM 3027 N N . LEU A 1 379 ? -3.505 -0.357 19.953 1.00 81.62 379 LEU A N 1
ATOM 3028 C CA . LEU A 1 379 ? -2.175 -0.040 20.498 1.00 81.62 379 LEU A CA 1
ATOM 3029 C C . LEU A 1 379 ? -1.036 -0.781 19.792 1.00 81.62 379 LEU A C 1
ATOM 3031 O O . LEU A 1 379 ? -1.260 -1.931 19.344 1.00 81.62 379 LEU A O 1
#

pLDDT: mean 81.9, std 10.67, range [45.5, 97.62]

Radius of gyration: 25.36 Å; chains: 1; bounding box: 63×38×77 Å

Foldseek 3Di:
DLCCQAQNDPDDPATGRHLLLLLLLLLLLLVLLLLLQVLLCVLVVHDFDPCPVVLVVVQVVVQVVCCVVCVPPDPQPADLCCLAPPDDDDLVNSLVLSLVLVVLSVVLVVCVVVVPPCSVVSVVVSVSSSVNSSVSSLSSSLSSLLSSLSRLLVCCVVVNLVVSLVSLQVCQQVSQQVSVVSSVVSCVSSVHDPVSSLSSNCNQFSWDKDADPQQQKIKIKRQAASCVVVLCCCCPVVVRDPSRSLSCVQRSVQSNVVSSCVVPPLFFKDKDWDSDQDPPRMTMMMIHTQDQPLADPPDSDAAAEDEDAQWLAAPDQDPPDPQRRDVDTDPPGDDPVSLLVVLVVSSNNTRHHYHHHHHPLVVDPCSVVSVVSNVVSRD

Secondary structure (DSSP, 8-state):
-HHHHHH-B-SSSS-B-HHHHHHHHHHHHHHHHHHHHHHHHHHHT-PPP--HHHHHHHHHHHHHHHHHHHTTT------HHHHHHS-PPPHHHHHHHHHHHHHHHHHHHHHHHTT-TTHHHHHHHHHHHHHHHHHHHHHHHHHHHHHHHHHHHHHHHHH-HHHHHHHHHHHHHHHHHHHHHHHHHHHHHTT--HHHHHHHHHHSS-EEEEEETTTTEEEEEES--TTHHHHHHHHHTS---HHHHHHIIIIIIHHHHHHHHHHH-SS-EEEE--SSPBTTTBEEEEEEET--SSS-TT-S---SEEEEEEE-B-S---TT-TT--BSSPPTTSPPHHHHHHHHHHHHHH---EEEEEES-GGGSTTHHHHHHHHHHTT-

Sequence (379 aa):
MFSEVFYGVSAGKRADPGMAGSLLYHMAMVTKMETETRVLLEELRADMPDIAEQLRRFYGDFASDTHELTKTTVQLNVNPQEAVTKTSLSTDEKIDMFTKLTERTKALERMLSDKNPEAIAYLEELFQHWSRYIVEMRLRQEYETIKGFLVTAELAKTVGVSRLQDAMKQVQEKFGEETVRIALNVTLKVGMRREKLQTIMLSDHFINYTMDLAKLDGRMQFLNCPIFGSHEYISEKLGISDAVASLFCTHFCYAHAKAMLNTVLPFTFALWQPQRMATHGNCEFYLKLAHSPTASVTEKFVPLVISWNITRKCNLKCPHCYINATTQQLKNELTTEEAKNLIDQISEVSRPLLILSGGEPLLRKDVFEIVHYGTEKGL